Protein AF-0000000066221702 (afdb_homodimer)

InterPro domains:
  IPR002828 Survival protein SurE-like phosphatase/nucleotidase [PF01975] (3-184)
  IPR002828 Survival protein SurE-like phosphatase/nucleotidase [TIGR00087] (1-230)
  IPR030048 Survival protein SurE [MF_00060] (1-246)
  IPR030048 Survival protein SurE [PTHR30457] (2-236)
  IPR036523 SurE-like phosphatase/nucleotidase superfamily [G3DSA:3.40.1210.10] (1-247)
  IPR036523 SurE-like phosphatase/nucleotidase superfamily [SSF64167] (1-245)

pLDDT: mean 97.55, std 1.73, range [87.19, 99.0]

Radius of gyration: 21.98 Å; Cα contacts (8 Å, |Δi|>4): 1325; chains: 2; bounding box: 57×60×49 Å

Solvent-accessible surface area (backbone atoms only — not comparable to full-atom values): 24153 Å² total; per-residue (Å²): 91,39,32,40,35,27,23,20,65,15,57,82,30,68,25,38,46,53,33,50,53,62,49,31,74,77,30,52,36,37,35,32,12,10,68,48,67,39,69,36,33,8,34,19,48,66,73,89,56,69,36,41,58,43,80,49,88,78,51,95,75,45,52,32,33,32,22,76,40,38,21,33,33,24,47,55,45,35,36,65,69,72,45,70,68,60,63,60,33,32,37,8,23,38,33,82,16,62,70,49,26,50,42,42,56,23,24,10,29,44,23,21,10,45,51,33,3,72,69,61,28,52,16,29,17,36,15,12,43,24,63,90,68,50,45,44,63,61,39,37,53,48,49,59,55,46,62,76,69,58,66,74,86,69,53,49,89,34,34,24,37,42,34,30,26,39,63,76,73,71,76,47,74,41,79,28,36,67,34,67,29,38,71,52,69,44,71,50,80,47,67,45,98,85,66,49,50,32,31,40,66,46,69,45,82,41,79,78,56,87,65,78,57,22,26,65,57,34,26,73,72,23,19,25,17,37,25,41,30,35,84,67,34,51,33,63,69,44,45,54,54,51,41,69,73,74,98,90,40,31,38,34,27,22,19,63,15,57,81,29,67,26,39,45,53,33,49,53,62,49,31,75,78,28,51,36,38,36,30,15,11,69,47,65,40,70,35,33,8,34,19,50,65,72,87,56,69,36,40,58,43,81,48,89,78,52,94,73,46,52,33,33,31,23,75,41,38,21,33,34,23,48,53,46,36,37,64,70,72,45,72,68,60,63,60,33,33,37,7,21,38,34,82,16,60,69,49,26,50,42,42,56,24,24,10,28,44,23,21,10,46,50,35,3,72,70,62,28,51,17,29,17,36,16,12,44,25,62,91,67,50,44,46,65,62,39,39,51,49,48,59,54,46,62,75,69,58,66,74,85,69,53,48,88,34,34,23,38,43,33,31,27,38,64,78,73,72,78,47,72,42,80,27,36,67,33,69,28,39,70,52,70,44,71,49,80,47,67,45,98,85,68,48,49,33,31,40,64,45,67,44,83,41,81,79,56,88,65,79,58,22,28,64,56,34,25,73,73,22,19,25,17,36,25,40,29,34,84,67,34,49,33,63,69,44,44,54,54,51,42,68,72,74,98

Structure (mmCIF, N/CA/C/O backbone):
data_AF-0000000066221702-model_v1
#
loop_
_entity.id
_entity.type
_entity.pdbx_description
1 polymer "5'-nucleotidase SurE"
#
loop_
_atom_site.group_PDB
_atom_site.id
_atom_site.type_symbol
_atom_site.label_atom_id
_atom_site.label_alt_id
_atom_site.label_comp_id
_atom_site.label_asym_id
_atom_site.label_entity_id
_atom_site.label_seq_id
_atom_site.pdbx_PDB_ins_code
_atom_site.Cartn_x
_atom_site.Cartn_y
_atom_site.Cartn_z
_atom_site.occupancy
_atom_site.B_iso_or_equiv
_atom_site.auth_seq_id
_atom_site.auth_comp_id
_atom_site.auth_asym_id
_atom_site.auth_atom_id
_atom_site.pdbx_PDB_model_num
ATOM 1 N N . MET A 1 1 ? 0.135 -22.516 -19.344 1 97.44 1 MET A N 1
ATOM 2 C CA . MET A 1 1 ? 0.188 -21.062 -19.156 1 97.44 1 MET A CA 1
ATOM 3 C C . MET A 1 1 ? 1.616 -20.609 -18.891 1 97.44 1 MET A C 1
ATOM 5 O O . MET A 1 1 ? 2.447 -21.391 -18.422 1 97.44 1 MET A O 1
ATOM 9 N N . ARG A 1 2 ? 1.906 -19.375 -19.297 1 98.38 2 ARG A N 1
ATOM 10 C CA . ARG A 1 2 ? 3.113 -18.703 -18.828 1 98.38 2 ARG A CA 1
ATOM 11 C C . ARG A 1 2 ? 2.861 -17.984 -17.516 1 98.38 2 ARG A C 1
ATOM 13 O O . ARG A 1 2 ? 2.146 -16.969 -17.484 1 98.38 2 ARG A O 1
ATOM 20 N N . ILE A 1 3 ? 3.477 -18.5 -16.469 1 98.88 3 ILE A N 1
ATOM 21 C CA . ILE A 1 3 ? 3.15 -18.031 -15.125 1 98.88 3 ILE A CA 1
ATOM 22 C C . ILE A 1 3 ? 4.371 -17.359 -14.508 1 98.88 3 ILE A C 1
ATOM 24 O O . ILE A 1 3 ? 5.48 -17.891 -14.57 1 98.88 3 ILE A O 1
ATOM 28 N N . LEU A 1 4 ? 4.195 -16.188 -14.023 1 98.94 4 LEU A N 1
ATOM 29 C CA . LEU A 1 4 ? 5.195 -15.516 -13.195 1 98.94 4 LEU A CA 1
ATOM 30 C C . LEU A 1 4 ? 4.922 -15.758 -11.719 1 98.94 4 LEU A C 1
ATOM 32 O O . LEU A 1 4 ? 3.811 -15.523 -11.234 1 98.94 4 LEU A O 1
ATOM 36 N N . VAL A 1 5 ? 5.926 -16.234 -11.008 1 98.94 5 VAL A N 1
ATOM 37 C CA . VAL A 1 5 ? 5.852 -16.406 -9.562 1 98.94 5 VAL A CA 1
ATOM 38 C C . VAL A 1 5 ? 6.773 -15.406 -8.867 1 98.94 5 VAL A C 1
ATOM 40 O O . VAL A 1 5 ? 7.906 -15.195 -9.305 1 98.94 5 VAL A O 1
ATOM 43 N N . THR A 1 6 ? 6.297 -14.727 -7.883 1 98.75 6 THR A N 1
ATOM 44 C CA . THR A 1 6 ? 7.074 -13.844 -7.016 1 98.75 6 THR A CA 1
ATOM 45 C C . THR A 1 6 ? 6.66 -14.023 -5.555 1 98.75 6 THR A C 1
ATOM 47 O O . THR A 1 6 ? 5.938 -14.961 -5.219 1 98.75 6 THR A O 1
ATOM 50 N N . ASN A 1 7 ? 7.258 -13.305 -4.625 1 96.56 7 ASN A N 1
ATOM 51 C CA . ASN A 1 7 ? 6.926 -13.258 -3.207 1 96.56 7 ASN A CA 1
ATOM 52 C C . ASN A 1 7 ? 7.785 -12.242 -2.459 1 96.56 7 ASN A C 1
ATOM 54 O O . ASN A 1 7 ? 8.672 -11.617 -3.047 1 96.56 7 ASN A O 1
ATOM 58 N N . ASP A 1 8 ? 7.414 -12.062 -1.169 1 97 8 ASP A N 1
ATOM 59 C CA . ASP A 1 8 ? 8.227 -11.117 -0.409 1 97 8 ASP A CA 1
ATOM 60 C C . ASP A 1 8 ? 9.156 -11.852 0.559 1 97 8 ASP A C 1
ATOM 62 O O . ASP A 1 8 ? 10 -11.234 1.21 1 97 8 ASP A O 1
ATOM 66 N N . ASP A 1 9 ? 9.141 -13.203 0.573 1 96.5 9 ASP A N 1
ATOM 67 C CA . ASP A 1 9 ? 9.961 -13.961 1.514 1 96.5 9 ASP A CA 1
ATOM 68 C C . ASP A 1 9 ? 11.383 -14.141 0.983 1 96.5 9 ASP A C 1
ATOM 70 O O . ASP A 1 9 ? 12.273 -14.562 1.72 1 96.5 9 ASP A O 1
ATOM 74 N N . GLY A 1 10 ? 11.508 -13.859 -0.268 1 97.56 10 GLY A N 1
ATOM 75 C CA . GLY A 1 10 ? 12.828 -13.984 -0.874 1 97.56 10 GLY A CA 1
ATOM 76 C C . GLY A 1 10 ? 12.93 -15.156 -1.834 1 97.56 10 GLY A C 1
ATOM 77 O O . GLY A 1 10 ? 12.164 -16.125 -1.728 1 97.56 10 GLY A O 1
ATOM 78 N N . ILE A 1 11 ? 13.898 -15.156 -2.697 1 98.19 11 ILE A N 1
ATOM 79 C CA . ILE A 1 11 ? 14.047 -16.062 -3.828 1 98.19 11 ILE A CA 1
ATOM 80 C C . ILE A 1 11 ? 14.367 -17.469 -3.322 1 98.19 11 ILE A C 1
ATOM 82 O O . ILE A 1 11 ? 14.086 -18.469 -4.004 1 98.19 11 ILE A O 1
ATOM 86 N N . GLN A 1 12 ? 14.875 -17.578 -2.096 1 96.94 12 GLN A N 1
ATOM 87 C CA . GLN A 1 12 ? 15.289 -18.891 -1.588 1 96.94 12 GLN A CA 1
ATOM 88 C C . GLN A 1 12 ? 14.281 -19.438 -0.58 1 96.94 12 GLN A C 1
ATOM 90 O O . GLN A 1 12 ? 14.539 -20.438 0.085 1 96.94 12 GLN A O 1
ATOM 95 N N . SER A 1 13 ? 13.211 -18.781 -0.461 1 97.5 13 SER A N 1
ATOM 96 C CA . SER A 1 13 ? 12.242 -19.203 0.539 1 97.5 13 SER A CA 1
ATOM 97 C C . SER A 1 13 ? 11.562 -20.5 0.122 1 97.5 13 SER A C 1
ATOM 99 O O . SER A 1 13 ? 11.359 -20.75 -1.068 1 97.5 13 SER A O 1
ATOM 101 N N . LYS A 1 14 ? 11.156 -21.344 1.092 1 97.56 14 LYS A N 1
ATOM 102 C CA . LYS A 1 14 ? 10.539 -22.641 0.846 1 97.56 14 LYS A CA 1
ATOM 103 C C . LYS A 1 14 ? 9.211 -22.484 0.102 1 97.56 14 LYS A C 1
ATOM 105 O O . LYS A 1 14 ? 8.914 -23.25 -0.817 1 97.56 14 LYS A O 1
ATOM 110 N N . GLY A 1 15 ? 8.406 -21.531 0.463 1 97.94 15 GLY A N 1
ATOM 111 C CA . GLY A 1 15 ? 7.098 -21.328 -0.128 1 97.94 15 GLY A CA 1
ATOM 112 C C . GLY A 1 15 ? 7.145 -21.078 -1.625 1 97.94 15 GLY A C 1
ATOM 113 O O . GLY A 1 15 ? 6.375 -21.672 -2.381 1 97.94 15 GLY A O 1
ATOM 114 N N . ILE A 1 16 ? 8.078 -20.219 -2.062 1 98.31 16 ILE A N 1
ATOM 115 C CA . ILE A 1 16 ? 8.156 -19.859 -3.477 1 98.31 16 ILE A CA 1
ATOM 116 C C . ILE A 1 16 ? 8.688 -21.062 -4.27 1 98.31 16 ILE A C 1
ATOM 118 O O . ILE A 1 16 ? 8.25 -21.312 -5.395 1 98.31 16 ILE A O 1
ATOM 122 N N . ILE A 1 17 ? 9.617 -21.828 -3.719 1 98.19 17 ILE A N 1
ATOM 123 C CA . ILE A 1 17 ? 10.234 -22.953 -4.402 1 98.19 17 ILE A CA 1
ATOM 124 C C . ILE A 1 17 ? 9.211 -24.062 -4.598 1 98.19 17 ILE A C 1
ATOM 126 O O . ILE A 1 17 ? 9.039 -24.578 -5.711 1 98.19 17 ILE A O 1
ATOM 130 N N . VAL A 1 18 ? 8.5 -24.406 -3.543 1 98.12 18 VAL A N 1
ATOM 131 C CA . VAL A 1 18 ? 7.496 -25.469 -3.617 1 98.12 18 VAL A CA 1
ATOM 132 C C . VAL A 1 18 ? 6.418 -25.094 -4.629 1 98.12 18 VAL A C 1
ATOM 134 O O . VAL A 1 18 ? 6.004 -25.922 -5.445 1 98.12 18 VAL A O 1
ATOM 137 N N . LEU A 1 19 ? 5.965 -23.859 -4.582 1 98.69 19 LEU A N 1
ATOM 138 C CA . LEU A 1 19 ? 4.938 -23.375 -5.5 1 98.69 19 LEU A CA 1
ATOM 139 C C . LEU A 1 19 ? 5.414 -23.469 -6.945 1 98.69 19 LEU A C 1
ATOM 141 O O . LEU A 1 19 ? 4.699 -23.984 -7.809 1 98.69 19 LEU A O 1
ATOM 145 N N . ALA A 1 20 ? 6.602 -22.922 -7.215 1 98.69 20 ALA A N 1
ATOM 146 C CA . ALA A 1 20 ? 7.16 -22.922 -8.562 1 98.69 20 ALA A CA 1
ATOM 147 C C . ALA A 1 20 ? 7.312 -24.344 -9.102 1 98.69 20 ALA A C 1
ATOM 149 O O . ALA A 1 20 ? 6.992 -24.609 -10.258 1 98.69 20 ALA A O 1
ATOM 150 N N . GLU A 1 21 ? 7.766 -25.219 -8.297 1 98.38 21 GLU A N 1
ATOM 151 C CA . GLU A 1 21 ? 7.973 -26.609 -8.695 1 98.38 21 GLU A CA 1
ATOM 152 C C . GLU A 1 21 ? 6.652 -27.281 -9.07 1 98.38 21 GLU A C 1
ATOM 154 O O . GLU A 1 21 ? 6.551 -27.906 -10.117 1 98.38 21 GLU A O 1
ATOM 159 N N . LEU A 1 22 ? 5.738 -27.156 -8.242 1 98.31 22 LEU A N 1
ATOM 160 C CA . LEU A 1 22 ? 4.457 -27.797 -8.492 1 98.31 22 LEU A CA 1
ATOM 161 C C . LEU A 1 22 ? 3.771 -27.203 -9.711 1 98.31 22 LEU A C 1
ATOM 163 O O . LEU A 1 22 ? 3.213 -27.938 -10.531 1 98.31 22 LEU A O 1
ATOM 167 N N . LEU A 1 23 ? 3.812 -25.875 -9.867 1 98.56 23 LEU A N 1
ATOM 168 C CA . LEU A 1 23 ? 3.236 -25.219 -11.039 1 98.56 23 LEU A CA 1
ATOM 169 C C . LEU A 1 23 ? 3.941 -25.672 -12.312 1 98.56 23 LEU A C 1
ATOM 171 O O . LEU A 1 23 ? 3.311 -25.797 -13.359 1 98.56 23 LEU A O 1
ATOM 175 N N . SER A 1 24 ? 5.223 -25.906 -12.25 1 98.38 24 SER A N 1
ATOM 176 C CA . SER A 1 24 ? 6.047 -26.188 -13.414 1 98.38 24 SER A CA 1
ATOM 177 C C . SER A 1 24 ? 5.723 -27.562 -14 1 98.38 24 SER A C 1
ATOM 179 O O . SER A 1 24 ? 6.133 -27.875 -15.117 1 98.38 24 SER A O 1
ATOM 181 N N . GLU A 1 25 ? 5.012 -28.328 -13.25 1 97.5 25 GLU A N 1
ATOM 182 C CA . GLU A 1 25 ? 4.605 -29.641 -13.75 1 97.5 25 GLU A CA 1
ATOM 183 C C . GLU A 1 25 ? 3.658 -29.5 -14.938 1 97.5 25 GLU A C 1
ATOM 185 O O . GLU A 1 25 ? 3.619 -30.375 -15.812 1 97.5 25 GLU A O 1
ATOM 190 N N . GLU A 1 26 ? 2.955 -28.406 -14.969 1 97.25 26 GLU A N 1
ATOM 191 C CA . GLU A 1 26 ? 1.936 -28.297 -16 1 97.25 26 GLU A CA 1
ATOM 192 C C . GLU A 1 26 ? 2.059 -26.984 -16.766 1 97.25 26 GLU A C 1
ATOM 194 O O . GLU A 1 26 ? 1.388 -26.781 -17.781 1 97.25 26 GLU A O 1
ATOM 199 N N . HIS A 1 27 ? 2.877 -26.047 -16.297 1 98.12 27 HIS A N 1
ATOM 200 C CA . HIS A 1 27 ? 2.947 -24.703 -16.859 1 98.12 27 HIS A CA 1
ATOM 201 C C . HIS A 1 27 ? 4.391 -24.281 -17.094 1 98.12 27 HIS A C 1
ATOM 203 O O . HIS A 1 27 ? 5.32 -24.922 -16.594 1 98.12 27 HIS A O 1
ATOM 209 N N . GLU A 1 28 ? 4.598 -23.297 -17.984 1 98.25 28 GLU A N 1
ATOM 210 C CA . GLU A 1 28 ? 5.879 -22.594 -18.094 1 98.25 28 GLU A CA 1
ATOM 211 C C . GLU A 1 28 ? 6.039 -21.562 -16.984 1 98.25 28 GLU A C 1
ATOM 213 O O . GLU A 1 28 ? 5.332 -20.547 -16.969 1 98.25 28 GLU A O 1
ATOM 218 N N . VAL A 1 29 ? 7.008 -21.781 -16.109 1 98.69 29 VAL A N 1
ATOM 219 C CA . VAL A 1 29 ? 7.051 -20.984 -14.891 1 98.69 29 VAL A CA 1
ATOM 220 C C . VAL A 1 29 ? 8.328 -20.141 -14.875 1 98.69 29 VAL A C 1
ATOM 222 O O . VAL A 1 29 ? 9.422 -20.656 -15.125 1 98.69 29 VAL A O 1
ATOM 225 N N . PHE A 1 30 ? 8.195 -18.875 -14.672 1 98.81 30 PHE A N 1
ATOM 226 C CA . PHE A 1 30 ? 9.258 -17.922 -14.367 1 98.81 30 PHE A CA 1
ATOM 227 C C . PHE A 1 30 ? 9.148 -17.438 -12.93 1 98.81 30 PHE A C 1
ATOM 229 O O . PHE A 1 30 ? 8.047 -17.188 -12.438 1 98.81 30 PHE A O 1
ATOM 236 N N . VAL A 1 31 ? 10.336 -17.375 -12.266 1 98.88 31 VAL A N 1
ATOM 237 C CA . VAL A 1 31 ? 10.367 -16.828 -10.906 1 98.88 31 VAL A CA 1
ATOM 238 C C . VAL A 1 31 ? 11.25 -15.586 -10.867 1 98.88 31 VAL A C 1
ATOM 240 O O . VAL A 1 31 ? 12.391 -15.609 -11.32 1 98.88 31 VAL A O 1
ATOM 243 N N . VAL A 1 32 ? 10.734 -14.477 -10.492 1 98.88 32 VAL A N 1
ATOM 244 C CA . VAL A 1 32 ? 11.492 -13.273 -10.156 1 98.88 32 VAL A CA 1
ATOM 245 C C . VAL A 1 32 ? 11.133 -12.812 -8.75 1 98.88 32 VAL A C 1
ATOM 247 O O . VAL A 1 32 ? 9.969 -12.5 -8.469 1 98.88 32 VAL A O 1
ATOM 250 N N . ALA A 1 33 ? 12.047 -12.781 -7.828 1 98.81 33 ALA A N 1
ATOM 251 C CA . ALA A 1 33 ? 11.781 -12.461 -6.43 1 98.81 33 ALA A CA 1
ATOM 252 C C . ALA A 1 33 ? 12.953 -11.711 -5.805 1 98.81 33 ALA A C 1
ATOM 254 O O . ALA A 1 33 ? 14.062 -11.727 -6.344 1 98.81 33 ALA A O 1
ATOM 255 N N . PRO A 1 34 ? 12.695 -11.031 -4.719 1 98.62 34 PRO A N 1
ATOM 256 C CA . PRO A 1 34 ? 13.773 -10.32 -4.027 1 98.62 34 PRO A CA 1
ATOM 257 C C . PRO A 1 34 ? 14.898 -11.25 -3.58 1 98.62 34 PRO A C 1
ATOM 259 O O . PRO A 1 34 ? 14.656 -12.43 -3.299 1 98.62 34 PRO A O 1
ATOM 262 N N . ASP A 1 35 ? 16.062 -10.672 -3.416 1 97.94 35 ASP A N 1
ATOM 263 C CA . ASP A 1 35 ? 17.234 -11.43 -3.021 1 97.94 35 ASP A CA 1
ATOM 264 C C . ASP A 1 35 ? 17.203 -11.766 -1.531 1 97.94 35 ASP A C 1
ATOM 266 O O . ASP A 1 35 ? 17.922 -12.656 -1.072 1 97.94 35 ASP A O 1
ATOM 270 N N . LYS A 1 36 ? 16.391 -11.047 -0.815 1 95.69 36 LYS A N 1
ATOM 271 C CA . LYS A 1 36 ? 16.203 -11.281 0.614 1 95.69 36 LYS A CA 1
ATOM 272 C C . LYS A 1 36 ? 14.75 -11.039 1.03 1 95.69 36 LYS A C 1
ATOM 274 O O . LYS A 1 36 ? 13.945 -10.555 0.238 1 95.69 36 LYS A O 1
ATOM 279 N N . GLU A 1 37 ? 14.477 -11.453 2.232 1 93.44 37 GLU A N 1
ATOM 280 C CA . GLU A 1 37 ? 13.133 -11.227 2.758 1 93.44 37 GLU A CA 1
ATOM 281 C C . GLU A 1 37 ? 12.789 -9.742 2.768 1 93.44 37 GLU A C 1
ATOM 283 O O . GLU A 1 37 ? 13.617 -8.914 3.162 1 93.44 37 GLU A O 1
ATOM 288 N N . ARG A 1 38 ? 11.609 -9.398 2.26 1 91.62 38 ARG A N 1
ATOM 289 C CA . ARG A 1 38 ? 11.07 -8.047 2.213 1 91.62 38 ARG A CA 1
ATOM 290 C C . ARG A 1 38 ? 9.672 -7.992 2.83 1 91.62 38 ARG A C 1
ATOM 292 O O . ARG A 1 38 ? 8.742 -7.441 2.236 1 91.62 38 ARG A O 1
ATOM 299 N N . SER A 1 39 ? 9.562 -8.578 3.99 1 90.88 39 SER A N 1
ATOM 300 C CA . SER A 1 39 ? 8.25 -8.602 4.633 1 90.88 39 SER A CA 1
ATOM 301 C C . SER A 1 39 ? 7.805 -7.191 5.016 1 90.88 39 SER A C 1
ATOM 303 O O . SER A 1 39 ? 8.633 -6.324 5.297 1 90.88 39 SER A O 1
ATOM 305 N N . ALA A 1 40 ? 6.484 -6.922 4.977 1 93.62 40 ALA A N 1
ATOM 306 C CA . ALA A 1 40 ? 5.855 -5.684 5.434 1 93.62 40 ALA A CA 1
ATOM 307 C C . ALA A 1 40 ? 6.34 -4.488 4.613 1 93.62 40 ALA A C 1
ATOM 309 O O . ALA A 1 40 ? 6.457 -3.379 5.137 1 93.62 40 ALA A O 1
ATOM 310 N N . THR A 1 41 ? 6.66 -4.73 3.277 1 94.81 41 THR A N 1
ATOM 311 C CA . THR A 1 41 ? 7.176 -3.662 2.428 1 94.81 41 THR A CA 1
ATOM 312 C C . THR A 1 41 ? 6.035 -2.918 1.739 1 94.81 41 THR A C 1
ATOM 314 O O . THR A 1 41 ? 6.254 -1.873 1.121 1 94.81 41 THR A O 1
ATOM 317 N N . GLY A 1 42 ? 4.844 -3.42 1.908 1 96.38 42 GLY A N 1
ATOM 318 C CA . GLY A 1 42 ? 3.732 -2.795 1.209 1 96.38 42 GLY A CA 1
ATOM 319 C C . GLY A 1 42 ? 3.939 -2.721 -0.292 1 96.38 42 GLY A C 1
ATOM 320 O O . GLY A 1 42 ? 4.605 -3.576 -0.876 1 96.38 42 GLY A O 1
ATOM 321 N N . HIS A 1 43 ? 3.275 -1.778 -0.917 1 97.69 43 HIS A N 1
ATOM 322 C CA . HIS A 1 43 ? 3.355 -1.61 -2.363 1 97.69 43 HIS A CA 1
ATOM 323 C C . HIS A 1 43 ? 4.48 -0.653 -2.746 1 97.69 43 HIS A C 1
ATOM 325 O O . HIS A 1 43 ? 4.277 0.261 -3.549 1 97.69 43 HIS A O 1
ATOM 331 N N . SER A 1 44 ? 5.656 -0.876 -2.238 1 97.31 44 SER A N 1
ATOM 332 C CA . SER A 1 44 ? 6.828 -0.047 -2.5 1 97.31 44 SER A CA 1
ATOM 333 C C . SER A 1 44 ? 7.465 -0.394 -3.842 1 97.31 44 SER A C 1
ATOM 335 O O . SER A 1 44 ? 7.43 -1.549 -4.27 1 97.31 44 SER A O 1
ATOM 337 N N . ILE A 1 45 ? 8.008 0.606 -4.531 1 97.06 45 ILE A N 1
ATOM 338 C CA . ILE A 1 45 ? 8.773 0.422 -5.762 1 97.06 45 ILE A CA 1
ATOM 339 C C . ILE A 1 45 ? 10.086 1.192 -5.676 1 97.06 45 ILE A C 1
ATOM 341 O O . ILE A 1 45 ? 10.227 2.111 -4.863 1 97.06 45 ILE A O 1
ATOM 345 N N . THR A 1 46 ? 11.023 0.799 -6.508 1 95.31 46 THR A N 1
ATOM 346 C CA . THR A 1 46 ? 12.359 1.372 -6.5 1 95.31 46 THR A CA 1
ATOM 347 C C . THR A 1 46 ? 12.562 2.289 -7.707 1 95.31 46 THR A C 1
ATOM 349 O O . THR A 1 46 ? 12.609 1.823 -8.844 1 95.31 46 THR A O 1
ATOM 352 N N . ILE A 1 47 ? 12.75 3.545 -7.418 1 92.12 47 ILE A N 1
ATOM 353 C CA . ILE A 1 47 ? 12.844 4.449 -8.562 1 92.12 47 ILE A CA 1
ATOM 354 C C . ILE A 1 47 ? 14.102 5.309 -8.43 1 92.12 47 ILE A C 1
ATOM 356 O O . ILE A 1 47 ? 14.516 5.961 -9.391 1 92.12 47 ILE A O 1
ATOM 360 N N . HIS A 1 48 ? 14.812 5.324 -7.266 1 92.5 48 HIS A N 1
ATOM 361 C CA . HIS A 1 48 ? 15.922 6.254 -7.062 1 92.5 48 HIS A CA 1
ATOM 362 C C . HIS A 1 48 ? 17.266 5.543 -7.176 1 92.5 48 HIS A C 1
ATOM 364 O O . HIS A 1 48 ? 18.312 6.191 -7.184 1 92.5 48 HIS A O 1
ATOM 370 N N . VAL A 1 49 ? 17.25 4.316 -7.172 1 95.19 49 VAL A N 1
ATOM 371 C CA . VAL A 1 49 ? 18.453 3.518 -7.383 1 95.19 49 VAL A CA 1
ATOM 372 C C . VAL A 1 49 ? 18.188 2.441 -8.43 1 95.19 49 VAL A C 1
ATOM 374 O O . VAL A 1 49 ? 17.031 2.061 -8.656 1 95.19 49 VAL A O 1
ATOM 377 N N . PRO A 1 50 ? 19.188 1.999 -9.102 1 97.19 50 PRO A N 1
ATOM 378 C CA . PRO A 1 50 ? 18.938 0.948 -10.086 1 97.19 50 PRO A CA 1
ATOM 379 C C . PRO A 1 50 ? 18.562 -0.386 -9.453 1 97.19 50 PRO A C 1
ATOM 381 O O . PRO A 1 50 ? 18.812 -0.605 -8.266 1 97.19 50 PRO A O 1
ATOM 384 N N . LEU A 1 51 ? 17.922 -1.203 -10.203 1 98.25 51 LEU A N 1
ATOM 385 C CA . LEU A 1 51 ? 17.594 -2.566 -9.812 1 98.25 51 LEU A CA 1
ATOM 386 C C . LEU A 1 51 ? 18.562 -3.564 -10.422 1 98.25 51 LEU A C 1
ATOM 388 O O . LEU A 1 51 ? 18.781 -3.566 -11.633 1 98.25 51 LEU A O 1
ATOM 392 N N . TRP A 1 52 ? 19.109 -4.34 -9.562 1 98.06 52 TRP A N 1
ATOM 393 C CA . TRP A 1 52 ? 19.984 -5.402 -10.039 1 98.06 52 TRP A CA 1
ATOM 394 C C . TRP A 1 52 ? 19.234 -6.723 -10.148 1 98.06 52 TRP A C 1
ATOM 396 O O . TRP A 1 52 ? 18.391 -7.035 -9.312 1 98.06 52 TRP A O 1
ATOM 406 N N . MET A 1 53 ? 19.484 -7.457 -11.148 1 97 53 MET A N 1
ATOM 407 C CA . MET A 1 53 ? 18.844 -8.75 -11.383 1 97 53 MET A CA 1
ATOM 408 C C . MET A 1 53 ? 19.875 -9.789 -11.836 1 97 53 MET A C 1
ATOM 410 O O . MET A 1 53 ? 20.719 -9.508 -12.68 1 97 53 MET A O 1
ATOM 414 N N . LYS A 1 54 ? 19.797 -10.945 -11.281 1 96.56 54 LYS A N 1
ATOM 415 C CA . LYS A 1 54 ? 20.703 -12.031 -11.664 1 96.56 54 LYS A CA 1
ATOM 416 C C . LYS A 1 54 ? 19.969 -13.359 -11.742 1 96.56 54 LYS A C 1
ATOM 418 O O . LYS A 1 54 ? 19.062 -13.625 -10.938 1 96.56 54 LYS A O 1
ATOM 423 N N . LYS A 1 55 ? 20.359 -14.141 -12.719 1 97.12 55 LYS A N 1
ATOM 424 C CA . LYS A 1 55 ? 19.812 -15.492 -12.828 1 97.12 55 LYS A CA 1
ATOM 425 C C . LYS A 1 55 ? 20.312 -16.375 -11.695 1 97.12 55 LYS A C 1
ATOM 427 O O . LYS A 1 55 ? 21.484 -16.328 -11.328 1 97.12 55 LYS A O 1
ATOM 432 N N . VAL A 1 56 ? 19.359 -17.172 -11.125 1 97.81 56 VAL A N 1
ATOM 433 C CA . VAL A 1 56 ? 19.719 -18.078 -10.031 1 97.81 56 VAL A CA 1
ATOM 434 C C . VAL A 1 56 ? 19.062 -19.438 -10.242 1 97.81 56 VAL A C 1
ATOM 436 O O . VAL A 1 56 ? 18.125 -19.562 -11.039 1 97.81 56 VAL A O 1
ATOM 439 N N . PHE A 1 57 ? 19.625 -20.469 -9.57 1 97.56 57 PHE A N 1
ATOM 440 C CA . PHE A 1 57 ? 19.047 -21.797 -9.602 1 97.56 57 PHE A CA 1
ATOM 441 C C . PHE A 1 57 ? 18.188 -22.047 -8.367 1 97.56 57 PHE A C 1
ATOM 443 O O . PHE A 1 57 ? 18.672 -21.938 -7.238 1 97.56 57 PHE A O 1
ATOM 450 N N . ILE A 1 58 ? 16.906 -22.359 -8.664 1 95.62 58 ILE A N 1
ATOM 451 C CA . ILE A 1 58 ? 16.109 -22.734 -7.508 1 95.62 58 ILE A CA 1
ATOM 452 C C . ILE A 1 58 ? 15.453 -24.109 -7.75 1 95.62 58 ILE A C 1
ATOM 454 O O . ILE A 1 58 ? 15.07 -24.797 -6.801 1 95.62 58 ILE A O 1
ATOM 458 N N . SER A 1 59 ? 15.289 -24.469 -8.961 1 94 59 SER A N 1
ATOM 459 C CA . SER A 1 59 ? 14.734 -25.75 -9.359 1 94 59 SER A CA 1
ATOM 460 C C . SER A 1 59 ? 15.023 -26.047 -10.828 1 94 59 SER A C 1
ATOM 462 O O . SER A 1 59 ? 15.211 -25.125 -11.633 1 94 59 SER A O 1
ATOM 464 N N . GLU A 1 60 ? 15.047 -27.312 -11.281 1 92.75 60 GLU A N 1
ATOM 465 C CA . GLU A 1 60 ? 15.438 -27.734 -12.617 1 92.75 60 GLU A CA 1
ATOM 466 C C . GLU A 1 60 ? 14.438 -27.25 -13.664 1 92.75 60 GLU A C 1
ATOM 468 O O . GLU A 1 60 ? 14.82 -26.938 -14.797 1 92.75 60 GLU A O 1
ATOM 473 N N . ARG A 1 61 ? 13.219 -27.062 -13.398 1 94.06 61 ARG A N 1
ATOM 474 C CA . ARG A 1 61 ? 12.188 -26.812 -14.406 1 94.06 61 ARG A CA 1
ATOM 475 C C . ARG A 1 61 ? 11.727 -25.359 -14.375 1 94.06 61 AR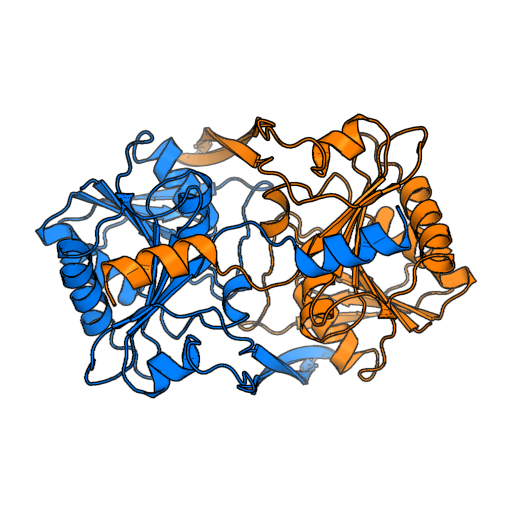G A C 1
ATOM 477 O O . ARG A 1 61 ? 10.703 -25.016 -14.961 1 94.06 61 ARG A O 1
ATOM 484 N N . VAL A 1 62 ? 12.523 -24.516 -13.688 1 96.56 62 VAL A N 1
ATOM 485 C CA . VAL A 1 62 ? 12.055 -23.141 -13.531 1 96.56 62 VAL A CA 1
ATOM 486 C C . VAL A 1 62 ? 13.172 -22.172 -13.914 1 96.56 62 VAL A C 1
ATOM 488 O O . VAL A 1 62 ? 14.352 -22.438 -13.672 1 96.56 62 VAL A O 1
ATOM 491 N N . VAL A 1 63 ? 12.812 -21.141 -14.656 1 97.69 63 VAL A N 1
ATOM 492 C CA . VAL A 1 63 ? 13.719 -20.016 -14.867 1 97.69 63 VAL A CA 1
ATOM 493 C C . VAL A 1 63 ? 13.555 -19 -13.734 1 97.69 63 VAL A C 1
ATOM 495 O O . VAL A 1 63 ? 12.461 -18.469 -13.516 1 97.69 63 VAL A O 1
ATOM 498 N N . ALA A 1 64 ? 14.672 -18.734 -13.031 1 98.56 64 ALA A N 1
ATOM 499 C CA . ALA A 1 64 ? 14.539 -17.938 -11.82 1 98.56 64 ALA A CA 1
ATOM 500 C C . ALA A 1 64 ? 15.562 -16.797 -11.805 1 98.56 64 ALA A C 1
ATOM 502 O O . ALA A 1 64 ? 16.703 -16.984 -12.219 1 98.56 64 ALA A O 1
ATOM 503 N N . TYR A 1 65 ? 15.125 -15.648 -11.375 1 98.56 65 TYR A N 1
ATOM 504 C CA . TYR A 1 65 ? 15.969 -14.477 -11.188 1 98.56 65 TYR A CA 1
ATOM 505 C C . TYR A 1 65 ? 15.805 -13.891 -9.789 1 98.56 65 TYR A C 1
ATOM 507 O O . TYR A 1 65 ? 14.688 -13.852 -9.258 1 98.56 65 TYR A O 1
ATOM 515 N N . SER A 1 66 ? 16.875 -13.43 -9.203 1 98.31 66 SER A N 1
ATOM 516 C CA . SER A 1 66 ? 16.906 -12.672 -7.957 1 98.31 66 SER A CA 1
ATOM 517 C C . SER A 1 66 ? 17.141 -11.188 -8.219 1 98.31 66 SER A C 1
ATOM 519 O O . SER A 1 66 ? 17.938 -10.82 -9.086 1 98.31 66 SER A O 1
ATOM 521 N N . THR A 1 67 ? 16.438 -10.383 -7.512 1 98.06 67 THR A N 1
ATOM 522 C CA . THR A 1 67 ? 16.531 -8.938 -7.707 1 98.06 67 THR A CA 1
ATOM 523 C C . THR A 1 67 ? 16.719 -8.219 -6.375 1 98.06 67 THR A C 1
ATOM 525 O O . THR A 1 67 ? 16.328 -8.742 -5.324 1 98.06 67 THR A O 1
ATOM 528 N N . THR A 1 68 ? 17.281 -7 -6.406 1 97.81 68 THR A N 1
ATOM 529 C CA . THR A 1 68 ? 17.406 -6.145 -5.234 1 97.81 68 THR A CA 1
ATOM 530 C C . THR A 1 68 ? 16.109 -5.379 -4.973 1 97.81 68 THR A C 1
ATOM 532 O O . THR A 1 68 ? 16.031 -4.605 -4.02 1 97.81 68 THR A O 1
ATOM 535 N N . GLY A 1 69 ? 15.141 -5.574 -5.805 1 97.75 69 GLY A N 1
ATOM 536 C CA . GLY A 1 69 ? 13.906 -4.809 -5.715 1 97.75 69 GLY A CA 1
ATOM 537 C C . GLY A 1 69 ? 12.883 -5.43 -4.785 1 97.75 69 GLY A C 1
ATOM 538 O O . GLY A 1 69 ? 13.18 -6.398 -4.082 1 97.75 69 GLY A O 1
ATOM 539 N N . THR A 1 70 ? 11.711 -4.797 -4.684 1 97.94 70 THR A N 1
ATOM 540 C CA . THR A 1 70 ? 10.539 -5.258 -3.951 1 97.94 70 THR A CA 1
ATOM 541 C C . THR A 1 70 ? 9.703 -6.207 -4.805 1 97.94 70 THR A C 1
ATOM 543 O O . THR A 1 70 ? 9.969 -6.375 -5.996 1 97.94 70 THR A O 1
ATOM 546 N N . PRO A 1 71 ? 8.695 -6.867 -4.18 1 98.56 71 PRO A N 1
ATOM 547 C CA . PRO A 1 71 ? 7.84 -7.734 -4.992 1 98.56 71 PRO A CA 1
ATOM 548 C C . PRO A 1 71 ? 7.188 -6.992 -6.156 1 98.56 71 PRO A C 1
ATOM 550 O O . PRO A 1 71 ? 7.074 -7.539 -7.258 1 98.56 71 PRO A O 1
ATOM 553 N N . ALA A 1 72 ? 6.781 -5.75 -5.93 1 98.31 72 ALA A N 1
ATOM 554 C CA . ALA A 1 72 ? 6.234 -4.949 -7.023 1 98.31 72 ALA A CA 1
ATOM 555 C C . ALA A 1 72 ? 7.27 -4.742 -8.125 1 98.31 72 ALA A C 1
ATOM 557 O O . ALA A 1 72 ? 6.965 -4.891 -9.312 1 98.31 72 ALA A O 1
ATOM 558 N N . ASP A 1 73 ? 8.516 -4.445 -7.762 1 98.38 73 ASP A N 1
ATOM 559 C CA . ASP A 1 73 ? 9.609 -4.309 -8.727 1 98.38 73 ASP A CA 1
ATOM 560 C C . ASP A 1 73 ? 9.797 -5.598 -9.523 1 98.38 73 ASP A C 1
ATOM 562 O O . ASP A 1 73 ? 10.031 -5.551 -10.734 1 98.38 73 ASP A O 1
ATOM 566 N N . CYS A 1 74 ? 9.734 -6.68 -8.797 1 98.75 74 CYS A N 1
ATOM 567 C CA . CYS A 1 74 ? 9.953 -7.977 -9.422 1 98.75 74 CYS A CA 1
ATOM 568 C C . CYS A 1 74 ? 8.953 -8.219 -10.547 1 98.75 74 CYS A C 1
ATOM 570 O O . CYS A 1 74 ? 9.32 -8.688 -11.625 1 98.75 74 CYS A O 1
ATOM 572 N N . VAL A 1 75 ? 7.715 -7.91 -10.297 1 98.81 75 VAL A N 1
ATOM 573 C CA . VAL A 1 75 ? 6.664 -8.117 -11.281 1 98.81 75 VAL A CA 1
ATOM 574 C C . VAL A 1 75 ? 6.918 -7.223 -12.5 1 98.81 75 VAL A C 1
ATOM 576 O O . VAL A 1 75 ? 6.859 -7.688 -13.641 1 98.81 75 VAL A O 1
ATOM 579 N N . LYS A 1 76 ? 7.266 -5.969 -12.25 1 98.19 76 LYS A N 1
ATOM 580 C CA . LYS A 1 76 ? 7.52 -5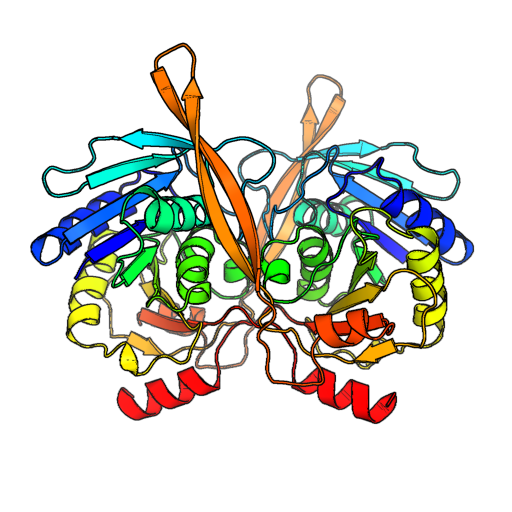.035 -13.344 1 98.19 76 LYS A CA 1
ATOM 581 C C . LYS A 1 76 ? 8.719 -5.473 -14.172 1 98.19 76 LYS A C 1
ATOM 583 O O . LYS A 1 76 ? 8.68 -5.434 -15.406 1 98.19 76 LYS A O 1
ATOM 588 N N . LEU A 1 77 ? 9.75 -5.871 -13.508 1 98.19 77 LEU A N 1
ATOM 589 C CA . LEU A 1 77 ? 10.961 -6.324 -14.18 1 98.19 77 LEU A CA 1
ATOM 590 C C . LEU A 1 77 ? 10.688 -7.582 -15 1 98.19 77 LEU A C 1
ATOM 592 O O . LEU A 1 77 ? 11.117 -7.684 -16.156 1 98.19 77 LEU A O 1
ATOM 596 N N . ALA A 1 78 ? 10.016 -8.555 -14.367 1 98.69 78 ALA A N 1
ATOM 597 C CA . ALA A 1 78 ? 9.711 -9.805 -15.055 1 98.69 78 ALA A CA 1
ATOM 598 C C . ALA A 1 78 ? 8.906 -9.562 -16.328 1 98.69 78 ALA A C 1
ATOM 600 O O . ALA A 1 78 ? 9.242 -10.078 -17.391 1 98.69 78 ALA A O 1
ATOM 601 N N . TYR A 1 79 ? 7.895 -8.789 -16.219 1 98.44 79 TYR A N 1
ATOM 602 C CA . TYR A 1 79 ? 6.988 -8.508 -17.328 1 98.44 79 TYR A CA 1
ATOM 603 C C . TYR A 1 79 ? 7.719 -7.82 -18.469 1 98.44 79 TYR A C 1
ATOM 605 O O . TYR A 1 79 ? 7.547 -8.188 -19.625 1 98.44 79 TYR A O 1
ATOM 613 N N . ASN A 1 80 ? 8.562 -6.84 -18.141 1 97.56 80 ASN A N 1
ATOM 614 C CA . ASN A 1 80 ? 9.148 -5.969 -19.156 1 97.56 80 ASN A CA 1
ATOM 615 C C . ASN A 1 80 ? 10.453 -6.539 -19.719 1 97.56 80 ASN A C 1
ATOM 617 O O . ASN A 1 80 ? 10.789 -6.312 -20.875 1 97.56 80 ASN A O 1
ATOM 621 N N . VAL A 1 81 ? 11.164 -7.203 -18.891 1 97.19 81 VAL A N 1
ATOM 622 C CA . VAL A 1 81 ? 12.547 -7.52 -19.234 1 97.19 81 VAL A CA 1
ATOM 623 C C . VAL A 1 81 ? 12.695 -9.023 -19.453 1 97.19 81 VAL A C 1
ATOM 625 O O . VAL A 1 81 ? 13.383 -9.461 -20.391 1 97.19 81 VAL A O 1
ATOM 628 N N . VAL A 1 82 ? 12.039 -9.828 -18.656 1 97.62 82 VAL A N 1
ATOM 629 C CA . VAL A 1 82 ? 12.312 -11.266 -18.641 1 97.62 82 VAL A CA 1
ATOM 630 C C . VAL A 1 82 ? 11.336 -11.984 -19.562 1 97.62 82 VAL A C 1
ATOM 632 O O . VAL A 1 82 ? 11.742 -12.852 -20.344 1 97.62 82 VAL A O 1
ATOM 635 N N . MET A 1 83 ? 10.078 -11.562 -19.547 1 97.88 83 MET A N 1
ATOM 636 C CA . MET A 1 83 ? 9.047 -12.406 -20.156 1 97.88 83 MET A CA 1
ATOM 637 C C . MET A 1 83 ? 8.477 -11.742 -21.406 1 97.88 83 MET A C 1
ATOM 639 O O . MET A 1 83 ? 7.48 -12.211 -21.969 1 97.88 83 MET A O 1
ATOM 643 N N . ASP A 1 84 ? 9.016 -10.633 -21.875 1 94.94 84 ASP A N 1
ATOM 644 C CA . ASP A 1 84 ? 8.648 -9.938 -23.094 1 94.94 84 ASP A CA 1
ATOM 645 C C . ASP A 1 84 ? 7.16 -9.617 -23.125 1 94.94 84 ASP A C 1
ATOM 647 O O . ASP A 1 84 ? 6.484 -9.852 -24.125 1 94.94 84 ASP A O 1
ATOM 651 N N . LYS A 1 85 ? 6.59 -9.344 -22.016 1 95.06 85 LYS A N 1
ATOM 652 C CA . LYS A 1 85 ? 5.227 -8.844 -21.828 1 95.06 85 LYS A CA 1
ATOM 653 C C . LYS A 1 85 ? 4.203 -9.93 -22.156 1 95.06 85 LYS A C 1
ATOM 655 O O . LYS A 1 85 ? 3.08 -9.625 -22.562 1 95.06 85 LYS A O 1
ATOM 660 N N . ARG A 1 86 ? 4.633 -11.188 -22.078 1 97.5 86 ARG A N 1
ATOM 661 C CA . ARG A 1 86 ? 3.734 -12.32 -22.266 1 97.5 86 ARG A CA 1
ATOM 662 C C . ARG A 1 86 ? 3.578 -13.109 -20.969 1 97.5 86 ARG A C 1
ATOM 664 O O . ARG A 1 86 ? 4.336 -14.047 -20.703 1 97.5 86 ARG A O 1
ATOM 671 N N . VAL A 1 87 ? 2.604 -12.789 -20.219 1 98.62 87 VAL A N 1
ATOM 672 C CA . VAL A 1 87 ? 2.301 -13.422 -18.938 1 98.62 87 VAL A CA 1
ATOM 673 C C . VAL A 1 87 ? 0.814 -13.766 -18.859 1 98.62 87 VAL A C 1
ATOM 675 O O . VAL A 1 87 ? -0.039 -12.898 -19.078 1 98.62 87 VAL A O 1
ATOM 678 N N . ASP A 1 88 ? 0.495 -15 -18.562 1 98.69 88 ASP A N 1
ATOM 679 C CA . ASP A 1 88 ? -0.897 -15.438 -18.484 1 98.69 88 ASP A CA 1
ATOM 680 C C . ASP A 1 88 ? -1.439 -15.289 -17.062 1 98.69 88 ASP A C 1
ATOM 682 O O . ASP A 1 88 ? -2.637 -15.07 -16.875 1 98.69 88 ASP A O 1
ATOM 686 N N . LEU A 1 89 ? -0.545 -15.461 -16.109 1 98.88 89 LEU A N 1
ATOM 687 C CA . LEU A 1 89 ? -0.93 -15.461 -14.703 1 98.88 89 LEU A CA 1
ATOM 688 C C . LEU A 1 89 ? 0.244 -15.055 -13.82 1 98.88 89 LEU A C 1
ATOM 690 O O . LEU A 1 89 ? 1.379 -15.477 -14.055 1 98.88 89 LEU A O 1
ATOM 694 N N . ILE A 1 90 ? 0.008 -14.219 -12.922 1 98.94 90 ILE A N 1
ATOM 695 C CA . ILE A 1 90 ? 0.98 -13.883 -11.883 1 98.94 90 ILE A CA 1
ATOM 696 C C . ILE A 1 90 ? 0.53 -14.453 -10.547 1 98.94 90 ILE A C 1
ATOM 698 O O . ILE A 1 90 ? -0.623 -14.281 -10.141 1 98.94 90 ILE A O 1
ATOM 702 N N . VAL A 1 91 ? 1.403 -15.195 -9.891 1 98.94 91 VAL A N 1
ATOM 703 C CA . VAL A 1 91 ? 1.144 -15.727 -8.555 1 98.94 91 VAL A CA 1
ATOM 704 C C . VAL A 1 91 ? 2.211 -15.234 -7.586 1 98.94 91 VAL A C 1
ATOM 706 O O . VAL A 1 91 ? 3.402 -15.492 -7.777 1 98.94 91 VAL A O 1
ATOM 709 N N . SER A 1 92 ? 1.808 -14.523 -6.582 1 98.94 92 SER A N 1
ATOM 710 C CA . SER A 1 92 ? 2.684 -14.094 -5.5 1 98.94 92 SER A CA 1
ATOM 711 C C . SER A 1 92 ? 2.49 -14.953 -4.258 1 98.94 92 SER A C 1
ATOM 713 O O . SER A 1 92 ? 1.424 -14.93 -3.637 1 98.94 92 SER A O 1
ATOM 715 N N . GLY A 1 93 ? 3.4 -15.734 -3.848 1 98.44 93 GLY A N 1
ATOM 716 C CA . GLY A 1 93 ? 3.312 -16.672 -2.732 1 98.44 93 GLY A CA 1
ATOM 717 C C . GLY A 1 93 ? 4.117 -17.938 -2.947 1 98.44 93 GLY A C 1
ATOM 718 O O . GLY A 1 93 ? 4.973 -17.984 -3.834 1 98.44 93 GLY A O 1
ATOM 719 N N . VAL A 1 94 ? 4.004 -18.984 -2.129 1 98.69 94 VAL A N 1
ATOM 720 C CA . VAL A 1 94 ? 3.15 -19.047 -0.946 1 98.69 94 VAL A CA 1
ATOM 721 C C . VAL A 1 94 ? 3.803 -18.281 0.203 1 98.69 94 VAL A C 1
ATOM 723 O O . VAL A 1 94 ? 4.938 -18.562 0.587 1 98.69 94 VAL A O 1
ATOM 726 N N . ASN A 1 95 ? 3.094 -17.359 0.713 1 98.56 95 ASN A N 1
ATOM 727 C CA . ASN A 1 95 ? 3.588 -16.516 1.806 1 98.56 95 ASN A CA 1
ATOM 728 C C . ASN A 1 95 ? 3.543 -17.266 3.139 1 98.56 95 ASN A C 1
ATOM 730 O O . ASN A 1 95 ? 2.592 -18 3.414 1 98.56 95 ASN A O 1
ATOM 734 N N . ARG A 1 96 ? 4.594 -17.016 3.961 1 97.69 96 ARG A N 1
ATOM 735 C CA . ARG A 1 96 ? 4.586 -17.469 5.344 1 97.69 96 ARG A CA 1
ATOM 736 C C . ARG A 1 96 ? 3.68 -16.594 6.207 1 97.69 96 ARG A C 1
ATOM 738 O O . ARG A 1 96 ? 4.027 -15.461 6.52 1 97.69 96 ARG A O 1
ATOM 745 N N . GLY A 1 97 ? 2.506 -17.172 6.633 1 97.06 97 GLY A N 1
ATOM 746 C CA . GLY A 1 97 ? 1.564 -16.406 7.445 1 97.06 97 GLY A CA 1
ATOM 747 C C . GLY A 1 97 ? 0.457 -15.773 6.629 1 97.06 97 GLY A C 1
ATOM 748 O O . GLY A 1 97 ? 0.553 -15.68 5.406 1 97.06 97 GLY A O 1
ATOM 749 N N . PRO A 1 98 ? -0.563 -15.312 7.301 1 97.88 98 PRO A N 1
ATOM 750 C CA . PRO A 1 98 ? -1.749 -14.789 6.617 1 97.88 98 PRO A CA 1
ATOM 751 C C . PRO A 1 98 ? -1.561 -13.359 6.117 1 97.88 98 PRO A C 1
ATOM 753 O O . PRO A 1 98 ? -0.711 -12.625 6.633 1 97.88 98 PRO A O 1
ATOM 756 N N . ASN A 1 99 ? -2.229 -12.961 5.09 1 98.12 99 ASN A N 1
ATOM 757 C CA . ASN A 1 99 ? -2.477 -11.602 4.641 1 98.12 99 ASN A CA 1
ATOM 758 C C . ASN A 1 99 ? -3.969 -11.289 4.59 1 98.12 99 ASN A C 1
ATOM 760 O O . ASN A 1 99 ? -4.59 -11.367 3.527 1 98.12 99 ASN A O 1
ATOM 764 N N . MET A 1 100 ? -4.48 -10.93 5.742 1 98.56 100 MET A N 1
ATOM 765 C CA . MET A 1 100 ? -5.918 -10.727 5.895 1 98.56 100 MET A CA 1
ATOM 766 C C . MET A 1 100 ? -6.215 -9.367 6.508 1 98.56 100 MET A C 1
ATOM 768 O O . MET A 1 100 ? -5.34 -8.75 7.121 1 98.56 100 MET A O 1
ATOM 772 N N . GLY A 1 101 ? -7.441 -8.914 6.316 1 98.56 101 GLY A N 1
ATOM 773 C CA . GLY A 1 101 ? -7.844 -7.633 6.867 1 98.56 101 GLY A CA 1
ATOM 774 C C . GLY A 1 101 ? -6.984 -6.48 6.383 1 98.56 101 GLY A C 1
ATOM 775 O O . GLY A 1 101 ? -6.715 -6.363 5.184 1 98.56 101 GLY A O 1
ATOM 776 N N . MET A 1 102 ? -6.609 -5.641 7.273 1 98.12 102 MET A N 1
ATOM 777 C CA . MET A 1 102 ? -5.887 -4.434 6.887 1 98.12 102 MET A CA 1
ATOM 778 C C . MET A 1 102 ? -4.41 -4.73 6.672 1 98.12 102 MET A C 1
ATOM 780 O O . MET A 1 102 ? -3.68 -3.904 6.117 1 98.12 102 MET A O 1
ATOM 784 N N . ASP A 1 103 ? -3.988 -5.984 6.977 1 97 103 ASP A N 1
ATOM 785 C CA . ASP A 1 103 ? -2.621 -6.398 6.68 1 97 103 ASP A CA 1
ATOM 786 C C . ASP A 1 103 ? -2.342 -6.336 5.18 1 97 103 ASP A C 1
ATOM 788 O O . ASP A 1 103 ? -1.187 -6.23 4.762 1 97 103 ASP A O 1
ATOM 792 N N . ILE A 1 104 ? -3.352 -6.406 4.422 1 98.44 104 ILE A N 1
ATOM 793 C CA . ILE A 1 104 ? -3.26 -6.441 2.967 1 98.44 104 ILE A CA 1
ATOM 794 C C . ILE A 1 104 ? -2.486 -5.223 2.471 1 98.44 104 ILE A C 1
ATOM 796 O O . ILE A 1 104 ? -1.688 -5.324 1.535 1 98.44 104 ILE A O 1
ATOM 800 N N . LEU A 1 105 ? -2.605 -4.078 3.115 1 98.19 105 LEU A N 1
ATOM 801 C CA . LEU A 1 105 ? -1.982 -2.84 2.664 1 98.19 105 LEU A CA 1
ATOM 802 C C . LEU A 1 105 ? -0.48 -2.859 2.924 1 98.19 105 LEU A C 1
ATOM 804 O O . LEU A 1 105 ? 0.286 -2.201 2.217 1 98.19 105 LEU A O 1
ATOM 808 N N . HIS A 1 106 ? -0.054 -3.68 3.9 1 97.75 106 HIS A N 1
ATOM 809 C CA . HIS A 1 106 ? 1.351 -3.748 4.289 1 97.75 106 HIS A CA 1
ATOM 810 C C . HIS A 1 106 ? 2.059 -4.902 3.584 1 97.75 106 HIS A C 1
ATOM 812 O O . HIS A 1 106 ? 3.283 -5.027 3.668 1 97.75 106 HIS A O 1
ATOM 818 N N . SER A 1 107 ? 1.374 -5.727 2.922 1 98.19 107 SER A N 1
ATOM 819 C CA . SER A 1 107 ? 1.867 -7.023 2.475 1 98.19 107 SER A CA 1
ATOM 820 C C . SER A 1 107 ? 2.617 -6.902 1.152 1 98.19 107 SER A C 1
ATOM 822 O O . SER A 1 107 ? 2.027 -6.555 0.128 1 98.19 107 SER A O 1
ATOM 824 N N . GLY A 1 108 ? 3.863 -7.293 1.192 1 98.31 108 GLY A N 1
ATOM 825 C CA . GLY A 1 108 ? 4.609 -7.402 -0.051 1 98.31 108 GLY A CA 1
ATOM 826 C C . GLY A 1 108 ? 4.055 -8.469 -0.984 1 98.31 108 GLY A C 1
ATOM 827 O O . GLY A 1 108 ? 4.059 -8.289 -2.203 1 98.31 108 GLY A O 1
ATOM 828 N N . THR A 1 109 ? 3.562 -9.617 -0.435 1 98.69 109 THR A N 1
ATOM 829 C CA . THR A 1 109 ? 2.943 -10.688 -1.203 1 98.69 109 THR A CA 1
ATOM 830 C C . THR A 1 109 ? 1.739 -10.172 -1.985 1 98.69 109 THR A C 1
ATOM 832 O O . THR A 1 109 ? 1.644 -10.375 -3.197 1 98.69 109 THR A O 1
ATOM 835 N N . VAL A 1 110 ? 0.88 -9.461 -1.315 1 98.88 110 VAL A N 1
ATOM 836 C CA . VAL A 1 110 ? -0.313 -8.922 -1.958 1 98.88 110 VAL A CA 1
ATOM 837 C C . VAL A 1 110 ? 0.087 -7.871 -2.992 1 98.88 110 VAL A C 1
ATOM 839 O O . VAL A 1 110 ? -0.491 -7.809 -4.082 1 98.88 110 VAL A O 1
ATOM 842 N N . SER A 1 111 ? 1.074 -7.102 -2.686 1 98.69 111 SER A N 1
ATOM 843 C CA . SER A 1 111 ? 1.512 -6.039 -3.582 1 98.69 111 SER A CA 1
ATOM 844 C C . SER A 1 111 ? 2.064 -6.605 -4.887 1 98.69 111 SER A C 1
ATOM 846 O O . SER A 1 111 ? 1.898 -6.004 -5.949 1 98.69 111 SER A O 1
ATOM 848 N N . GLY A 1 112 ? 2.803 -7.707 -4.77 1 98.69 112 GLY A N 1
ATOM 849 C CA . GLY A 1 112 ? 3.262 -8.359 -5.988 1 98.69 112 GLY A CA 1
ATOM 850 C C . GLY A 1 112 ? 2.133 -8.711 -6.938 1 98.69 112 GLY A C 1
ATOM 851 O O . GLY A 1 112 ? 2.168 -8.344 -8.109 1 98.69 112 GLY A O 1
ATOM 852 N N . ALA A 1 113 ? 1.105 -9.359 -6.422 1 98.94 113 ALA A N 1
ATOM 853 C CA . ALA A 1 113 ? -0.053 -9.734 -7.23 1 98.94 113 ALA A CA 1
ATOM 854 C C . ALA A 1 113 ? -0.821 -8.492 -7.688 1 98.94 113 ALA A C 1
ATOM 856 O O . ALA A 1 113 ? -1.314 -8.445 -8.82 1 98.94 113 ALA A O 1
ATOM 857 N N . MET A 1 114 ? -0.89 -7.508 -6.836 1 98.88 114 MET A N 1
ATOM 858 C CA . MET A 1 114 ? -1.615 -6.281 -7.156 1 98.88 114 MET A CA 1
ATOM 859 C C . MET A 1 114 ? -0.976 -5.566 -8.344 1 98.88 114 MET A C 1
ATOM 861 O O . MET A 1 114 ? -1.676 -4.988 -9.18 1 98.88 114 MET A O 1
ATOM 865 N N . GLU A 1 115 ? 0.302 -5.598 -8.414 1 98.38 115 GLU A N 1
ATOM 866 C CA . GLU A 1 115 ? 0.979 -4.984 -9.555 1 98.38 115 GLU A CA 1
ATOM 867 C C . GLU A 1 115 ? 0.542 -5.621 -10.867 1 98.38 115 GLU A C 1
ATOM 869 O O . GLU A 1 115 ? 0.366 -4.93 -11.875 1 98.38 115 GLU A O 1
ATOM 874 N N . GLY A 1 116 ? 0.393 -6.922 -10.875 1 98.44 116 GLY A N 1
ATOM 875 C CA . GLY A 1 116 ? -0.133 -7.613 -12.039 1 98.44 116 GLY A CA 1
ATOM 876 C C . GLY A 1 116 ? -1.554 -7.207 -12.383 1 98.44 116 GLY A C 1
ATOM 877 O O . GLY A 1 116 ? -1.873 -6.965 -13.547 1 98.44 116 GLY A O 1
ATOM 878 N N . ALA A 1 117 ? -2.361 -7.121 -11.336 1 98.56 117 ALA A N 1
ATOM 879 C CA . ALA A 1 117 ? -3.75 -6.719 -11.539 1 98.56 117 ALA A CA 1
ATOM 880 C C . ALA A 1 117 ? -3.834 -5.324 -12.148 1 98.56 117 ALA A C 1
ATOM 882 O O . ALA A 1 117 ? -4.672 -5.066 -13.016 1 98.56 117 ALA A O 1
ATOM 883 N N . MET A 1 118 ? -2.957 -4.457 -11.703 1 97.94 118 MET A N 1
ATOM 884 C CA . MET A 1 118 ? -2.934 -3.084 -12.203 1 97.94 118 MET A CA 1
ATOM 885 C C . MET A 1 118 ? -2.607 -3.047 -13.688 1 97.94 118 MET A C 1
ATOM 887 O O . MET A 1 118 ? -2.871 -2.049 -14.359 1 97.94 118 MET A O 1
ATOM 891 N N . MET A 1 119 ? -2.029 -4.09 -14.211 1 96.69 119 MET A N 1
ATOM 892 C CA . MET A 1 119 ? -1.74 -4.223 -15.633 1 96.69 119 MET A CA 1
ATOM 893 C C . MET A 1 119 ? -2.795 -5.082 -16.328 1 96.69 119 MET A C 1
ATOM 895 O O . MET A 1 119 ? -2.619 -5.477 -17.484 1 96.69 119 MET A O 1
ATOM 899 N N . ASN A 1 120 ? -3.838 -5.457 -15.57 1 96.88 120 ASN A N 1
ATOM 900 C CA . ASN A 1 120 ? -4.957 -6.27 -16.031 1 96.88 120 ASN A CA 1
ATOM 901 C C . ASN A 1 120 ? -4.512 -7.684 -16.391 1 96.88 120 ASN A C 1
ATOM 903 O O . ASN A 1 120 ? -5.027 -8.281 -17.344 1 96.88 120 ASN A O 1
ATOM 907 N N . ILE A 1 121 ? -3.494 -8.125 -15.742 1 98.38 121 ILE A N 1
ATOM 908 C CA . ILE A 1 121 ? -3.082 -9.523 -15.828 1 98.38 121 ILE A CA 1
ATOM 909 C C . ILE A 1 121 ? -3.723 -10.32 -14.695 1 98.38 121 ILE A C 1
ATOM 911 O O . ILE A 1 121 ? -3.723 -9.883 -13.547 1 98.38 121 ILE A O 1
ATOM 915 N N . PRO A 1 122 ? -4.363 -11.5 -15.062 1 98.75 122 PRO A N 1
ATOM 916 C CA . PRO A 1 122 ? -4.832 -12.344 -13.961 1 98.75 122 PRO A CA 1
ATOM 917 C C . PRO A 1 122 ? -3.771 -12.555 -12.891 1 98.75 122 PRO A C 1
ATOM 919 O O . PRO A 1 122 ? -2.635 -12.922 -13.203 1 98.75 122 PRO A O 1
ATOM 922 N N . SER A 1 123 ? -4.086 -12.266 -11.602 1 98.94 123 SER A N 1
ATOM 923 C CA . SER A 1 123 ? -3.098 -12.289 -10.531 1 98.94 123 SER A CA 1
ATOM 924 C C . SER A 1 123 ? -3.684 -12.875 -9.25 1 98.94 123 SER A C 1
ATOM 926 O O . SER A 1 123 ? -4.855 -12.656 -8.938 1 98.94 123 SER A O 1
ATOM 928 N N . ILE A 1 124 ? -2.865 -13.633 -8.516 1 98.94 124 ILE A N 1
ATOM 929 C CA . ILE A 1 124 ? -3.246 -14.266 -7.258 1 98.94 124 ILE A CA 1
ATOM 930 C C . ILE A 1 124 ? -2.158 -14.023 -6.215 1 98.94 124 ILE A C 1
ATOM 932 O O . ILE A 1 124 ? -0.971 -14.203 -6.492 1 98.94 124 ILE A O 1
ATOM 936 N N . ALA A 1 125 ? -2.512 -13.547 -5.066 1 98.94 125 ALA A N 1
ATOM 937 C CA . ALA A 1 125 ? -1.684 -13.672 -3.871 1 98.94 125 ALA A CA 1
ATOM 938 C C . ALA A 1 125 ? -2.129 -14.852 -3.018 1 98.94 125 ALA A C 1
ATOM 940 O O . ALA A 1 125 ? -3.318 -15 -2.725 1 98.94 125 ALA A O 1
ATOM 941 N N . ILE A 1 126 ? -1.227 -15.719 -2.613 1 98.94 126 ILE A N 1
ATOM 942 C CA . ILE A 1 126 ? -1.609 -16.875 -1.826 1 98.94 126 ILE A CA 1
ATOM 943 C C . ILE A 1 126 ? -0.719 -16.984 -0.59 1 98.94 126 ILE A C 1
ATOM 945 O O . ILE A 1 126 ? 0.502 -16.844 -0.683 1 98.94 126 ILE A O 1
ATOM 949 N N . SER A 1 127 ? -1.319 -17.281 0.542 1 98.88 127 SER A N 1
ATOM 950 C CA . SER A 1 127 ? -0.644 -17.359 1.833 1 98.88 127 SER A CA 1
ATOM 951 C C . SER A 1 127 ? -1.024 -18.625 2.578 1 98.88 127 SER A C 1
ATOM 953 O O . SER A 1 127 ? -2.18 -19.062 2.539 1 98.88 127 SER A O 1
ATOM 955 N N . SER A 1 128 ? -0.01 -19.266 3.164 1 98.69 128 SER A N 1
ATOM 956 C CA . SER A 1 128 ? -0.287 -20.25 4.215 1 98.69 128 SER A CA 1
ATOM 957 C C . SER A 1 128 ? -0.591 -19.547 5.539 1 98.69 128 SER A C 1
ATOM 959 O O . SER A 1 128 ? 0.295 -18.953 6.152 1 98.69 128 SER A O 1
ATOM 961 N N . ALA A 1 129 ? -1.8 -19.688 6.039 1 97.94 129 ALA A N 1
ATOM 962 C CA . ALA A 1 129 ? -2.309 -18.797 7.078 1 97.94 129 ALA A CA 1
ATOM 963 C C . ALA A 1 129 ? -1.822 -19.219 8.461 1 97.94 129 ALA A C 1
ATOM 965 O O . ALA A 1 129 ? -2.449 -18.906 9.469 1 97.94 129 ALA A O 1
ATOM 966 N N . ASN A 1 130 ? -0.801 -19.984 8.594 1 96.44 130 ASN A N 1
ATOM 967 C CA . ASN A 1 130 ? -0.127 -20.328 9.836 1 96.44 130 ASN A CA 1
ATOM 968 C C . ASN A 1 130 ? 1.339 -19.906 9.82 1 96.44 130 ASN A C 1
ATOM 970 O O . ASN A 1 130 ? 2.158 -20.516 9.133 1 96.44 130 ASN A O 1
ATOM 974 N N . TYR A 1 131 ? 1.628 -18.953 10.617 1 94.69 131 TYR A N 1
ATOM 975 C CA . TYR A 1 131 ? 2.975 -18.391 10.594 1 94.69 131 TYR A CA 1
ATOM 976 C C . TYR A 1 131 ? 3.975 -19.359 11.227 1 94.69 131 TYR A C 1
ATOM 978 O O . TYR A 1 131 ? 5.094 -19.516 10.734 1 94.69 131 TYR A O 1
ATOM 986 N N . GLU A 1 132 ? 3.605 -19.984 12.289 1 95.19 132 GLU A N 1
ATOM 987 C CA . GLU A 1 132 ? 4.508 -20.828 13.062 1 95.19 132 GLU A CA 1
ATOM 988 C C . GLU A 1 132 ? 4.805 -22.141 12.336 1 95.19 132 GLU A C 1
ATOM 990 O O . GLU A 1 132 ? 5.938 -22.625 12.352 1 95.19 132 GLU A O 1
ATOM 995 N N . SER A 1 133 ? 3.762 -22.688 11.789 1 95.88 133 SER A N 1
ATOM 996 C CA . SER A 1 133 ? 3.885 -23.953 11.07 1 95.88 133 SER A CA 1
ATOM 997 C C . SER A 1 133 ? 3.195 -23.875 9.711 1 95.88 133 SER A C 1
ATOM 999 O O . SER A 1 133 ? 2.166 -24.531 9.5 1 95.88 133 SER A O 1
ATOM 1001 N N . PRO A 1 134 ? 3.834 -23.156 8.828 1 97.12 134 PRO A N 1
ATOM 1002 C CA . PRO A 1 134 ? 3.195 -23 7.52 1 97.12 134 PRO A CA 1
ATOM 1003 C C . PRO A 1 134 ? 3.16 -24.312 6.723 1 97.12 134 PRO A C 1
ATOM 1005 O O . PRO A 1 134 ? 4.152 -25.047 6.688 1 97.12 134 PRO A O 1
ATOM 1008 N N . ASP A 1 135 ? 2.045 -24.609 6.141 1 97.69 135 ASP A N 1
ATOM 1009 C CA . ASP A 1 135 ? 1.905 -25.734 5.207 1 97.69 135 ASP A CA 1
ATOM 1010 C C . ASP A 1 135 ? 2.008 -25.25 3.76 1 97.69 135 ASP A C 1
ATOM 1012 O O . ASP A 1 135 ? 1.007 -25.203 3.043 1 97.69 135 ASP A O 1
ATOM 1016 N N . PHE A 1 136 ? 3.234 -25.031 3.299 1 98.12 136 PHE A N 1
ATOM 1017 C CA . PHE A 1 136 ? 3.486 -24.5 1.964 1 98.12 136 PHE A CA 1
ATOM 1018 C C . PHE A 1 136 ? 3 -25.469 0.895 1 98.12 136 PHE A C 1
ATOM 1020 O O . PHE A 1 136 ? 2.381 -25.062 -0.089 1 98.12 136 PHE A O 1
ATOM 1027 N N . GLU A 1 137 ? 3.264 -26.703 1.084 1 97.44 137 GLU A N 1
ATOM 1028 C CA . GLU A 1 137 ? 2.863 -27.703 0.104 1 97.44 137 GLU A CA 1
ATOM 1029 C C . GLU A 1 137 ? 1.343 -27.797 -0.009 1 97.44 137 GLU A C 1
ATOM 1031 O O . GLU A 1 137 ? 0.801 -27.875 -1.113 1 97.44 137 GLU A O 1
ATOM 1036 N N . GLY A 1 138 ? 0.699 -27.812 1.196 1 97.69 138 GLY A N 1
ATOM 1037 C CA . GLY A 1 138 ? -0.755 -27.844 1.188 1 97.69 138 GLY A CA 1
ATOM 1038 C C . GLY A 1 138 ? -1.364 -26.656 0.463 1 97.69 138 GLY A C 1
ATOM 1039 O O . GLY A 1 138 ? -2.299 -26.812 -0.323 1 97.69 138 GLY A O 1
ATOM 1040 N N . ALA A 1 139 ? -0.849 -25.5 0.708 1 98.62 139 ALA A N 1
ATOM 1041 C CA . ALA A 1 139 ? -1.345 -24.297 0.052 1 98.62 139 ALA A CA 1
ATOM 1042 C C . ALA A 1 139 ? -1.096 -24.344 -1.453 1 98.62 139 ALA A C 1
ATOM 1044 O O . ALA A 1 139 ? -1.973 -24 -2.246 1 98.62 139 ALA A O 1
ATOM 1045 N N . ALA A 1 140 ? 0.082 -24.781 -1.884 1 98.5 140 ALA A N 1
ATOM 1046 C CA . ALA A 1 140 ? 0.423 -24.875 -3.301 1 98.5 140 ALA A CA 1
ATOM 1047 C C . ALA A 1 140 ? -0.482 -25.875 -4.012 1 98.5 140 ALA A C 1
ATOM 1049 O O . ALA A 1 140 ? -0.957 -25.625 -5.121 1 98.5 140 ALA A O 1
ATOM 1050 N N . ARG A 1 141 ? -0.71 -26.984 -3.418 1 97.88 141 ARG A N 1
ATOM 1051 C CA . ARG A 1 141 ? -1.566 -28.016 -4.016 1 97.88 141 ARG A CA 1
ATOM 1052 C C . ARG A 1 141 ? -3.002 -27.516 -4.148 1 97.88 141 ARG A C 1
ATOM 1054 O O . ARG A 1 141 ? -3.67 -27.781 -5.145 1 97.88 141 ARG A O 1
ATOM 1061 N N . PHE A 1 142 ? -3.459 -26.844 -3.152 1 98.56 142 PHE A N 1
ATOM 1062 C CA . PHE A 1 142 ? -4.77 -26.219 -3.277 1 98.56 142 PHE A CA 1
ATOM 1063 C C . PHE A 1 142 ? -4.836 -25.344 -4.52 1 98.56 142 PHE A C 1
ATOM 1065 O O . PHE A 1 142 ? -5.801 -25.406 -5.285 1 98.56 142 PHE A O 1
ATOM 1072 N N . LEU A 1 143 ? -3.809 -24.484 -4.672 1 98.81 143 LEU A N 1
ATOM 1073 C CA . LEU A 1 143 ? -3.801 -23.547 -5.793 1 98.81 143 LEU A CA 1
ATOM 1074 C C . LEU A 1 143 ? -3.842 -24.297 -7.121 1 98.81 143 LEU A C 1
ATOM 1076 O O . LEU A 1 143 ? -4.547 -23.891 -8.047 1 98.81 143 LEU A O 1
ATOM 1080 N N . ILE A 1 144 ? -3.07 -25.406 -7.242 1 98.31 144 ILE A N 1
ATOM 1081 C CA . ILE A 1 144 ? -3.035 -26.203 -8.469 1 98.31 144 ILE A CA 1
ATOM 1082 C C . ILE A 1 144 ? -4.441 -26.688 -8.812 1 98.31 144 ILE A C 1
ATOM 1084 O O . ILE A 1 144 ? -4.879 -26.578 -9.961 1 98.31 144 ILE A O 1
ATOM 1088 N N . ASP A 1 145 ? -5.105 -27.156 -7.852 1 97.88 145 ASP A N 1
ATOM 1089 C CA . ASP A 1 145 ? -6.465 -27.641 -8.055 1 97.88 145 ASP A CA 1
ATOM 1090 C C . ASP A 1 145 ? -7.422 -26.484 -8.375 1 97.88 145 ASP A C 1
ATOM 1092 O O . ASP A 1 145 ? -8.289 -26.625 -9.242 1 97.88 145 ASP A O 1
ATOM 1096 N N . PHE A 1 146 ? -7.281 -25.453 -7.633 1 98.5 146 PHE A N 1
ATOM 1097 C CA . PHE A 1 146 ? -8.125 -24.281 -7.824 1 98.5 146 PHE A CA 1
ATOM 1098 C C . PHE A 1 146 ? -8 -23.75 -9.25 1 98.5 146 PHE A C 1
ATOM 1100 O O . PHE A 1 146 ? -9 -23.359 -9.859 1 98.5 146 PHE A O 1
ATOM 1107 N N . LEU A 1 147 ? -6.773 -23.75 -9.828 1 98.44 147 LEU A N 1
ATOM 1108 C CA . LEU A 1 147 ? -6.504 -23.219 -11.156 1 98.44 147 LEU A CA 1
ATOM 1109 C C . LEU A 1 147 ? -7.223 -24.047 -12.227 1 98.44 147 LEU A C 1
ATOM 1111 O O . LEU A 1 147 ? -7.551 -23.531 -13.297 1 98.44 147 LEU A O 1
ATOM 1115 N N . LYS A 1 148 ? -7.492 -25.281 -11.938 1 97.44 148 LYS A N 1
ATOM 1116 C CA . LYS A 1 148 ? -8.188 -26.156 -12.891 1 97.44 148 LYS A CA 1
ATOM 1117 C C . LYS A 1 148 ? -9.672 -25.828 -12.945 1 97.44 148 LYS A C 1
ATOM 1119 O O . LYS A 1 148 ? -10.336 -26.109 -13.945 1 97.44 148 LYS A O 1
ATOM 1124 N N . GLU A 1 149 ? -10.148 -25.25 -11.906 1 96.5 149 GLU A N 1
ATOM 1125 C CA . GLU A 1 149 ? -11.586 -25.078 -11.766 1 96.5 149 GLU A CA 1
ATOM 1126 C C . GLU A 1 149 ? -11.992 -23.609 -11.984 1 96.5 149 GLU A C 1
ATOM 1128 O O . GLU A 1 149 ? -13.094 -23.328 -12.453 1 96.5 149 GLU A O 1
ATOM 1133 N N . PHE A 1 150 ? -11.195 -22.719 -11.656 1 98.06 150 PHE A N 1
ATOM 1134 C CA . PHE A 1 150 ? -11.578 -21.312 -11.617 1 98.06 150 PHE A CA 1
ATOM 1135 C C . PHE A 1 150 ? -11.469 -20.672 -13.008 1 98.06 150 PHE A C 1
ATOM 1137 O O . PHE A 1 150 ? -10.5 -20.922 -13.727 1 98.06 150 PHE A O 1
ATOM 1144 N N . ASP A 1 151 ? -12.414 -19.891 -13.438 1 98.19 151 ASP A N 1
ATOM 1145 C CA . ASP A 1 151 ? -12.438 -19.172 -14.703 1 98.19 151 ASP A CA 1
ATOM 1146 C C . ASP A 1 151 ? -12.047 -17.703 -14.516 1 98.19 151 ASP A C 1
ATOM 1148 O O . ASP A 1 151 ? -12.883 -16.875 -14.133 1 98.19 151 ASP A O 1
ATOM 1152 N N . PHE A 1 152 ? -10.914 -17.312 -14.914 1 98 152 PHE A N 1
ATOM 1153 C CA . PHE A 1 152 ? -10.359 -15.977 -14.695 1 98 152 PHE A CA 1
ATOM 1154 C C . PHE A 1 152 ? -11.094 -14.938 -15.531 1 98 152 PHE A C 1
ATOM 1156 O O . PHE A 1 152 ? -10.969 -13.734 -15.289 1 98 152 PHE A O 1
ATOM 1163 N N . SER A 1 153 ? -11.82 -15.352 -16.547 1 97.62 153 SER A N 1
ATOM 1164 C CA . SER A 1 153 ? -12.57 -14.406 -17.359 1 97.62 153 SER A CA 1
ATOM 1165 C C . SER A 1 153 ? -13.68 -13.734 -16.547 1 97.62 153 SER A C 1
ATOM 1167 O O . SER A 1 153 ? -14.242 -12.727 -16.969 1 97.62 153 SER A O 1
ATOM 1169 N N . LEU A 1 154 ? -13.984 -14.258 -15.367 1 98.25 154 LEU A N 1
ATOM 1170 C CA . LEU A 1 154 ? -15.031 -13.727 -14.508 1 98.25 154 LEU A CA 1
ATOM 1171 C C . LEU A 1 154 ? -14.523 -12.531 -13.711 1 98.25 154 LEU A C 1
ATOM 1173 O O . LEU A 1 154 ? -15.312 -11.789 -13.117 1 98.25 154 LEU A O 1
ATOM 1177 N N . LEU A 1 155 ? -13.219 -12.297 -13.648 1 98.69 155 LEU A N 1
ATOM 1178 C CA . LEU A 1 155 ? -12.672 -11.188 -12.875 1 98.69 155 LEU A CA 1
ATOM 1179 C C . LEU A 1 155 ? -12.906 -9.859 -13.578 1 98.69 155 LEU A C 1
ATOM 1181 O O . LEU A 1 155 ? -12.766 -9.773 -14.805 1 98.69 155 LEU A O 1
ATOM 1185 N N . ASP A 1 156 ? -13.344 -8.906 -12.812 1 98.38 156 ASP A N 1
ATOM 1186 C CA . ASP A 1 156 ? -13.422 -7.543 -13.336 1 98.38 156 ASP A CA 1
ATOM 1187 C C . ASP A 1 156 ? -12.023 -7 -13.648 1 98.38 156 ASP A C 1
ATOM 1189 O O . ASP A 1 156 ? -11.031 -7.504 -13.133 1 98.38 156 ASP A O 1
ATOM 1193 N N . PRO A 1 157 ? -11.969 -5.941 -14.523 1 97.62 157 PRO A N 1
ATOM 1194 C CA . PRO A 1 157 ? -10.68 -5.289 -14.75 1 97.62 157 PRO A CA 1
ATOM 1195 C C . PRO A 1 157 ? -9.992 -4.871 -13.445 1 97.62 157 PRO A C 1
ATOM 1197 O O . PRO A 1 157 ? -10.664 -4.461 -12.5 1 97.62 157 PRO A O 1
ATOM 1200 N N . PHE A 1 158 ? -8.68 -5.074 -13.32 1 98.38 158 PHE A N 1
ATOM 1201 C CA . PHE A 1 158 ? -7.793 -4.629 -12.25 1 98.38 158 PHE A CA 1
ATOM 1202 C C . PHE A 1 158 ? -8 -5.461 -10.992 1 98.38 158 PHE A C 1
ATOM 1204 O O . PHE A 1 158 ? -7.5 -5.117 -9.922 1 98.38 158 PHE A O 1
ATOM 1211 N N . THR A 1 159 ? -8.719 -6.57 -11.109 1 98.81 159 THR A N 1
ATOM 1212 C CA . THR A 1 159 ? -9.055 -7.344 -9.914 1 98.81 159 THR A CA 1
ATOM 1213 C C . THR A 1 159 ? -8.141 -8.555 -9.773 1 98.81 159 THR A C 1
ATOM 1215 O O . THR A 1 159 ? -7.855 -9.242 -10.758 1 98.81 159 THR A O 1
ATOM 1218 N N . MET A 1 160 ? -7.633 -8.805 -8.578 1 98.88 160 MET A N 1
ATOM 1219 C CA . MET A 1 160 ? -6.859 -9.992 -8.227 1 98.88 160 MET A CA 1
ATOM 1220 C C . MET A 1 160 ? -7.559 -10.797 -7.145 1 98.88 160 MET A C 1
ATOM 1222 O O . MET A 1 160 ? -8.523 -10.328 -6.539 1 98.88 160 MET A O 1
ATOM 1226 N N . LEU A 1 161 ? -7.086 -12.016 -6.961 1 99 161 LEU A N 1
ATOM 1227 C CA . LEU A 1 161 ? -7.574 -12.844 -5.859 1 99 161 LEU A CA 1
ATOM 1228 C C . LEU A 1 161 ? -6.539 -12.922 -4.742 1 99 161 LEU A C 1
ATOM 1230 O O . LEU A 1 161 ? -5.375 -13.242 -4.992 1 99 161 LEU A O 1
ATOM 1234 N N . ASN A 1 162 ? -6.945 -12.523 -3.562 1 98.94 162 ASN A N 1
ATOM 1235 C CA . ASN A 1 162 ? -6.172 -12.758 -2.348 1 98.94 162 ASN A CA 1
ATOM 1236 C C . ASN A 1 162 ? -6.625 -14.023 -1.627 1 98.94 162 ASN A C 1
ATOM 1238 O O . ASN A 1 162 ? -7.762 -14.102 -1.151 1 98.94 162 ASN A O 1
ATOM 1242 N N . ILE A 1 163 ? -5.715 -14.984 -1.53 1 99 163 ILE A N 1
ATOM 1243 C CA . ILE A 1 163 ? -6.082 -16.297 -1.041 1 99 163 ILE A CA 1
ATOM 1244 C C . ILE A 1 163 ? -5.312 -16.609 0.242 1 99 163 ILE A C 1
ATOM 1246 O O . ILE A 1 163 ? -4.086 -16.5 0.281 1 99 163 ILE A O 1
ATOM 1250 N N . ASN A 1 164 ? -5.996 -17.016 1.286 1 98.94 164 ASN A N 1
ATOM 1251 C CA . ASN A 1 164 ? -5.418 -17.5 2.537 1 98.94 164 ASN A CA 1
ATOM 1252 C C . ASN A 1 164 ? -5.852 -18.922 2.844 1 98.94 164 ASN A C 1
ATOM 1254 O O . ASN A 1 164 ? -7.047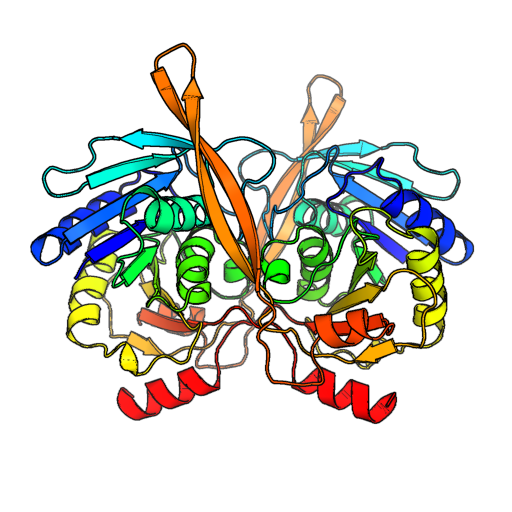 -19.203 2.975 1 98.94 164 ASN A O 1
ATOM 1258 N N . VAL A 1 165 ? -4.906 -19.812 2.969 1 98.94 165 VAL A N 1
ATOM 1259 C CA . VAL A 1 165 ? -5.16 -21.234 3.16 1 98.94 165 VAL A CA 1
ATOM 1260 C C . VAL A 1 165 ? -4.949 -21.609 4.625 1 98.94 165 VAL A C 1
ATOM 1262 O O . VAL A 1 165 ? -3.873 -21.391 5.184 1 98.94 165 VAL A O 1
ATOM 1265 N N . PRO A 1 166 ? -5.973 -22.141 5.266 1 98.25 166 PRO A N 1
ATOM 1266 C CA . PRO A 1 166 ? -5.832 -22.516 6.676 1 98.25 166 PRO A CA 1
ATOM 1267 C C . PRO A 1 166 ? -4.855 -23.672 6.891 1 98.25 166 PRO A C 1
ATOM 1269 O O . PRO A 1 166 ? -4.523 -24.391 5.941 1 98.25 166 PRO A O 1
ATOM 1272 N N . ALA A 1 167 ? -4.414 -23.734 8.156 1 91.19 167 ALA A N 1
ATOM 1273 C CA . ALA A 1 167 ? -3.615 -24.891 8.547 1 91.19 167 ALA A CA 1
ATOM 1274 C C . ALA A 1 167 ? -4.492 -26.125 8.727 1 91.19 167 ALA A C 1
ATOM 1276 O O . ALA A 1 167 ? -5.668 -26.016 9.086 1 91.19 167 ALA A O 1
ATOM 1277 N N . GLY A 1 168 ? -3.973 -27.25 8.453 1 89.88 168 GLY A N 1
ATOM 1278 C CA . GLY A 1 168 ? -4.684 -28.5 8.695 1 89.88 168 GLY A CA 1
ATOM 1279 C C . GLY A 1 168 ? -5.59 -28.891 7.547 1 89.88 168 GLY A C 1
ATOM 1280 O O . GLY A 1 168 ? -5.273 -28.641 6.383 1 89.88 168 GLY A O 1
ATOM 1281 N N . GLU A 1 169 ? -6.656 -29.578 7.891 1 93.19 169 GLU A N 1
ATOM 1282 C CA . GLU A 1 169 ? -7.594 -30.062 6.887 1 93.19 169 GLU A CA 1
ATOM 1283 C C . GLU A 1 169 ? -8.375 -28.922 6.25 1 93.19 169 GLU A C 1
ATOM 1285 O O . GLU A 1 169 ? -8.938 -28.078 6.953 1 93.19 169 GLU A O 1
ATOM 1290 N N . ILE A 1 170 ? -8.383 -28.812 4.969 1 97.06 170 ILE A N 1
ATOM 1291 C CA . ILE A 1 170 ? -9.109 -27.812 4.199 1 97.06 170 ILE A CA 1
ATOM 1292 C C . ILE A 1 170 ? -10.547 -28.281 3.963 1 97.06 170 ILE A C 1
ATOM 1294 O O . ILE A 1 170 ? -10.773 -29.281 3.291 1 97.06 170 ILE A O 1
ATOM 1298 N N . LYS A 1 171 ? -11.5 -27.562 4.434 1 97.88 171 LYS A N 1
ATOM 1299 C CA . LYS A 1 171 ? -12.906 -27.953 4.352 1 97.88 171 LYS A CA 1
ATOM 1300 C C . LYS A 1 171 ? -13.516 -27.531 3.021 1 97.88 171 LYS A C 1
ATOM 1302 O O . LYS A 1 171 ? -14.594 -28 2.646 1 97.88 171 LYS A O 1
ATOM 1307 N N . GLY A 1 172 ? -12.883 -26.703 2.342 1 97.81 172 GLY A N 1
ATOM 1308 C CA . GLY A 1 172 ? -13.344 -26.062 1.115 1 97.81 172 GLY A CA 1
ATOM 1309 C C . GLY A 1 172 ? -12.875 -24.625 0.973 1 97.81 172 GLY A C 1
ATOM 1310 O O . GLY A 1 172 ? -11.93 -24.203 1.638 1 97.81 172 GLY A O 1
ATOM 1311 N N . TRP A 1 173 ? -13.406 -23.922 0.049 1 98.56 173 TRP A N 1
ATOM 1312 C CA . TRP A 1 173 ? -13.062 -22.516 -0.098 1 98.56 173 TRP A CA 1
ATOM 1313 C C . TRP A 1 173 ? -14.32 -21.656 -0.225 1 98.56 173 TRP A C 1
ATOM 1315 O O . TRP A 1 173 ? -15.375 -22.141 -0.631 1 98.56 173 TRP A O 1
ATOM 1325 N N . ARG A 1 174 ? -14.18 -20.469 0.237 1 98.25 174 ARG A N 1
ATOM 1326 C CA . ARG A 1 174 ? -15.25 -19.469 0.217 1 98.25 174 ARG A CA 1
ATOM 1327 C C . ARG A 1 174 ? -14.742 -18.141 -0.315 1 98.25 174 ARG A C 1
ATOM 1329 O O . ARG A 1 174 ? -13.609 -17.734 -0.029 1 98.25 174 ARG A O 1
ATOM 1336 N N . PHE A 1 175 ? -15.68 -17.531 -1.112 1 98.88 175 PHE A N 1
ATOM 1337 C CA . PHE A 1 175 ? -15.414 -16.125 -1.415 1 98.88 175 PHE A CA 1
ATOM 1338 C C . PHE A 1 175 ? -15.734 -15.25 -0.215 1 98.88 175 PHE A C 1
ATOM 1340 O O . PHE A 1 175 ? -16.797 -15.391 0.403 1 98.88 175 PHE A O 1
ATOM 1347 N N . THR A 1 176 ? -14.789 -14.406 0.135 1 98.88 176 THR A N 1
ATOM 1348 C CA . THR A 1 176 ? -14.922 -13.586 1.335 1 98.88 176 THR A CA 1
ATOM 1349 C C . THR A 1 176 ? -14.703 -12.109 1.009 1 98.88 176 THR A C 1
ATOM 1351 O O . THR A 1 176 ? -14.352 -11.766 -0.12 1 98.88 176 THR A O 1
ATOM 1354 N N . ARG A 1 177 ? -15.016 -11.25 2.023 1 98.69 177 ARG A N 1
ATOM 1355 C CA . ARG A 1 177 ? -14.656 -9.836 2.037 1 98.69 177 ARG A CA 1
ATOM 1356 C C . ARG A 1 177 ? -13.422 -9.594 2.904 1 98.69 177 ARG A C 1
ATOM 1358 O O . ARG A 1 177 ? -13.156 -10.352 3.838 1 98.69 177 ARG A O 1
ATOM 1365 N N . GLN A 1 178 ? -12.711 -8.594 2.439 1 98.88 178 GLN A N 1
ATOM 1366 C CA . GLN A 1 178 ? -11.672 -8.109 3.34 1 98.88 178 GLN A CA 1
ATOM 1367 C C . GLN A 1 178 ? -12.258 -7.668 4.676 1 98.88 178 GLN A C 1
ATOM 1369 O O . GLN A 1 178 ? -13.234 -6.914 4.715 1 98.88 178 GLN A O 1
ATOM 1374 N N . SER A 1 179 ? -11.703 -8.133 5.766 1 98.75 179 SER A N 1
ATOM 1375 C CA . SER A 1 179 ? -12.188 -7.805 7.105 1 98.75 179 SER A CA 1
ATOM 1376 C C . SER A 1 179 ? -11.523 -6.535 7.633 1 98.75 179 SER A C 1
ATOM 1378 O O . SER A 1 179 ? -10.641 -5.969 6.98 1 98.75 179 SER A O 1
ATOM 1380 N N . ARG A 1 180 ? -11.984 -6.133 8.859 1 97.69 180 ARG A N 1
ATOM 1381 C CA . ARG A 1 180 ? -11.359 -5.035 9.586 1 97.69 180 ARG A CA 1
ATOM 1382 C C . ARG A 1 180 ? -10.258 -5.543 10.516 1 97.69 180 ARG A C 1
ATOM 1384 O O . ARG A 1 180 ? -9.805 -4.82 11.406 1 97.69 180 ARG A O 1
ATOM 1391 N N . ARG A 1 181 ? -9.922 -6.855 10.352 1 97.94 181 ARG A N 1
ATOM 1392 C CA . ARG A 1 181 ? -8.82 -7.398 11.148 1 97.94 181 ARG A CA 1
ATOM 1393 C C . ARG A 1 181 ? -7.586 -6.512 11.047 1 97.94 181 ARG A C 1
ATOM 1395 O O . ARG A 1 181 ? -7.211 -6.082 9.953 1 97.94 181 ARG A O 1
ATOM 1402 N N . ARG A 1 182 ? -7.062 -6.121 12.18 1 97.06 182 ARG A N 1
ATOM 1403 C CA . ARG A 1 182 ? -5.91 -5.227 12.211 1 97.06 182 ARG A CA 1
ATOM 1404 C C . ARG A 1 182 ? -5.082 -5.441 13.477 1 97.06 182 ARG A C 1
ATOM 1406 O O . ARG A 1 182 ? -5.469 -6.215 14.352 1 97.06 182 ARG A O 1
ATOM 1413 N N . TRP A 1 183 ? -3.951 -4.777 13.508 1 95.19 183 TRP A N 1
ATOM 1414 C CA . TRP A 1 183 ? -3.08 -4.84 14.68 1 95.19 183 TRP A CA 1
ATOM 1415 C C . TRP A 1 183 ? -3.289 -3.623 15.578 1 95.19 183 TRP A C 1
ATOM 1417 O O . TRP A 1 183 ? -3.449 -2.502 15.094 1 95.19 183 TRP A O 1
ATOM 1427 N N . ASN A 1 184 ? -3.404 -3.877 16.844 1 95 184 ASN A N 1
ATOM 1428 C CA . ASN A 1 184 ? -3.199 -2.838 17.844 1 95 184 ASN A CA 1
ATOM 1429 C C . ASN A 1 184 ? -1.739 -2.766 18.281 1 95 184 ASN A C 1
ATOM 1431 O O . ASN A 1 184 ? -1.318 -3.506 19.172 1 95 184 ASN A O 1
ATOM 1435 N N . ASP A 1 185 ? -1.051 -1.755 17.781 1 95.12 185 ASP A N 1
ATOM 1436 C CA . ASP A 1 185 ? 0.399 -1.708 17.938 1 95.12 185 ASP A CA 1
ATOM 1437 C C . ASP A 1 185 ? 0.785 -0.977 19.219 1 95.12 185 ASP A C 1
ATOM 1439 O O . ASP A 1 185 ? 0.064 -0.085 19.672 1 95.12 185 ASP A O 1
ATOM 1443 N N . TYR A 1 186 ? 1.798 -1.426 19.812 1 95.81 186 TYR A N 1
ATOM 1444 C CA . TYR A 1 186 ? 2.488 -0.712 20.875 1 95.81 186 TYR A CA 1
ATOM 1445 C C . TYR A 1 186 ? 4 -0.832 20.719 1 95.81 186 TYR A C 1
ATOM 1447 O O . TYR A 1 186 ? 4.488 -1.566 19.859 1 95.81 186 TYR A O 1
ATOM 1455 N N . PHE A 1 187 ? 4.711 0.001 21.516 1 97.5 187 PHE A N 1
ATOM 1456 C CA . PHE A 1 187 ? 6.156 0.04 21.328 1 97.5 187 PHE A CA 1
ATOM 1457 C C . PHE A 1 187 ? 6.879 -0.232 22.641 1 97.5 187 PHE A C 1
ATOM 1459 O O . PHE A 1 187 ? 6.453 0.237 23.688 1 97.5 187 PHE A O 1
ATOM 1466 N N . GLU A 1 188 ? 7.895 -1.048 22.547 1 97.81 188 GLU A N 1
ATOM 1467 C CA . GLU A 1 188 ? 8.844 -1.21 23.656 1 97.81 188 GLU A CA 1
ATOM 1468 C C . GLU A 1 188 ? 10.062 -0.317 23.469 1 97.81 188 GLU A C 1
ATOM 1470 O O . GLU A 1 188 ? 10.734 -0.386 22.438 1 97.81 188 GLU A O 1
ATOM 1475 N N . GLU A 1 189 ? 10.273 0.492 24.484 1 97.75 189 GLU A N 1
ATOM 1476 C CA . GLU A 1 189 ? 11.43 1.387 24.469 1 97.75 189 GLU A CA 1
ATOM 1477 C C . GLU A 1 189 ? 12.664 0.705 25.047 1 97.75 189 GLU A C 1
ATOM 1479 O O . GLU A 1 189 ? 12.586 0.019 26.062 1 97.75 189 GLU A O 1
ATOM 1484 N N . ARG A 1 190 ? 13.734 0.856 24.328 1 97.69 190 ARG A N 1
ATOM 1485 C CA . ARG A 1 190 ? 15.047 0.414 24.797 1 97.69 190 ARG A CA 1
ATOM 1486 C C . ARG A 1 190 ? 16.078 1.52 24.656 1 97.69 190 ARG A C 1
ATOM 1488 O O . ARG A 1 190 ? 15.828 2.535 24 1 97.69 190 ARG A O 1
ATOM 1495 N N . VAL A 1 191 ? 17.203 1.364 25.359 1 96.94 191 VAL A N 1
ATOM 1496 C CA . VAL A 1 191 ? 18.266 2.361 25.328 1 96.94 191 VAL A CA 1
ATOM 1497 C C . VAL A 1 191 ? 19.594 1.701 24.938 1 96.94 191 VAL A C 1
ATOM 1499 O O . VAL A 1 191 ? 19.953 0.661 25.484 1 96.94 191 VAL A O 1
ATOM 1502 N N . SER A 1 192 ? 20.203 2.299 24.016 1 96.25 192 SER A N 1
ATOM 1503 C CA . SER A 1 192 ? 21.5 1.796 23.594 1 96.25 192 SER A CA 1
ATOM 1504 C C . SER A 1 192 ? 22.578 2.043 24.641 1 96.25 192 SER A C 1
ATOM 1506 O O . SER A 1 192 ? 22.359 2.82 25.578 1 96.25 192 SER A O 1
ATOM 1508 N N . PRO A 1 193 ? 23.734 1.388 24.484 1 96.31 193 PRO A N 1
ATOM 1509 C CA . PRO A 1 193 ? 24.812 1.643 25.422 1 96.31 193 PRO A CA 1
ATOM 1510 C C . PRO A 1 193 ? 25.266 3.104 25.438 1 96.31 193 PRO A C 1
ATOM 1512 O O . PRO A 1 193 ? 25.906 3.551 26.375 1 96.31 193 PRO A O 1
ATOM 1515 N N . PHE A 1 194 ? 25.016 3.781 24.391 1 95.06 194 PHE A N 1
ATOM 1516 C CA . PHE A 1 194 ? 25.453 5.168 24.281 1 95.06 194 PHE A CA 1
ATOM 1517 C C . PHE A 1 194 ? 24.328 6.121 24.656 1 95.06 194 PHE A C 1
ATOM 1519 O O . PHE A 1 194 ? 24.438 7.336 24.469 1 95.06 194 PHE A O 1
ATOM 1526 N N . GLY A 1 195 ? 23.203 5.648 25.094 1 94 195 GLY A N 1
ATOM 1527 C CA . GLY A 1 195 ? 22.141 6.469 25.656 1 94 195 GLY A CA 1
ATOM 1528 C C . GLY A 1 195 ? 21.047 6.801 24.672 1 94 195 GLY A C 1
ATOM 1529 O O . GLY A 1 195 ? 20.062 7.449 25.016 1 94 195 GLY A O 1
ATOM 1530 N N . GLU A 1 196 ? 21.141 6.34 23.469 1 94.06 196 GLU A N 1
ATOM 1531 C CA . GLU A 1 196 ? 20.141 6.633 22.438 1 94.06 196 GLU A CA 1
ATOM 1532 C C . GLU A 1 196 ? 18.938 5.703 22.562 1 94.06 196 GLU A C 1
ATOM 1534 O O . GLU A 1 196 ? 19.094 4.508 22.812 1 94.06 196 GLU A O 1
ATOM 1539 N N . LYS A 1 197 ? 17.812 6.27 22.406 1 95.56 197 LYS A N 1
ATOM 1540 C CA . LYS A 1 197 ? 16.578 5.484 22.516 1 95.56 197 LYS A CA 1
ATOM 1541 C C . LYS A 1 197 ? 16.219 4.832 21.188 1 95.56 197 LYS A C 1
ATOM 1543 O O . LYS A 1 197 ? 16.422 5.43 20.125 1 95.56 197 LYS A O 1
ATOM 1548 N N . TYR A 1 198 ? 15.742 3.646 21.234 1 97.75 198 TYR A N 1
ATOM 1549 C CA . TYR A 1 198 ? 15.18 2.951 20.078 1 97.75 198 TYR A CA 1
ATOM 1550 C C . TYR A 1 198 ? 13.977 2.111 20.484 1 97.75 198 TYR A C 1
ATOM 1552 O O . TYR A 1 198 ? 13.727 1.897 21.672 1 97.75 198 TYR A O 1
ATOM 1560 N N . TYR A 1 199 ? 13.164 1.738 19.469 1 98.44 199 TYR A N 1
ATOM 1561 C CA . TYR A 1 199 ? 11.836 1.193 19.75 1 98.44 199 TYR A CA 1
ATOM 1562 C C . TYR A 1 199 ? 11.578 -0.051 18.906 1 98.44 199 TYR A C 1
ATOM 1564 O O . TYR A 1 199 ? 11.93 -0.096 17.719 1 98.44 199 TYR A O 1
ATOM 1572 N N . TRP A 1 200 ? 11.016 -1.038 19.578 1 98.25 200 TRP A N 1
ATOM 1573 C CA . TRP A 1 200 ? 10.508 -2.217 18.891 1 98.25 200 TRP A CA 1
ATOM 1574 C C . TRP A 1 200 ? 8.984 -2.17 18.781 1 98.25 200 TRP A C 1
ATOM 1576 O O . TRP A 1 200 ? 8.297 -1.979 19.797 1 98.25 200 TRP A O 1
ATOM 1586 N N . MET A 1 201 ? 8.523 -2.297 17.609 1 96.88 201 MET A N 1
ATOM 1587 C CA . MET A 1 201 ? 7.074 -2.344 17.422 1 96.88 201 MET A CA 1
ATOM 1588 C C . MET A 1 201 ? 6.527 -3.725 17.766 1 96.88 201 MET A C 1
ATOM 1590 O O . MET A 1 201 ? 7.023 -4.738 17.266 1 96.88 201 MET A O 1
ATOM 1594 N N . MET A 1 202 ? 5.527 -3.732 18.625 1 95.56 202 MET A N 1
ATOM 1595 C CA . MET A 1 202 ? 4.75 -4.914 18.984 1 95.56 202 MET A CA 1
ATOM 1596 C C . MET A 1 202 ? 3.275 -4.723 18.656 1 95.56 202 MET A C 1
ATOM 1598 O O . MET A 1 202 ? 2.869 -3.648 18.203 1 95.56 202 MET A O 1
ATOM 1602 N N . GLY A 1 203 ? 2.535 -5.816 18.797 1 95 203 GLY A N 1
ATOM 1603 C CA . GLY A 1 203 ? 1.113 -5.652 18.547 1 95 203 GLY A CA 1
ATOM 1604 C C . GLY A 1 203 ? 0.298 -6.883 18.906 1 95 203 GLY A C 1
ATOM 1605 O O . GLY A 1 203 ? 0.854 -7.957 19.125 1 95 203 GLY A O 1
ATOM 1606 N N . GLU A 1 204 ? -0.96 -6.574 19.062 1 95.88 204 GLU A N 1
ATOM 1607 C CA . GLU A 1 204 ? -1.965 -7.617 19.25 1 95.88 204 GLU A CA 1
ATOM 1608 C C . GLU A 1 204 ? -3.023 -7.562 18.156 1 95.88 204 GLU A C 1
ATOM 1610 O O . GLU A 1 204 ? -3.432 -6.477 17.734 1 95.88 204 GLU A O 1
ATOM 1615 N N . VAL A 1 205 ? -3.443 -8.719 17.75 1 96 205 VAL A N 1
ATOM 1616 C CA . VAL A 1 205 ? -4.422 -8.789 16.672 1 96 205 VAL A CA 1
ATOM 1617 C C . VAL A 1 205 ? -5.812 -8.477 17.219 1 96 205 VAL A C 1
ATOM 1619 O O . VAL A 1 205 ? -6.199 -8.953 18.281 1 96 205 VAL A O 1
ATOM 1622 N N . ILE A 1 206 ? -6.492 -7.574 16.531 1 97.06 206 ILE A N 1
ATOM 1623 C CA . ILE A 1 206 ? -7.887 -7.242 16.812 1 97.06 206 ILE A CA 1
ATOM 1624 C C . ILE A 1 206 ? -8.781 -7.848 15.727 1 97.06 206 ILE A C 1
ATOM 1626 O O . ILE A 1 206 ? -8.602 -7.566 14.539 1 97.06 206 ILE A O 1
ATOM 1630 N N . GLU A 1 207 ? -9.719 -8.688 16.109 1 97.44 207 GLU A N 1
ATOM 1631 C CA . GLU A 1 207 ? -10.688 -9.32 15.227 1 97.44 207 GLU A CA 1
ATOM 1632 C C . GLU A 1 207 ? -12.117 -8.992 15.641 1 97.44 207 GLU A C 1
ATOM 1634 O O . GLU A 1 207 ? -12.828 -9.852 16.172 1 97.44 207 GLU A O 1
ATOM 1639 N N . ASP A 1 208 ? -12.5 -7.766 15.234 1 96.56 208 ASP A N 1
ATOM 1640 C CA . ASP A 1 208 ? -13.773 -7.266 15.734 1 96.56 208 ASP A CA 1
ATOM 1641 C C . ASP A 1 208 ? -14.758 -7.023 14.594 1 96.56 208 ASP A C 1
ATOM 1643 O O . ASP A 1 208 ? -15.68 -6.207 14.727 1 96.56 208 ASP A O 1
ATOM 1647 N N . ASP A 1 209 ? -14.547 -7.711 13.5 1 97.62 209 ASP A N 1
ATOM 1648 C CA . ASP A 1 209 ? -15.484 -7.547 12.391 1 97.62 209 ASP A CA 1
ATOM 1649 C C . ASP A 1 209 ? -16.797 -8.289 12.672 1 97.62 209 ASP A C 1
ATOM 1651 O O . ASP A 1 209 ? -16.781 -9.492 12.938 1 97.62 209 ASP A O 1
ATOM 1655 N N . ASP A 1 210 ? -17.969 -7.559 12.531 1 96.75 210 ASP A N 1
ATOM 1656 C CA . ASP A 1 210 ? -19.266 -8.148 12.867 1 96.75 210 ASP A CA 1
ATOM 1657 C C . ASP A 1 210 ? -19.812 -8.945 11.688 1 96.75 210 ASP A C 1
ATOM 1659 O O . ASP A 1 210 ? -20.734 -9.75 11.859 1 96.75 210 ASP A O 1
ATOM 1663 N N . ARG A 1 211 ? -19.297 -8.766 10.547 1 97.56 211 ARG A N 1
ATOM 1664 C CA . ARG A 1 211 ? -19.797 -9.484 9.375 1 97.56 211 ARG A CA 1
ATOM 1665 C C . ARG A 1 211 ? -19.344 -10.945 9.398 1 97.56 211 ARG A C 1
ATOM 1667 O O . ARG A 1 211 ? -18.25 -11.25 9.875 1 97.56 211 ARG A O 1
ATOM 1674 N N . ASP A 1 212 ? -20.078 -11.82 8.734 1 96.81 212 ASP A N 1
ATOM 1675 C CA . ASP A 1 212 ? -19.781 -13.25 8.797 1 96.81 212 ASP A CA 1
ATOM 1676 C C . ASP A 1 212 ? -18.969 -13.695 7.594 1 96.81 212 ASP A C 1
ATOM 1678 O O . ASP A 1 212 ? -18.266 -14.719 7.656 1 96.81 212 ASP A O 1
ATOM 1682 N N . ASP A 1 213 ? -18.969 -13.039 6.527 1 98.25 213 ASP A N 1
ATOM 1683 C CA . ASP A 1 213 ? -18.328 -13.484 5.293 1 98.25 213 ASP A CA 1
ATOM 1684 C C . ASP A 1 213 ? -16.969 -12.805 5.102 1 98.25 213 ASP A C 1
ATOM 1686 O O . ASP A 1 213 ? -16.641 -12.391 3.992 1 98.25 213 ASP A O 1
ATOM 1690 N N . VAL A 1 214 ? -16.234 -12.703 6.188 1 98.75 214 VAL A N 1
ATOM 1691 C CA . VAL A 1 214 ? -14.961 -12.008 6.117 1 98.75 214 VAL A CA 1
ATOM 1692 C C . VAL A 1 214 ? -13.82 -13.023 6.168 1 98.75 214 VAL A C 1
ATOM 1694 O O . VAL A 1 214 ? -14 -14.148 6.641 1 98.75 214 VAL A O 1
ATOM 1697 N N . ASP A 1 215 ? -12.648 -12.656 5.766 1 98.88 215 ASP A N 1
ATOM 1698 C CA . ASP A 1 215 ? -11.523 -13.531 5.453 1 98.88 215 ASP A CA 1
ATOM 1699 C C . ASP A 1 215 ? -11.062 -14.297 6.688 1 98.88 215 ASP A C 1
ATOM 1701 O O . ASP A 1 215 ? -10.961 -15.531 6.656 1 98.88 215 ASP A O 1
ATOM 1705 N N . TYR A 1 216 ? -10.836 -13.625 7.809 1 98.56 216 TYR A N 1
ATOM 1706 C CA . TYR A 1 216 ? -10.211 -14.336 8.922 1 98.56 216 TYR A CA 1
ATOM 1707 C C . TYR A 1 216 ? -11.18 -15.328 9.547 1 98.56 216 TYR A C 1
ATOM 1709 O O . TYR A 1 216 ? -10.766 -16.344 10.094 1 98.56 216 TYR A O 1
ATOM 1717 N N . LYS A 1 217 ? -12.484 -15.086 9.469 1 98.69 217 LYS A N 1
ATOM 1718 C CA . LYS A 1 217 ? -13.461 -16.031 10.008 1 98.69 217 LYS A CA 1
ATOM 1719 C C . LYS A 1 217 ? -13.523 -17.297 9.164 1 98.69 217 LYS A C 1
ATOM 1721 O O . LYS A 1 217 ? -13.617 -18.406 9.711 1 98.69 217 LYS A O 1
ATOM 1726 N N . ALA A 1 218 ? -13.477 -17.141 7.82 1 98.69 218 ALA A N 1
ATOM 1727 C CA . ALA A 1 218 ? -13.43 -18.312 6.949 1 98.69 218 ALA A CA 1
ATOM 1728 C C . ALA A 1 218 ? -12.219 -19.172 7.27 1 98.69 218 ALA A C 1
ATOM 1730 O O . ALA A 1 218 ? -12.344 -20.391 7.422 1 98.69 218 ALA A O 1
ATOM 1731 N N . VAL A 1 219 ? -11.086 -18.594 7.422 1 98.56 219 VAL A N 1
ATOM 1732 C CA . VAL A 1 219 ? -9.852 -19.312 7.688 1 98.56 219 VAL A CA 1
ATOM 1733 C C . VAL A 1 219 ? -9.945 -20.016 9.039 1 98.56 219 VAL A C 1
ATOM 1735 O O . VAL A 1 219 ? -9.555 -21.172 9.172 1 98.56 219 VAL A O 1
ATOM 1738 N N . ARG A 1 220 ? -10.469 -19.312 10 1 97.25 220 ARG A N 1
ATOM 1739 C CA . ARG A 1 220 ? -10.625 -19.875 11.344 1 97.25 220 ARG A CA 1
ATOM 1740 C C . ARG A 1 220 ? -11.523 -21.109 11.32 1 97.25 220 ARG A C 1
ATOM 1742 O O . ARG A 1 220 ? -11.32 -22.031 12.102 1 97.25 220 ARG A O 1
ATOM 1749 N N . GLU A 1 221 ? -12.484 -21.109 10.438 1 97.69 221 GLU A N 1
ATOM 1750 C CA . GLU A 1 221 ? -13.445 -22.203 10.344 1 97.69 221 GLU A CA 1
ATOM 1751 C C . GLU A 1 221 ? -12.914 -23.328 9.477 1 97.69 221 GLU A C 1
ATOM 1753 O O . GLU A 1 221 ? -13.609 -24.328 9.258 1 97.69 221 GLU A O 1
ATOM 1758 N N . GLY A 1 222 ? -11.727 -23.156 8.961 1 97.94 222 GLY A N 1
ATOM 1759 C CA . GLY A 1 222 ? -11.094 -24.234 8.219 1 97.94 222 GLY A CA 1
ATOM 1760 C C . GLY A 1 222 ? -11.328 -24.156 6.723 1 97.94 222 GLY A C 1
ATOM 1761 O O . GLY A 1 222 ? -11.07 -25.109 5.996 1 97.94 222 GLY A O 1
ATOM 1762 N N . TYR A 1 223 ? -11.867 -23.031 6.293 1 98.69 223 TYR A N 1
ATOM 1763 C CA . TYR A 1 223 ? -12.07 -22.828 4.863 1 98.69 223 TYR A CA 1
ATOM 1764 C C . TYR A 1 223 ? -10.969 -21.953 4.281 1 98.69 223 TYR A C 1
ATOM 1766 O O . TYR A 1 223 ? -10.438 -21.062 4.965 1 98.69 223 TYR A O 1
ATOM 1774 N N . VAL A 1 224 ? -10.578 -22.188 2.992 1 98.88 224 VAL A N 1
ATOM 1775 C CA . VAL A 1 224 ? -9.734 -21.25 2.254 1 98.88 224 VAL A CA 1
ATOM 1776 C C . VAL A 1 224 ? -10.523 -19.969 1.966 1 98.88 224 VAL A C 1
ATOM 1778 O O . VAL A 1 224 ? -11.648 -20.016 1.471 1 98.88 224 VAL A O 1
ATOM 1781 N N . SER A 1 225 ? -9.969 -18.859 2.395 1 98.94 225 SER A N 1
ATOM 1782 C CA . SER A 1 225 ? -10.57 -17.578 2.082 1 98.94 225 SER A CA 1
ATOM 1783 C C . SER A 1 225 ? -10.086 -17.047 0.737 1 98.94 225 SER A C 1
ATOM 1785 O O . SER A 1 225 ? -8.883 -16.969 0.491 1 98.94 225 SER A O 1
ATOM 1787 N N . ILE A 1 226 ? -10.969 -16.688 -0.203 1 98.94 226 ILE A N 1
ATOM 1788 C CA . ILE A 1 226 ? -10.656 -16.078 -1.49 1 98.94 226 ILE A CA 1
ATOM 1789 C C . ILE A 1 226 ? -11.344 -14.719 -1.594 1 98.94 226 ILE A C 1
ATOM 1791 O O . ILE A 1 226 ? -12.578 -14.641 -1.667 1 98.94 226 ILE A O 1
ATOM 1795 N N . THR A 1 227 ? -10.617 -13.664 -1.613 1 98.94 227 THR A N 1
ATOM 1796 C CA . THR A 1 227 ? -11.156 -12.305 -1.624 1 98.94 227 THR A CA 1
ATOM 1797 C C . THR A 1 227 ? -10.75 -11.57 -2.9 1 98.94 227 THR A C 1
ATOM 1799 O O . THR A 1 227 ? -9.57 -11.328 -3.135 1 98.94 227 THR A O 1
ATOM 1802 N N . PRO A 1 228 ? -11.695 -11.227 -3.801 1 98.94 228 PRO A N 1
ATOM 1803 C CA . PRO A 1 228 ? -11.344 -10.359 -4.93 1 98.94 228 PRO A CA 1
ATOM 1804 C C . PRO A 1 228 ? -11.086 -8.914 -4.504 1 98.94 228 PRO A C 1
ATOM 1806 O O . PRO A 1 228 ? -11.945 -8.281 -3.889 1 98.94 228 PRO A O 1
ATOM 1809 N N . ILE A 1 229 ? -9.867 -8.43 -4.82 1 98.88 229 ILE A N 1
ATOM 1810 C CA . ILE A 1 229 ? -9.539 -7.07 -4.414 1 98.88 229 ILE A CA 1
ATOM 1811 C C . ILE A 1 229 ? -8.984 -6.297 -5.609 1 98.88 229 ILE A C 1
ATOM 1813 O O . ILE A 1 229 ? -8.539 -6.895 -6.59 1 98.88 229 ILE A O 1
ATOM 1817 N N . HIS A 1 230 ? -9.102 -4.996 -5.609 1 98.81 230 HIS A N 1
ATOM 1818 C CA . HIS A 1 230 ? -8.641 -4.105 -6.664 1 98.81 230 HIS A CA 1
ATOM 1819 C C . HIS A 1 230 ? -7.98 -2.859 -6.086 1 98.81 230 HIS A C 1
ATOM 1821 O O . HIS A 1 230 ? -8.008 -2.643 -4.871 1 98.81 230 HIS A O 1
ATOM 1827 N N . PRO A 1 231 ? -7.277 -2.033 -6.891 1 98.69 231 PRO A N 1
ATOM 1828 C CA . PRO A 1 231 ? -6.438 -0.954 -6.371 1 98.69 231 PRO A CA 1
ATOM 1829 C C . PRO A 1 231 ? -7.219 0.332 -6.113 1 98.69 231 PRO A C 1
ATOM 1831 O O . PRO A 1 231 ? -6.629 1.36 -5.773 1 98.69 231 PRO A O 1
ATOM 1834 N N . PHE A 1 232 ? -8.531 0.397 -6.23 1 98.56 232 PHE A N 1
ATOM 1835 C CA . PHE A 1 232 ? -9.32 1.616 -6.09 1 98.56 232 PHE A CA 1
ATOM 1836 C C . PHE A 1 232 ? -9.906 1.727 -4.688 1 98.56 232 PHE A C 1
ATOM 1838 O O . PHE A 1 232 ? -10.734 0.911 -4.289 1 98.56 232 PHE A O 1
ATOM 1845 N N . LEU A 1 233 ? -9.531 2.836 -3.967 1 98.69 233 LEU A N 1
ATOM 1846 C CA . LEU A 1 233 ? -9.758 2.951 -2.529 1 98.69 233 LEU A CA 1
ATOM 1847 C C . LEU A 1 233 ? -10.883 3.941 -2.234 1 98.69 233 LEU A C 1
ATOM 1849 O O . LEU A 1 233 ? -11.25 4.141 -1.075 1 98.69 233 LEU A O 1
ATOM 1853 N N . THR A 1 234 ? -11.477 4.551 -3.238 1 98.88 234 THR A N 1
ATOM 1854 C CA . THR A 1 234 ? -12.492 5.574 -2.99 1 98.88 234 THR A CA 1
ATOM 1855 C C . THR A 1 234 ? -13.609 5.023 -2.105 1 98.88 234 THR A C 1
ATOM 1857 O O . THR A 1 234 ? -14.156 3.951 -2.377 1 98.88 234 THR A O 1
ATOM 1860 N N . ASN A 1 235 ? -13.836 5.699 -1.015 1 98.81 235 ASN A N 1
ATOM 1861 C CA . ASN A 1 235 ? -15.055 5.441 -0.245 1 98.81 235 ASN A CA 1
ATOM 1862 C C . ASN A 1 235 ? -16.281 6.066 -0.904 1 98.81 235 ASN A C 1
ATOM 1864 O O . ASN A 1 235 ? -16.641 7.207 -0.607 1 98.81 235 ASN A O 1
ATOM 1868 N N . GLU A 1 236 ? -16.938 5.297 -1.699 1 98.38 236 GLU A N 1
ATOM 1869 C CA . GLU A 1 236 ? -18.016 5.805 -2.541 1 98.38 236 GLU A CA 1
ATOM 1870 C C . GLU A 1 236 ? -19.172 6.34 -1.696 1 98.38 236 GLU A C 1
ATOM 1872 O O . GLU A 1 236 ? -19.781 7.352 -2.045 1 98.38 236 GLU A O 1
ATOM 1877 N N . GLN A 1 237 ? -19.469 5.699 -0.63 1 98.19 237 GLN A N 1
ATOM 1878 C CA . GLN A 1 237 ? -20.547 6.148 0.241 1 98.19 237 GLN A CA 1
ATOM 1879 C C . GLN A 1 237 ? -20.203 7.492 0.884 1 98.19 237 GLN A C 1
ATOM 1881 O O . GLN A 1 237 ? -21.047 8.391 0.925 1 98.19 237 GLN A O 1
ATOM 1886 N N . CYS A 1 238 ? -19.016 7.59 1.364 1 98.75 238 CYS A N 1
ATOM 1887 C CA . CYS A 1 238 ? -18.594 8.836 1.98 1 98.75 238 CYS A CA 1
ATOM 1888 C C . CYS A 1 238 ? -18.547 9.961 0.954 1 98.75 238 CYS A C 1
ATOM 1890 O O . CYS A 1 238 ? -18.906 11.102 1.257 1 98.75 238 CYS A O 1
ATOM 1892 N N . LEU A 1 239 ? -18.062 9.656 -0.223 1 98.75 239 LEU A N 1
ATOM 1893 C CA . LEU A 1 239 ? -18 10.641 -1.304 1 98.75 239 LEU A CA 1
ATOM 1894 C C . LEU A 1 239 ? -19.375 11.227 -1.582 1 98.75 239 LEU A C 1
ATOM 1896 O O . LEU A 1 239 ? -19.531 12.445 -1.71 1 98.75 239 LEU A O 1
ATOM 1900 N N . LYS A 1 240 ? -20.359 10.383 -1.694 1 98.38 240 LYS A N 1
ATOM 1901 C CA . LYS A 1 240 ? -21.719 10.828 -1.938 1 98.38 240 LYS A CA 1
ATOM 1902 C C . LYS A 1 240 ? -22.219 11.742 -0.818 1 98.38 240 LYS A C 1
ATOM 1904 O O . LYS A 1 240 ? -22.812 12.789 -1.081 1 98.38 240 LYS A O 1
ATOM 1909 N N . LYS A 1 241 ? -21.953 11.352 0.409 1 98.44 241 LYS A N 1
ATOM 1910 C CA . LYS A 1 241 ? -22.344 12.133 1.581 1 98.44 241 LYS A CA 1
ATOM 1911 C C . LYS A 1 241 ? -21.703 13.516 1.568 1 98.44 241 LYS A C 1
ATOM 1913 O O . LYS A 1 241 ? -22.359 14.516 1.81 1 98.44 241 LYS A O 1
ATOM 1918 N N . LEU A 1 242 ? -20.422 13.531 1.293 1 98.62 242 LEU A N 1
ATOM 1919 C CA . LEU A 1 242 ? -19.688 14.789 1.288 1 98.62 242 LEU A CA 1
ATOM 1920 C C . LEU A 1 242 ? -20.203 15.719 0.187 1 98.62 242 LEU A C 1
ATOM 1922 O O . LEU A 1 242 ? -20.328 16.922 0.393 1 98.62 242 LEU A O 1
ATOM 1926 N N . ARG A 1 243 ? -20.516 15.195 -0.96 1 98.19 243 ARG A N 1
ATOM 1927 C CA . ARG A 1 243 ? -21.031 15.984 -2.066 1 98.19 243 ARG A CA 1
ATOM 1928 C C . ARG A 1 243 ? -22.406 16.578 -1.728 1 98.19 243 ARG A C 1
ATOM 1930 O O . ARG A 1 243 ? -22.703 17.703 -2.098 1 98.19 243 ARG A O 1
ATOM 1937 N N . GLU A 1 244 ? -23.203 15.805 -1.084 1 97.75 244 GLU A N 1
ATOM 1938 C CA . GLU A 1 244 ? -24.531 16.266 -0.696 1 97.75 244 GLU A CA 1
ATOM 1939 C C . GLU A 1 244 ? -24.438 17.469 0.239 1 97.75 244 GLU A C 1
ATOM 1941 O O . GLU A 1 244 ? -25.297 18.359 0.197 1 97.75 244 GLU A O 1
ATOM 1946 N N . VAL A 1 245 ? -23.422 17.531 1.026 1 97.56 245 VAL A N 1
ATOM 1947 C CA . VAL A 1 245 ? -23.312 18.578 2.035 1 97.56 245 VAL A CA 1
ATOM 1948 C C . VAL A 1 245 ? -22.609 19.812 1.438 1 97.56 245 VAL A C 1
ATOM 1950 O O . VAL A 1 245 ? -23 20.938 1.712 1 97.56 245 VAL A O 1
ATOM 1953 N N . TYR A 1 246 ? -21.562 19.594 0.617 1 96.38 246 TYR A N 1
ATOM 1954 C CA . TYR A 1 246 ? -20.688 20.703 0.249 1 96.38 246 TYR A CA 1
ATOM 1955 C C . TYR A 1 246 ? -20.938 21.125 -1.19 1 96.38 246 TYR A C 1
ATOM 1957 O O . TYR A 1 246 ? -20.578 22.25 -1.578 1 96.38 246 TYR A O 1
ATOM 1965 N N . ASP A 1 247 ? -21.328 20.141 -2.051 1 87.25 247 ASP A N 1
ATOM 1966 C CA . ASP A 1 247 ? -21.547 20.516 -3.447 1 87.25 247 ASP A CA 1
ATOM 1967 C C . ASP A 1 247 ? -22.891 21.203 -3.637 1 87.25 247 ASP A C 1
ATOM 1969 O O . ASP A 1 247 ? -23.859 20.906 -2.93 1 87.25 247 ASP A O 1
ATOM 1973 N N . MET B 1 1 ? -6.289 22.297 17.969 1 97.44 1 MET B N 1
ATOM 1974 C CA . MET B 1 1 ? -6.195 20.844 17.812 1 97.44 1 MET B CA 1
ATOM 1975 C C . MET B 1 1 ? -4.766 20.359 18.047 1 97.44 1 MET B C 1
ATOM 1977 O O . MET B 1 1 ? -3.816 21.141 17.922 1 97.44 1 MET B O 1
ATOM 1981 N N . ARG B 1 2 ? -4.656 19.125 18.531 1 98.44 2 ARG B N 1
ATOM 1982 C CA . ARG B 1 2 ? -3.371 18.438 18.516 1 98.44 2 ARG B CA 1
ATOM 1983 C C . ARG B 1 2 ? -3.16 17.719 17.188 1 98.44 2 ARG B C 1
ATOM 1985 O O . ARG B 1 2 ? -3.832 16.719 16.891 1 98.44 2 ARG B O 1
ATOM 1992 N N . ILE B 1 3 ? -2.217 18.234 16.422 1 98.88 3 ILE B N 1
ATOM 1993 C CA . ILE B 1 3 ? -2.062 17.766 15.047 1 98.88 3 ILE B CA 1
ATOM 1994 C C . ILE B 1 3 ? -0.709 17.078 14.883 1 98.88 3 ILE B C 1
ATOM 1996 O O . ILE B 1 3 ? 0.316 17.594 15.336 1 98.88 3 ILE B O 1
ATOM 2000 N N . LEU B 1 4 ? -0.717 15.898 14.375 1 98.94 4 LEU B N 1
ATOM 2001 C CA . LEU B 1 4 ? 0.498 15.219 13.938 1 98.94 4 LEU B CA 1
ATOM 2002 C C . LEU B 1 4 ? 0.762 15.461 12.461 1 98.94 4 LEU B C 1
ATOM 2004 O O . LEU B 1 4 ? -0.116 15.234 11.625 1 98.94 4 LEU B O 1
ATOM 2008 N N . VAL B 1 5 ? 1.953 15.922 12.148 1 98.94 5 VAL B N 1
ATOM 2009 C CA . VAL B 1 5 ? 2.391 16.109 10.766 1 98.94 5 VAL B CA 1
ATOM 2010 C C . VAL B 1 5 ? 3.482 15.094 10.438 1 98.94 5 VAL B C 1
ATOM 2012 O O . VAL B 1 5 ? 4.391 14.859 11.234 1 98.94 5 VAL B O 1
ATOM 2015 N N . THR B 1 6 ? 3.371 14.422 9.336 1 98.75 6 THR B N 1
ATOM 2016 C CA . THR B 1 6 ? 4.391 13.531 8.789 1 98.75 6 THR B CA 1
ATOM 2017 C C . THR B 1 6 ? 4.508 13.703 7.277 1 98.75 6 THR B C 1
ATOM 2019 O O . THR B 1 6 ? 3.947 14.641 6.711 1 98.75 6 THR B O 1
ATOM 2022 N N . ASN B 1 7 ? 5.383 12.984 6.621 1 96.56 7 ASN B N 1
ATOM 2023 C CA . ASN B 1 7 ? 5.559 12.938 5.172 1 96.56 7 ASN B CA 1
ATOM 2024 C C . ASN B 1 7 ? 6.629 11.93 4.77 1 96.56 7 ASN B C 1
ATOM 2026 O O . ASN B 1 7 ? 7.27 11.32 5.629 1 96.56 7 ASN B O 1
ATOM 2030 N N . ASP B 1 8 ? 6.723 11.734 3.42 1 97.06 8 ASP B N 1
ATOM 2031 C CA . ASP B 1 8 ? 7.746 10.789 2.986 1 97.06 8 ASP B CA 1
ATOM 2032 C C . ASP B 1 8 ? 8.961 11.516 2.41 1 97.06 8 ASP B C 1
ATOM 2034 O O . ASP B 1 8 ? 9.969 10.883 2.092 1 97.06 8 ASP B O 1
ATOM 2038 N N . ASP B 1 9 ? 8.961 12.859 2.404 1 96.5 9 ASP B N 1
ATOM 2039 C CA . ASP B 1 9 ? 10.062 13.609 1.808 1 96.5 9 ASP B CA 1
ATOM 2040 C C . ASP B 1 9 ? 11.211 13.781 2.799 1 96.5 9 ASP B C 1
ATOM 2042 O O . ASP B 1 9 ? 12.305 14.203 2.422 1 96.5 9 ASP B O 1
ATOM 2046 N N . GLY B 1 10 ? 10.906 13.484 4.02 1 97.56 10 GLY B N 1
ATOM 2047 C CA . GLY B 1 10 ? 11.93 13.602 5.043 1 97.56 10 GLY B CA 1
ATOM 2048 C C . GLY B 1 10 ? 11.703 14.773 5.98 1 97.56 10 GLY B C 1
ATOM 2049 O O . GLY B 1 10 ? 11.031 15.742 5.621 1 97.56 10 GLY B O 1
ATOM 2050 N N . ILE B 1 11 ? 12.305 14.766 7.133 1 98.19 11 ILE B N 1
ATOM 2051 C CA . ILE B 1 11 ? 12.062 15.672 8.242 1 98.19 11 ILE B CA 1
ATOM 2052 C C . ILE B 1 11 ? 12.547 17.078 7.887 1 98.19 11 ILE B C 1
ATOM 2054 O O . ILE B 1 11 ? 12.055 18.062 8.422 1 98.19 11 ILE B O 1
ATOM 2058 N N . GLN B 1 12 ? 13.453 17.188 6.91 1 96.94 12 GLN B N 1
ATOM 2059 C CA . GLN B 1 12 ? 14.031 18.484 6.582 1 96.94 12 GLN B CA 1
ATOM 2060 C C . GLN B 1 12 ? 13.438 19.031 5.289 1 96.94 12 GLN B C 1
ATOM 2062 O O . GLN B 1 12 ? 13.922 20.047 4.762 1 96.94 12 GLN B O 1
ATOM 2067 N N . SER B 1 13 ? 12.477 18.375 4.805 1 97.44 13 SER B N 1
ATOM 2068 C CA . SER B 1 13 ? 11.914 18.828 3.529 1 97.44 13 SER B CA 1
ATOM 2069 C C . SER B 1 13 ? 11.148 20.125 3.688 1 97.44 13 SER B C 1
ATOM 2071 O O . SER B 1 13 ? 10.539 20.375 4.73 1 97.44 13 SER B O 1
ATOM 2073 N N . LYS B 1 14 ? 11.117 20.984 2.645 1 97.56 14 LYS B N 1
ATOM 2074 C CA . LYS B 1 14 ? 10.461 22.281 2.664 1 97.56 14 LYS B CA 1
ATOM 2075 C C . LYS B 1 14 ? 8.961 22.141 2.9 1 97.56 14 LYS B C 1
ATOM 2077 O O . LYS B 1 14 ? 8.375 22.906 3.664 1 97.56 14 LYS B O 1
ATOM 2082 N N . GLY B 1 15 ? 8.312 21.188 2.281 1 98 15 GLY B N 1
ATOM 2083 C CA . GLY B 1 15 ? 6.879 21 2.379 1 98 15 GLY B CA 1
ATOM 2084 C C . GLY B 1 15 ? 6.402 20.766 3.799 1 98 15 GLY B C 1
ATOM 2085 O O . GLY B 1 15 ? 5.426 21.359 4.246 1 98 15 GLY B O 1
ATOM 2086 N N . ILE B 1 16 ? 7.109 19.891 4.523 1 98.25 16 ILE B N 1
ATOM 2087 C CA . ILE B 1 16 ? 6.699 19.531 5.879 1 98.25 16 ILE B CA 1
ATOM 2088 C C . ILE B 1 16 ? 6.934 20.719 6.812 1 98.25 16 ILE B C 1
ATOM 2090 O O . ILE B 1 16 ? 6.129 20.984 7.715 1 98.25 16 ILE B O 1
ATOM 2094 N N . ILE B 1 17 ? 8.008 21.484 6.617 1 98.19 17 ILE B N 1
ATOM 2095 C CA . ILE B 1 17 ? 8.367 22.594 7.477 1 98.19 17 ILE B CA 1
ATOM 2096 C C . ILE B 1 17 ? 7.348 23.719 7.312 1 98.19 17 ILE B C 1
ATOM 2098 O O . ILE B 1 17 ? 6.812 24.234 8.297 1 98.19 17 ILE B O 1
ATOM 2102 N N . VAL B 1 18 ? 7.051 24.078 6.074 1 98.12 18 VAL B N 1
ATOM 2103 C CA . VAL B 1 18 ? 6.098 25.156 5.801 1 98.12 18 VAL B CA 1
ATOM 2104 C C . VAL B 1 18 ? 4.73 24.781 6.371 1 98.12 18 VAL B C 1
ATOM 2106 O O . VAL B 1 18 ? 4.07 25.625 6.996 1 98.12 18 VAL B O 1
ATOM 2109 N N . LEU B 1 19 ? 4.309 23.562 6.164 1 98.69 19 LEU B N 1
ATOM 2110 C CA . LEU B 1 19 ? 3.018 23.094 6.664 1 98.69 19 LEU B CA 1
ATOM 2111 C C . LEU B 1 19 ? 2.963 23.172 8.188 1 98.69 19 LEU B C 1
ATOM 2113 O O . LEU B 1 19 ? 1.997 23.688 8.75 1 98.69 19 LEU B O 1
ATOM 2117 N N . ALA B 1 20 ? 3.982 22.609 8.852 1 98.75 20 ALA B N 1
ATOM 2118 C CA . ALA B 1 20 ? 4.039 22.609 10.312 1 98.75 20 ALA B CA 1
ATOM 2119 C C . ALA B 1 20 ? 4.008 24.031 10.875 1 98.75 20 ALA B C 1
ATOM 2121 O O . ALA B 1 20 ? 3.311 24.297 11.852 1 98.75 20 ALA B O 1
ATOM 2122 N N . GLU B 1 21 ? 4.723 24.891 10.273 1 98.38 21 GLU B N 1
ATOM 2123 C CA . GLU B 1 21 ? 4.793 26.281 10.727 1 98.38 21 GLU B CA 1
ATOM 2124 C C . GLU B 1 21 ? 3.436 26.953 10.625 1 98.38 21 GLU B C 1
ATOM 2126 O O . GLU B 1 21 ? 2.979 27.594 11.57 1 98.38 21 GLU B O 1
ATOM 2131 N N . LEU B 1 22 ? 2.859 26.859 9.531 1 98.31 22 LEU B N 1
ATOM 2132 C CA . LEU B 1 22 ? 1.578 27.516 9.32 1 98.31 22 LEU B CA 1
ATOM 2133 C C . LEU B 1 22 ? 0.504 26.938 10.227 1 98.31 22 LEU B C 1
ATOM 2135 O O . LEU B 1 22 ? -0.299 27.672 10.805 1 98.31 22 LEU B O 1
ATOM 2139 N N . LEU B 1 23 ? 0.474 25.594 10.383 1 98.56 23 LEU B N 1
ATOM 2140 C CA . LEU B 1 23 ? -0.479 24.953 11.273 1 98.56 23 LEU B CA 1
ATOM 2141 C C . LEU B 1 23 ? -0.257 25.391 12.719 1 98.56 23 LEU B C 1
ATOM 2143 O O . LEU B 1 23 ? -1.214 25.531 13.484 1 98.56 23 LEU B O 1
ATOM 2147 N N . SER B 1 24 ? 0.97 25.609 13.094 1 98.38 24 SER B N 1
ATOM 2148 C CA . SER B 1 24 ? 1.339 25.891 14.477 1 98.38 24 SER B CA 1
ATOM 2149 C C . SER B 1 24 ? 0.849 27.266 14.914 1 98.38 24 SER B C 1
ATOM 2151 O O . SER B 1 24 ? 0.845 27.578 16.109 1 98.38 24 SER B O 1
ATOM 2153 N N . GLU B 1 25 ? 0.45 28.047 13.961 1 97.56 25 GLU B N 1
ATOM 2154 C CA . GLU B 1 25 ? -0.094 29.359 14.297 1 97.56 25 GLU B CA 1
ATOM 2155 C C . GLU B 1 25 ? -1.396 29.234 15.078 1 97.56 25 GLU B C 1
ATOM 2157 O O . GLU B 1 25 ? -1.725 30.094 15.891 1 97.56 25 GLU B O 1
ATOM 2162 N N . GLU B 1 26 ? -2.076 28.141 14.859 1 97.25 26 GLU B N 1
ATOM 2163 C CA . GLU B 1 26 ? -3.395 28.047 15.484 1 97.25 26 GLU B CA 1
ATOM 2164 C C . GLU B 1 26 ? -3.559 26.719 16.234 1 97.25 26 GLU B C 1
ATOM 2166 O O . GLU B 1 26 ? -4.551 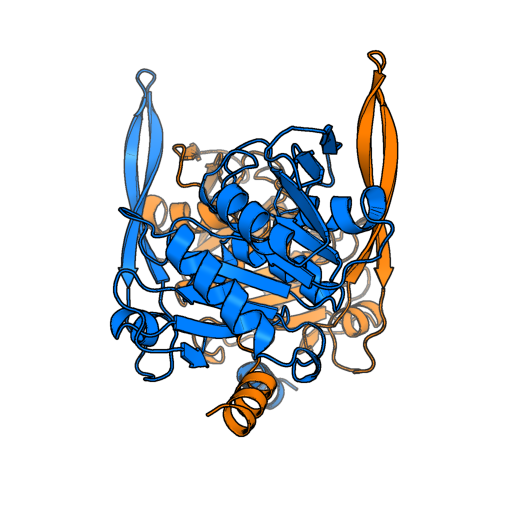26.516 16.938 1 97.25 26 GLU B O 1
ATOM 2171 N N . HIS B 1 27 ? -2.635 25.781 16.078 1 98.12 27 HIS B N 1
ATOM 2172 C CA . HIS B 1 27 ? -2.783 24.438 16.625 1 98.12 27 HIS B CA 1
ATOM 2173 C C . HIS B 1 27 ? -1.515 24 17.344 1 98.12 27 HIS B C 1
ATOM 2175 O O . HIS B 1 27 ? -0.459 24.625 17.188 1 98.12 27 HIS B O 1
ATOM 2181 N N . GLU B 1 28 ? -1.638 23 18.25 1 98.31 28 GLU B N 1
ATOM 2182 C CA . GLU B 1 28 ? -0.48 22.297 18.797 1 98.31 28 GLU B CA 1
ATOM 2183 C C . GLU B 1 28 ? 0.041 21.266 17.812 1 98.31 28 GLU B C 1
ATOM 2185 O O . GLU B 1 28 ? -0.629 20.25 17.547 1 98.31 28 GLU B O 1
ATOM 2190 N N . VAL B 1 29 ? 1.261 21.469 17.328 1 98.69 29 VAL B N 1
ATOM 2191 C CA . VAL B 1 29 ? 1.715 20.672 16.188 1 98.69 29 VAL B CA 1
ATOM 2192 C C . VAL B 1 29 ? 2.902 19.812 16.625 1 98.69 29 VAL B C 1
ATOM 2194 O O . VAL B 1 29 ? 3.85 20.312 17.234 1 98.69 29 VAL B O 1
ATOM 2197 N N . PHE B 1 30 ? 2.834 18.562 16.375 1 98.81 30 PHE B N 1
ATOM 2198 C CA . PHE B 1 30 ? 3.926 17.594 16.453 1 98.81 30 PHE B CA 1
ATOM 2199 C C . PHE B 1 30 ? 4.316 17.109 15.07 1 98.81 30 PHE B C 1
ATOM 2201 O O . PHE B 1 30 ? 3.455 16.859 14.227 1 98.81 30 PHE B O 1
ATOM 2208 N N . VAL B 1 31 ? 5.656 17.016 14.852 1 98.88 31 VAL B N 1
ATOM 2209 C CA . VAL B 1 31 ? 6.156 16.484 13.594 1 98.88 31 VAL B CA 1
ATOM 2210 C C . VAL B 1 31 ? 6.98 15.219 13.859 1 98.88 31 VAL B C 1
ATOM 2212 O O . VAL B 1 31 ? 7.898 15.234 14.68 1 98.88 31 VAL B O 1
ATOM 2215 N N . VAL B 1 32 ? 6.617 14.125 13.32 1 98.88 32 VAL B N 1
ATOM 2216 C CA . VAL B 1 32 ? 7.43 12.914 13.266 1 98.88 32 VAL B CA 1
ATOM 2217 C C . VAL B 1 32 ? 7.578 12.453 11.82 1 98.88 32 VAL B C 1
ATOM 2219 O O . VAL B 1 32 ? 6.586 12.156 11.156 1 98.88 32 VAL B O 1
ATOM 2222 N N . ALA B 1 33 ? 8.758 12.406 11.281 1 98.88 33 ALA B N 1
ATOM 2223 C CA . ALA B 1 33 ? 8.992 12.086 9.875 1 98.88 33 ALA B CA 1
ATOM 2224 C C . ALA B 1 33 ? 10.305 11.328 9.695 1 98.88 33 ALA B C 1
ATOM 2226 O O . ALA B 1 33 ? 11.156 11.336 10.586 1 98.88 33 ALA B O 1
ATOM 2227 N N . PRO B 1 34 ? 10.43 10.648 8.578 1 98.62 34 PRO B N 1
ATOM 2228 C CA . PRO B 1 34 ? 11.68 9.93 8.305 1 98.62 34 PRO B CA 1
ATOM 2229 C C . PRO B 1 34 ? 12.898 10.844 8.281 1 98.62 34 PRO B C 1
ATOM 2231 O O . PRO B 1 34 ? 12.781 12.023 7.941 1 98.62 34 PRO B O 1
ATOM 2234 N N . ASP B 1 35 ? 14.031 10.25 8.531 1 97.94 35 ASP B N 1
ATOM 2235 C CA . ASP B 1 35 ? 15.281 11 8.578 1 97.94 35 ASP B CA 1
ATOM 2236 C C . ASP B 1 35 ? 15.773 11.328 7.168 1 97.94 35 ASP B C 1
ATOM 2238 O O . ASP B 1 35 ? 16.625 12.203 6.988 1 97.94 35 ASP B O 1
ATOM 2242 N N . LYS B 1 36 ? 15.25 10.625 6.211 1 95.69 36 LYS B N 1
ATOM 2243 C CA . LYS B 1 36 ? 15.578 10.859 4.809 1 95.69 36 LYS B CA 1
ATOM 2244 C C . LYS B 1 36 ? 14.359 10.641 3.914 1 95.69 36 LYS B C 1
ATOM 2246 O O . LYS B 1 36 ? 13.32 10.156 4.375 1 95.69 36 LYS B O 1
ATOM 2251 N N . GLU B 1 37 ? 14.516 11.055 2.697 1 93.38 37 GLU B N 1
ATOM 2252 C CA . GLU B 1 37 ? 13.438 10.844 1.739 1 93.38 37 GLU B CA 1
ATOM 2253 C C . GLU B 1 37 ? 13.109 9.359 1.599 1 93.38 37 GLU B C 1
ATOM 2255 O O . GLU B 1 37 ? 14.008 8.523 1.509 1 93.38 37 GLU B O 1
ATOM 2260 N N . ARG B 1 38 ? 11.82 9.031 1.663 1 91.75 38 ARG B N 1
ATOM 2261 C CA . ARG B 1 38 ? 11.281 7.684 1.509 1 91.75 38 ARG B CA 1
ATOM 2262 C C . ARG B 1 38 ? 10.195 7.648 0.443 1 91.75 38 ARG B C 1
ATOM 2264 O O . ARG B 1 38 ? 9.109 7.109 0.672 1 91.75 38 ARG B O 1
ATOM 2271 N N . SER B 1 39 ? 10.5 8.227 -0.685 1 91.06 39 SER B N 1
ATOM 2272 C CA . SER B 1 39 ? 9.492 8.266 -1.745 1 91.06 39 SER B CA 1
ATOM 2273 C C . SER B 1 39 ? 9.195 6.863 -2.266 1 91.06 39 SER B C 1
ATOM 2275 O O . SER B 1 39 ? 10.062 5.984 -2.242 1 91.06 39 SER B O 1
ATOM 2277 N N . ALA B 1 40 ? 7.941 6.613 -2.686 1 93.69 40 ALA B N 1
ATOM 2278 C CA . ALA B 1 40 ? 7.496 5.379 -3.332 1 93.69 40 ALA B CA 1
ATOM 2279 C C . ALA B 1 40 ? 7.652 4.184 -2.398 1 93.69 40 ALA B C 1
ATOM 2281 O O . ALA B 1 40 ? 7.922 3.066 -2.848 1 93.69 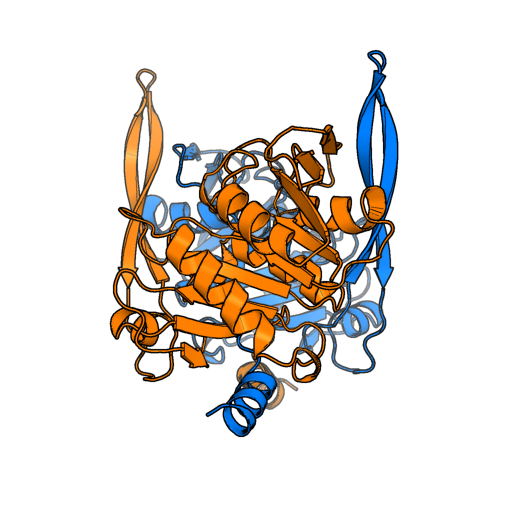40 ALA B O 1
ATOM 2282 N N . THR B 1 41 ? 7.492 4.422 -1.03 1 94.94 41 THR B N 1
ATOM 2283 C CA . THR B 1 41 ? 7.676 3.352 -0.054 1 94.94 41 THR B CA 1
ATOM 2284 C C . THR B 1 41 ? 6.363 2.613 0.189 1 94.94 41 THR B C 1
ATOM 2286 O O . THR B 1 41 ? 6.344 1.567 0.842 1 94.94 41 THR B O 1
ATOM 2289 N N . GLY B 1 42 ? 5.309 3.113 -0.382 1 96.44 42 GLY B N 1
ATOM 2290 C CA . GLY B 1 42 ? 4.02 2.494 -0.114 1 96.44 42 GLY B CA 1
ATOM 2291 C C . GLY B 1 42 ? 3.688 2.42 1.364 1 96.44 42 GLY B C 1
ATOM 2292 O O . GLY B 1 42 ? 4.133 3.262 2.148 1 96.44 42 GLY B O 1
ATOM 2293 N N . HIS B 1 43 ? 2.816 1.504 1.709 1 97.75 43 HIS B N 1
ATOM 2294 C CA . HIS B 1 43 ? 2.387 1.336 3.094 1 97.75 43 HIS B CA 1
ATOM 2295 C C . HIS B 1 43 ? 3.295 0.362 3.838 1 97.75 43 HIS B C 1
ATOM 2297 O O . HIS B 1 43 ? 2.812 -0.562 4.496 1 97.75 43 HIS B O 1
ATOM 2303 N N . SER B 1 44 ? 4.578 0.594 3.803 1 97.38 44 SER B N 1
ATOM 2304 C CA . SER B 1 44 ? 5.578 -0.253 4.449 1 97.38 44 SER B CA 1
ATOM 2305 C C . SER B 1 44 ? 5.715 0.086 5.93 1 97.38 44 SER B C 1
ATOM 2307 O O . SER B 1 44 ? 5.551 1.242 6.324 1 97.38 44 SER B O 1
ATOM 2309 N N . ILE B 1 45 ? 5.961 -0.927 6.758 1 97.12 45 ILE B N 1
ATOM 2310 C CA . ILE B 1 45 ? 6.25 -0.752 8.18 1 97.12 45 ILE B CA 1
ATOM 2311 C C . ILE B 1 45 ? 7.504 -1.538 8.547 1 97.12 45 ILE B C 1
ATOM 2313 O O . ILE B 1 45 ? 7.902 -2.459 7.832 1 97.12 45 ILE B O 1
ATOM 2317 N N . THR B 1 46 ? 8.094 -1.151 9.656 1 95.44 46 THR B N 1
ATOM 2318 C CA . THR B 1 46 ? 9.344 -1.738 10.117 1 95.44 46 THR B CA 1
ATOM 2319 C C . THR B 1 46 ? 9.109 -2.654 11.312 1 95.44 46 THR B C 1
ATOM 2321 O O . THR B 1 46 ? 8.773 -2.188 12.398 1 95.44 46 THR B O 1
ATOM 2324 N N . ILE B 1 47 ? 9.367 -3.912 11.094 1 92.12 47 ILE B N 1
ATOM 2325 C CA . ILE B 1 47 ? 9.055 -4.816 12.195 1 92.12 47 ILE B CA 1
ATOM 2326 C C . ILE B 1 47 ? 10.273 -5.691 12.5 1 92.12 47 ILE B C 1
ATOM 2328 O O . ILE B 1 47 ? 10.32 -6.355 13.547 1 92.12 47 ILE B O 1
ATOM 2332 N N . HIS B 1 48 ? 11.344 -5.711 11.664 1 92.5 48 HIS B N 1
ATOM 2333 C CA . HIS B 1 48 ? 12.445 -6.656 11.852 1 92.5 48 HIS B CA 1
ATOM 2334 C C . HIS B 1 48 ? 13.672 -5.965 12.43 1 92.5 48 HIS B C 1
ATOM 2336 O O . HIS B 1 48 ? 14.641 -6.625 12.805 1 92.5 48 HIS B O 1
ATOM 2342 N N . VAL B 1 49 ? 13.68 -4.73 12.422 1 95.19 49 VAL B N 1
ATOM 2343 C CA . VAL B 1 49 ? 14.742 -3.947 13.039 1 95.19 49 VAL B CA 1
ATOM 2344 C C . VAL B 1 49 ? 14.141 -2.865 13.938 1 95.19 49 VAL B C 1
ATOM 2346 O O . VAL B 1 49 ? 12.984 -2.467 13.75 1 95.19 49 VAL B O 1
ATOM 2349 N N . PRO B 1 50 ? 14.852 -2.439 14.906 1 97.19 50 PRO B N 1
ATOM 2350 C CA . PRO B 1 50 ? 14.297 -1.384 15.758 1 97.19 50 PRO B CA 1
ATOM 2351 C C . PRO B 1 50 ? 14.172 -0.047 15.031 1 97.19 50 PRO B C 1
ATOM 2353 O O . PRO B 1 50 ? 14.828 0.169 14.008 1 97.19 50 PRO B O 1
ATOM 2356 N N . LEU B 1 51 ? 13.328 0.776 15.516 1 98.25 51 LEU B N 1
ATOM 2357 C CA . LEU B 1 51 ? 13.156 2.145 15.039 1 98.25 51 LEU B CA 1
ATOM 2358 C C . LEU B 1 51 ? 13.875 3.131 15.953 1 98.25 51 LEU B C 1
ATOM 2360 O O . LEU B 1 51 ? 13.648 3.141 17.156 1 98.25 51 LEU B O 1
ATOM 2364 N N . TRP B 1 52 ? 14.688 3.895 15.344 1 98.12 52 TRP B N 1
ATOM 2365 C CA . TRP B 1 52 ? 15.367 4.945 16.094 1 98.12 52 TRP B CA 1
ATOM 2366 C C . TRP B 1 52 ? 14.641 6.277 15.945 1 98.12 52 TRP B C 1
ATOM 2368 O O . TRP B 1 52 ? 14.141 6.598 14.859 1 98.12 52 TRP B O 1
ATOM 2378 N N . MET B 1 53 ? 14.531 7.008 16.969 1 97 53 MET B N 1
ATOM 2379 C CA . MET B 1 53 ? 13.859 8.305 16.969 1 97 53 MET B CA 1
ATOM 2380 C C . MET B 1 53 ? 14.672 9.336 17.75 1 97 53 MET B C 1
ATOM 2382 O O . MET B 1 53 ? 15.164 9.039 18.844 1 97 53 MET B O 1
ATOM 2386 N N . LYS B 1 54 ? 14.82 10.492 17.219 1 96.62 54 LYS B N 1
ATOM 2387 C CA . LYS B 1 54 ? 15.539 11.562 17.891 1 96.62 54 LYS B CA 1
ATOM 2388 C C . LYS B 1 54 ? 14.828 12.898 17.703 1 96.62 54 LYS B C 1
ATOM 2390 O O . LYS B 1 54 ? 14.281 13.18 16.641 1 96.62 54 LYS B O 1
ATOM 2395 N N . LYS B 1 55 ? 14.859 13.68 18.75 1 97.12 55 LYS B N 1
ATOM 2396 C CA . LYS B 1 55 ? 14.32 15.031 18.672 1 97.12 55 LYS B CA 1
ATOM 2397 C C . LYS B 1 55 ? 15.188 15.922 17.781 1 97.12 55 LYS B C 1
ATOM 2399 O O . LYS B 1 55 ? 16.422 15.859 17.859 1 97.12 55 LYS B O 1
ATOM 2404 N N . VAL B 1 56 ? 14.516 16.734 16.922 1 97.81 56 VAL B N 1
ATOM 2405 C CA . VAL B 1 56 ? 15.242 17.625 16.031 1 97.81 56 VAL B CA 1
ATOM 2406 C C . VAL B 1 56 ? 14.57 19 16.016 1 97.81 56 VAL B C 1
ATOM 2408 O O . VAL B 1 56 ? 13.414 19.125 16.422 1 97.81 56 VAL B O 1
ATOM 2411 N N . PHE B 1 57 ? 15.336 20.016 15.586 1 97.56 57 PHE B N 1
ATOM 2412 C CA . PHE B 1 57 ? 14.789 21.359 15.414 1 97.56 57 PHE B CA 1
ATOM 2413 C C . PHE B 1 57 ? 14.414 21.609 13.961 1 97.56 57 PHE B C 1
ATOM 2415 O O . PHE B 1 57 ? 15.258 21.484 13.07 1 97.56 57 PHE B O 1
ATOM 2422 N N . ILE B 1 58 ? 13.109 21.953 13.797 1 95.62 58 ILE B N 1
ATOM 2423 C CA . ILE B 1 58 ? 12.758 22.328 12.438 1 95.62 58 ILE B CA 1
ATOM 2424 C C . ILE B 1 58 ? 12.086 23.703 12.445 1 95.62 58 ILE B C 1
ATOM 2426 O O . ILE B 1 58 ? 12.07 24.406 11.43 1 95.62 58 ILE B O 1
ATOM 2430 N N . SER B 1 59 ? 11.516 24.062 13.523 1 94 59 SER B N 1
ATOM 2431 C CA . SER B 1 59 ? 10.867 25.359 13.711 1 94 59 SER B CA 1
ATOM 2432 C C . SER B 1 59 ? 10.625 25.641 15.188 1 94 59 SER B C 1
ATOM 2434 O O . SER B 1 59 ? 10.508 24.719 15.992 1 94 59 SER B O 1
ATOM 2436 N N . GLU B 1 60 ? 10.508 26.906 15.617 1 92.81 60 GLU B N 1
ATOM 2437 C CA . GLU B 1 60 ? 10.406 27.312 17.016 1 92.81 60 GLU B CA 1
ATOM 2438 C C . GLU B 1 60 ? 9.102 26.844 17.641 1 92.81 60 GLU B C 1
ATOM 2440 O O . GLU B 1 60 ? 9.062 26.531 18.828 1 92.81 60 GLU B O 1
ATOM 2445 N N . ARG B 1 61 ? 8.047 26.672 16.969 1 94.12 61 ARG B N 1
ATOM 2446 C CA . ARG B 1 61 ? 6.73 26.438 17.562 1 94.12 61 ARG B CA 1
ATOM 2447 C C . ARG B 1 61 ? 6.297 24.984 17.359 1 94.12 61 ARG B C 1
ATOM 2449 O O . ARG B 1 61 ? 5.125 24.656 17.531 1 94.12 61 ARG B O 1
ATOM 2456 N N . VAL B 1 62 ? 7.281 24.141 16.984 1 96.69 62 VAL B N 1
ATOM 2457 C CA . VAL B 1 62 ? 6.891 22.766 16.672 1 96.69 62 VAL B CA 1
ATOM 2458 C C . VAL B 1 62 ? 7.789 21.781 17.406 1 96.69 62 VAL B C 1
ATOM 2460 O O . VAL B 1 62 ? 8.977 22.047 17.609 1 96.69 62 VAL B O 1
ATOM 2463 N N . VAL B 1 63 ? 7.184 20.75 17.969 1 97.75 63 VAL B N 1
ATOM 2464 C CA . VAL B 1 63 ? 7.949 19.625 18.484 1 97.75 63 VAL B CA 1
ATOM 2465 C C . VAL B 1 63 ? 8.18 18.609 17.359 1 97.75 63 VAL B C 1
ATOM 2467 O O . VAL B 1 63 ? 7.227 18.094 16.781 1 97.75 63 VAL B O 1
ATOM 2470 N N . ALA B 1 64 ? 9.469 18.344 17.094 1 98.62 64 ALA B N 1
ATOM 2471 C CA . ALA B 1 64 ? 9.758 17.531 15.906 1 98.62 64 ALA B CA 1
ATOM 2472 C C . ALA B 1 64 ? 10.711 16.391 16.25 1 98.62 64 ALA B C 1
ATOM 2474 O O . ALA B 1 64 ? 11.641 16.562 17.031 1 98.62 64 ALA B O 1
ATOM 2475 N N . TYR B 1 65 ? 10.445 15.25 15.68 1 98.56 65 TYR B N 1
ATOM 2476 C CA . TYR B 1 65 ? 11.289 14.07 15.797 1 98.56 65 TYR B CA 1
ATOM 2477 C C . TYR B 1 65 ? 11.617 13.492 14.43 1 98.56 65 TYR B C 1
ATOM 2479 O O . TYR B 1 65 ? 10.758 13.461 13.547 1 98.56 65 TYR B O 1
ATOM 2487 N N . SER B 1 66 ? 12.82 13.008 14.258 1 98.31 66 SER B N 1
ATOM 2488 C CA . SER B 1 66 ? 13.273 12.258 13.094 1 98.31 66 SER B CA 1
ATOM 2489 C C . SER B 1 66 ? 13.383 10.766 13.414 1 98.31 66 SER B C 1
ATOM 2491 O O . SER B 1 66 ? 13.82 10.391 14.5 1 98.31 66 SER B O 1
ATOM 2493 N N . THR B 1 67 ? 12.969 9.969 12.492 1 98.06 67 THR B N 1
ATOM 2494 C CA . THR B 1 67 ? 12.984 8.523 12.711 1 98.06 67 THR B CA 1
ATOM 2495 C C . THR B 1 67 ? 13.602 7.805 11.523 1 98.06 67 THR B C 1
ATOM 2497 O O . THR B 1 67 ? 13.617 8.328 10.406 1 98.06 67 THR B O 1
ATOM 2500 N N . THR B 1 68 ? 14.102 6.578 11.758 1 97.88 68 THR B N 1
ATOM 2501 C CA . THR B 1 68 ? 14.625 5.719 10.703 1 97.88 68 THR B CA 1
ATOM 2502 C C . THR B 1 68 ? 13.492 4.969 10.008 1 97.88 68 THR B C 1
ATOM 2504 O O . THR B 1 68 ? 13.727 4.191 9.078 1 97.88 68 THR B O 1
ATOM 2507 N N . GLY B 1 69 ? 12.289 5.176 10.445 1 97.75 69 GLY B N 1
ATOM 2508 C CA . GLY B 1 69 ? 11.156 4.426 9.93 1 97.75 69 GLY B CA 1
ATOM 2509 C C . GLY B 1 69 ? 10.531 5.055 8.703 1 97.75 69 GLY B C 1
ATOM 2510 O O . GLY B 1 69 ? 11.062 6.02 8.148 1 97.75 69 GLY B O 1
ATOM 2511 N N . THR B 1 70 ? 9.461 4.43 8.195 1 97.94 70 THR B N 1
ATOM 2512 C CA . THR B 1 70 ? 8.625 4.906 7.098 1 97.94 70 THR B CA 1
ATOM 2513 C C . THR B 1 70 ? 7.555 5.867 7.609 1 97.94 70 THR B C 1
ATOM 2515 O O . THR B 1 70 ? 7.387 6.031 8.82 1 97.94 70 THR B O 1
ATOM 2518 N N . PRO B 1 71 ? 6.828 6.543 6.676 1 98.56 71 PRO B N 1
ATOM 2519 C CA . PRO B 1 71 ? 5.75 7.418 7.141 1 98.56 71 PRO B CA 1
ATOM 2520 C C . PRO B 1 71 ? 4.727 6.684 8.008 1 98.56 71 PRO B C 1
ATOM 2522 O O . PRO B 1 71 ? 4.242 7.234 9 1 98.56 71 PRO B O 1
ATOM 2525 N N . ALA B 1 72 ? 4.406 5.445 7.645 1 98.31 72 ALA B N 1
ATOM 2526 C CA . ALA B 1 72 ? 3.506 4.656 8.477 1 98.31 72 ALA B CA 1
ATOM 2527 C C . ALA B 1 72 ? 4.094 4.438 9.867 1 98.31 72 ALA B C 1
ATOM 2529 O O . ALA B 1 72 ? 3.395 4.586 10.875 1 98.31 72 ALA B O 1
ATOM 2530 N N . ASP B 1 73 ? 5.387 4.121 9.961 1 98.38 73 ASP B N 1
ATOM 2531 C CA . ASP B 1 73 ? 6.066 3.975 11.242 1 98.38 73 ASP B CA 1
ATOM 2532 C C . ASP B 1 73 ? 5.98 5.258 12.062 1 98.38 73 ASP B C 1
ATOM 2534 O O . ASP B 1 73 ? 5.777 5.215 13.281 1 98.38 73 ASP B O 1
ATOM 2538 N N . CYS B 1 74 ? 6.184 6.344 11.367 1 98.75 74 CYS B N 1
ATOM 2539 C CA . CYS B 1 74 ? 6.191 7.641 12.039 1 98.75 74 CYS B CA 1
ATOM 2540 C C . CYS B 1 74 ? 4.859 7.895 12.734 1 98.75 74 CYS B C 1
ATOM 2542 O O . CYS B 1 74 ? 4.836 8.367 13.875 1 98.75 74 CYS B O 1
ATOM 2544 N N . VAL B 1 75 ? 3.791 7.594 12.062 1 98.81 75 VAL B N 1
ATOM 2545 C CA . VAL B 1 75 ? 2.463 7.812 12.625 1 98.81 75 VAL B CA 1
ATOM 2546 C C . VAL B 1 75 ? 2.27 6.922 13.852 1 98.81 75 VAL B C 1
ATOM 2548 O O . VAL B 1 75 ? 1.819 7.391 14.906 1 98.81 75 VAL B O 1
ATOM 2551 N N . LYS B 1 76 ? 2.668 5.668 13.734 1 98.19 76 LYS B N 1
ATOM 2552 C CA . LYS B 1 76 ? 2.516 4.73 14.844 1 98.19 76 LYS B CA 1
ATOM 2553 C C . LYS B 1 76 ? 3.363 5.156 16.047 1 98.19 76 LYS B C 1
ATOM 2555 O O . LYS B 1 76 ? 2.896 5.125 17.188 1 98.19 76 LYS B O 1
ATOM 2560 N N . LEU B 1 77 ? 4.566 5.543 15.781 1 98.25 77 LEU B N 1
ATOM 2561 C CA . LEU B 1 77 ? 5.473 5.984 16.844 1 98.25 77 LEU B CA 1
ATOM 2562 C C . LEU B 1 77 ? 4.945 7.246 17.516 1 98.25 77 LEU B C 1
ATOM 2564 O O . LEU B 1 77 ? 4.945 7.34 18.75 1 98.25 77 LEU B O 1
ATOM 2568 N N . ALA B 1 78 ? 4.543 8.219 16.688 1 98.69 78 ALA B N 1
ATOM 2569 C CA . ALA B 1 78 ? 4.039 9.484 17.234 1 98.69 78 ALA B CA 1
ATOM 2570 C C . ALA B 1 78 ? 2.836 9.25 18.141 1 98.69 78 ALA B C 1
ATOM 2572 O O . ALA B 1 78 ? 2.791 9.758 19.266 1 98.69 78 ALA B O 1
ATOM 2573 N N . TYR B 1 79 ? 1.916 8.484 17.688 1 98.5 79 TYR B N 1
ATOM 2574 C CA . TYR B 1 79 ? 0.678 8.219 18.406 1 98.5 79 TYR B CA 1
ATOM 2575 C C . TYR B 1 79 ? 0.958 7.52 19.734 1 98.5 79 TYR B C 1
ATOM 2577 O O . TYR B 1 79 ? 0.399 7.891 20.766 1 98.5 79 TYR B O 1
ATOM 2585 N N . ASN B 1 80 ? 1.852 6.531 19.719 1 97.69 80 ASN B N 1
ATOM 2586 C CA . ASN B 1 80 ? 2.035 5.656 20.875 1 97.69 80 ASN B CA 1
ATOM 2587 C C . ASN B 1 80 ? 3.074 6.211 21.844 1 97.69 80 ASN B C 1
ATOM 2589 O O . ASN B 1 80 ? 2.99 5.984 23.047 1 97.69 80 ASN B O 1
ATOM 2593 N N . VAL B 1 81 ? 4.039 6.863 21.328 1 97.31 81 VAL B N 1
ATOM 2594 C CA . VAL B 1 81 ? 5.219 7.164 22.125 1 97.31 81 VAL B CA 1
ATOM 2595 C C . VAL B 1 81 ? 5.297 8.664 22.391 1 97.31 81 VAL B C 1
ATOM 2597 O O . VAL B 1 81 ? 5.633 9.094 23.5 1 97.31 81 VAL B O 1
ATOM 2600 N N . VAL B 1 82 ? 4.961 9.477 21.422 1 97.69 82 VAL B N 1
ATOM 2601 C CA . VAL B 1 82 ? 5.238 10.906 21.5 1 97.69 82 VAL B CA 1
ATOM 2602 C C . VAL B 1 82 ? 4.012 11.641 22.031 1 97.69 82 VAL B C 1
ATOM 2604 O O . VAL B 1 82 ? 4.133 12.5 22.906 1 97.69 82 VAL B O 1
ATOM 2607 N N . MET B 1 83 ? 2.826 11.227 21.578 1 97.94 83 MET B N 1
ATOM 2608 C CA . MET B 1 83 ? 1.663 12.086 21.797 1 97.94 83 MET B CA 1
ATOM 2609 C C . MET B 1 83 ? 0.687 11.43 22.781 1 97.94 83 MET B C 1
ATOM 2611 O O . MET B 1 83 ? -0.437 11.906 22.953 1 97.94 83 MET B O 1
ATOM 2615 N N . ASP B 1 84 ? 1.015 10.32 23.391 1 95.06 84 ASP B N 1
ATOM 2616 C CA . ASP B 1 84 ? 0.239 9.633 24.422 1 95.06 84 ASP B CA 1
ATOM 2617 C C . ASP B 1 84 ? -1.171 9.312 23.922 1 95.06 84 ASP B C 1
ATOM 2619 O O . ASP B 1 84 ? -2.15 9.547 24.641 1 95.06 84 ASP B O 1
ATOM 2623 N N . LYS B 1 85 ? -1.313 9.039 22.672 1 95.19 85 LYS B N 1
ATOM 2624 C CA . LYS B 1 85 ? -2.533 8.547 22.047 1 95.19 85 LYS B CA 1
ATOM 2625 C C . LYS B 1 85 ? -3.602 9.641 22 1 95.19 85 LYS B C 1
ATOM 2627 O O . LYS B 1 85 ? -4.797 9.344 22 1 95.19 85 LYS B O 1
ATOM 2632 N N . ARG B 1 86 ? -3.156 10.891 22.062 1 97.5 86 ARG B N 1
ATOM 2633 C CA . ARG B 1 86 ? -4.055 12.039 21.922 1 97.5 86 ARG B CA 1
ATOM 2634 C C . ARG B 1 86 ? -3.744 12.836 20.656 1 97.5 86 ARG B C 1
ATOM 2636 O O . ARG B 1 86 ? -2.934 13.758 20.688 1 97.5 86 ARG B O 1
ATOM 2643 N N . VAL B 1 87 ? -4.406 12.523 19.609 1 98.62 87 VAL B N 1
ATOM 2644 C CA . VAL B 1 87 ? -4.238 13.164 18.312 1 98.62 87 VAL B CA 1
ATOM 2645 C C . VAL B 1 87 ? -5.602 13.523 17.719 1 98.62 87 VAL B C 1
ATOM 2647 O O . VAL B 1 87 ? -6.488 12.672 17.625 1 98.62 87 VAL B O 1
ATOM 2650 N N . ASP B 1 88 ? -5.785 14.766 17.328 1 98.69 88 ASP B N 1
ATOM 2651 C CA . ASP B 1 88 ? -7.059 15.219 16.766 1 98.69 88 ASP B CA 1
ATOM 2652 C C . ASP B 1 88 ? -7.07 15.078 15.25 1 98.69 88 ASP B C 1
ATOM 2654 O O . ASP B 1 88 ? -8.133 14.875 14.648 1 98.69 88 ASP B O 1
ATOM 2658 N N . LEU B 1 89 ? -5.898 15.234 14.672 1 98.88 89 LEU B N 1
ATOM 2659 C CA . LEU B 1 89 ? -5.77 15.234 13.219 1 98.88 89 LEU B CA 1
ATOM 2660 C C . LEU B 1 89 ? -4.363 14.82 12.797 1 98.88 89 LEU B C 1
ATOM 2662 O O . LEU B 1 89 ? -3.379 15.234 13.414 1 98.88 89 LEU B O 1
ATOM 2666 N N . ILE B 1 90 ? -4.281 13.984 11.875 1 98.94 90 ILE B N 1
ATOM 2667 C CA . ILE B 1 90 ? -3.014 13.641 11.242 1 98.94 90 ILE B CA 1
ATOM 2668 C C . ILE B 1 90 ? -2.963 14.219 9.828 1 98.94 90 ILE B C 1
ATOM 2670 O O . ILE B 1 90 ? -3.906 14.055 9.055 1 98.94 90 ILE B O 1
ATOM 2674 N N . VAL B 1 91 ? -1.907 14.945 9.523 1 98.94 91 VAL B N 1
ATOM 2675 C CA . VAL B 1 91 ? -1.682 15.477 8.18 1 98.94 91 VAL B CA 1
ATOM 2676 C C . VAL B 1 91 ? -0.349 14.969 7.641 1 98.94 91 VAL B C 1
ATOM 2678 O O . VAL B 1 91 ? 0.704 15.211 8.234 1 98.94 91 VAL B O 1
ATOM 2681 N N . SER B 1 92 ? -0.388 14.266 6.559 1 98.94 92 SER B N 1
ATOM 2682 C CA . SER B 1 92 ? 0.805 13.82 5.844 1 98.94 92 SER B CA 1
ATOM 2683 C C . SER B 1 92 ? 1.062 14.688 4.613 1 98.94 92 SER B C 1
ATOM 2685 O O . SER B 1 92 ? 0.28 14.672 3.662 1 98.94 92 SER B O 1
ATOM 2687 N N . GLY B 1 93 ? 2.068 15.469 4.551 1 98.44 93 GLY B N 1
ATOM 2688 C CA . GLY B 1 93 ? 2.383 16.391 3.479 1 98.44 93 GLY B CA 1
ATOM 2689 C C . GLY B 1 93 ? 3.07 17.656 3.969 1 98.44 93 GLY B C 1
ATOM 2690 O O . GLY B 1 93 ? 3.564 17.703 5.098 1 98.44 93 GLY B O 1
ATOM 2691 N N . VAL B 1 94 ? 3.266 18.703 3.166 1 98.69 94 VAL B N 1
ATOM 2692 C CA . VAL B 1 94 ? 2.879 18.766 1.761 1 98.69 94 VAL B CA 1
ATOM 2693 C C . VAL B 1 94 ? 3.881 18 0.91 1 98.69 94 VAL B C 1
ATOM 2695 O O . VAL B 1 94 ? 5.082 18.266 0.948 1 98.69 94 VAL B O 1
ATOM 2698 N N . ASN B 1 95 ? 3.385 17.078 0.181 1 98.56 95 ASN B N 1
ATOM 2699 C CA . ASN B 1 95 ? 4.219 16.234 -0.673 1 98.56 95 ASN B CA 1
ATOM 2700 C C . ASN B 1 95 ? 4.648 16.984 -1.937 1 98.56 95 ASN B C 1
ATOM 2702 O O . ASN B 1 95 ? 3.865 17.734 -2.52 1 98.56 95 ASN B O 1
ATOM 2706 N N . ARG B 1 96 ? 5.922 16.719 -2.344 1 97.69 96 ARG B N 1
ATOM 2707 C CA . ARG B 1 96 ? 6.398 17.172 -3.643 1 97.69 96 ARG B CA 1
ATOM 2708 C C . ARG B 1 96 ? 5.844 16.312 -4.77 1 97.69 96 ARG B C 1
ATOM 2710 O O . ARG B 1 96 ? 6.277 15.172 -4.949 1 97.69 96 ARG B O 1
ATOM 2717 N N . GLY B 1 97 ? 4.887 16.875 -5.574 1 97.06 97 GLY B N 1
ATOM 2718 C CA . GLY B 1 97 ? 4.281 16.125 -6.664 1 97.06 97 GLY B CA 1
ATOM 2719 C C . GLY B 1 97 ? 2.953 15.5 -6.289 1 97.06 97 GLY B C 1
ATOM 2720 O O . GLY B 1 97 ? 2.615 15.406 -5.105 1 97.06 97 GLY B O 1
ATOM 2721 N N . PRO B 1 98 ? 2.225 15.055 -7.273 1 97.88 98 PRO B N 1
ATOM 2722 C CA . PRO B 1 98 ? 0.869 14.547 -7.047 1 97.88 98 PRO B CA 1
ATOM 2723 C C . PRO B 1 98 ? 0.854 13.117 -6.516 1 97.88 98 PRO B C 1
ATOM 2725 O O . PRO B 1 98 ? 1.823 12.375 -6.703 1 97.88 98 PRO B O 1
ATOM 2728 N N . ASN B 1 99 ? -0.133 12.734 -5.785 1 98.19 99 ASN B N 1
ATOM 2729 C CA . ASN B 1 99 ? -0.539 11.375 -5.449 1 98.19 99 ASN B CA 1
ATOM 2730 C C . ASN B 1 99 ? -1.958 11.078 -5.926 1 98.19 99 ASN B C 1
ATOM 2732 O O . ASN B 1 99 ? -2.908 11.172 -5.145 1 98.19 99 ASN B O 1
ATOM 2736 N N . MET B 1 100 ? -2.039 10.734 -7.188 1 98.56 100 MET B N 1
ATOM 2737 C CA . MET B 1 100 ? -3.336 10.547 -7.832 1 98.56 100 MET B CA 1
ATOM 2738 C C . MET B 1 100 ? -3.41 9.188 -8.523 1 98.56 100 MET B C 1
ATOM 2740 O O . MET B 1 100 ? -2.381 8.578 -8.82 1 98.56 100 MET B O 1
ATOM 2744 N N . GLY B 1 101 ? -4.633 8.75 -8.766 1 98.56 101 GLY B N 1
ATOM 2745 C CA . GLY B 1 101 ? -4.828 7.469 -9.43 1 98.56 101 GLY B CA 1
ATOM 2746 C C . GLY B 1 101 ? -4.199 6.305 -8.68 1 98.56 101 GLY B C 1
ATOM 2747 O O . GLY B 1 101 ? -4.363 6.184 -7.461 1 98.56 101 GLY B O 1
ATOM 2748 N N . MET B 1 102 ? -3.553 5.469 -9.391 1 98.12 102 MET B N 1
ATOM 2749 C CA . MET B 1 102 ? -3.021 4.25 -8.789 1 98.12 102 MET B CA 1
ATOM 2750 C C . MET B 1 102 ? -1.704 4.527 -8.07 1 98.12 102 MET B C 1
ATOM 2752 O O . MET B 1 102 ? -1.218 3.691 -7.309 1 98.12 102 MET B O 1
ATOM 2756 N N . ASP B 1 103 ? -1.192 5.781 -8.195 1 97.06 103 ASP B N 1
ATOM 2757 C CA . ASP B 1 103 ? -0.01 6.176 -7.438 1 97.06 103 ASP B CA 1
ATOM 2758 C C . ASP B 1 103 ? -0.272 6.109 -5.934 1 97.06 103 ASP B C 1
ATOM 2760 O O . ASP B 1 103 ? 0.663 5.984 -5.141 1 97.06 103 ASP B O 1
ATOM 2764 N N . ILE B 1 104 ? -1.487 6.195 -5.578 1 98.5 104 ILE B N 1
ATOM 2765 C CA . ILE B 1 104 ? -1.909 6.23 -4.184 1 98.5 104 ILE B CA 1
ATOM 2766 C C . ILE B 1 104 ? -1.373 5 -3.451 1 98.5 104 ILE B C 1
ATOM 2768 O O . ILE B 1 104 ? -0.949 5.094 -2.297 1 98.5 104 ILE B O 1
ATOM 2772 N N . LEU B 1 105 ? -1.271 3.855 -4.102 1 98.19 105 LEU B N 1
ATOM 2773 C CA . LEU B 1 105 ? -0.858 2.609 -3.463 1 98.19 105 LEU B CA 1
ATOM 2774 C C . LEU B 1 105 ? 0.641 2.613 -3.182 1 98.19 105 LEU B C 1
ATOM 2776 O O . LEU B 1 105 ? 1.104 1.951 -2.25 1 98.19 105 LEU B O 1
ATOM 2780 N N . HIS B 1 106 ? 1.391 3.42 -3.949 1 97.81 106 HIS B N 1
ATOM 2781 C CA . HIS B 1 106 ? 2.844 3.473 -3.822 1 97.81 106 HIS B CA 1
ATOM 2782 C C . HIS B 1 106 ? 3.275 4.621 -2.918 1 97.81 106 HIS B C 1
ATOM 2784 O O . HIS B 1 106 ? 4.453 4.738 -2.574 1 97.81 106 HIS B O 1
ATOM 2790 N N . SER B 1 107 ? 2.408 5.457 -2.533 1 98.19 107 SER B N 1
ATOM 2791 C CA . SER B 1 107 ? 2.727 6.754 -1.941 1 98.19 107 SER B CA 1
ATOM 2792 C C . SER B 1 107 ? 2.973 6.629 -0.442 1 98.19 107 SER B C 1
ATOM 2794 O O . SER B 1 107 ? 2.062 6.285 0.315 1 98.19 107 SER B O 1
ATOM 2796 N N . GLY B 1 108 ? 4.168 7.008 -0.05 1 98.31 108 GLY B N 1
ATOM 2797 C CA . GLY B 1 108 ? 4.438 7.121 1.374 1 98.31 108 GLY B CA 1
ATOM 2798 C C . GLY B 1 108 ? 3.605 8.188 2.059 1 98.31 108 GLY B C 1
ATOM 2799 O O . GLY B 1 108 ? 3.189 8.016 3.205 1 98.31 108 GLY B O 1
ATOM 2800 N N . THR B 1 109 ? 3.34 9.344 1.371 1 98.69 109 THR B N 1
ATOM 2801 C CA . THR B 1 109 ? 2.5 10.422 1.878 1 98.69 109 THR B CA 1
ATOM 2802 C C . THR B 1 109 ? 1.098 9.914 2.197 1 98.69 109 THR B C 1
ATOM 2804 O O . THR B 1 109 ? 0.592 10.125 3.301 1 98.69 109 THR B O 1
ATOM 2807 N N . VAL B 1 110 ? 0.522 9.211 1.271 1 98.88 110 VAL B N 1
ATOM 2808 C CA . VAL B 1 110 ? -0.825 8.688 1.46 1 98.88 110 VAL B CA 1
ATOM 2809 C C . VAL B 1 110 ? -0.818 7.633 2.568 1 98.88 110 VAL B C 1
ATOM 2811 O O . VAL B 1 110 ? -1.738 7.578 3.387 1 98.88 110 VAL B O 1
ATOM 2814 N N . SER B 1 111 ? 0.208 6.852 2.623 1 98.69 111 SER B N 1
ATOM 2815 C CA . SER B 1 111 ? 0.301 5.785 3.613 1 98.69 111 SER B CA 1
ATOM 2816 C C . SER B 1 111 ? 0.367 6.352 5.027 1 98.69 111 SER B C 1
ATOM 2818 O O . SER B 1 111 ? -0.163 5.754 5.969 1 98.69 111 SER B O 1
ATOM 2820 N N . GLY B 1 112 ? 1.105 7.445 5.18 1 98.69 112 GLY B N 1
ATOM 2821 C CA . GLY B 1 112 ? 1.118 8.094 6.48 1 98.69 112 GLY B CA 1
ATOM 2822 C C . GLY B 1 112 ? -0.267 8.461 6.98 1 98.69 112 GLY B C 1
ATOM 2823 O O . GLY B 1 112 ? -0.647 8.086 8.094 1 98.69 112 GLY B O 1
ATOM 2824 N N . ALA B 1 113 ? -1.048 9.117 6.148 1 98.94 113 ALA B N 1
ATOM 2825 C CA . ALA B 1 113 ? -2.412 9.5 6.504 1 98.94 113 ALA B CA 1
ATOM 2826 C C . ALA B 1 113 ? -3.301 8.266 6.664 1 98.94 113 ALA B C 1
ATOM 2828 O O . ALA B 1 113 ? -4.156 8.227 7.551 1 98.94 113 ALA B O 1
ATOM 2829 N N . MET B 1 114 ? -3.076 7.277 5.836 1 98.88 114 MET B N 1
ATOM 2830 C CA . MET B 1 114 ? -3.879 6.059 5.883 1 98.88 114 MET B CA 1
ATOM 2831 C C . MET B 1 114 ? -3.697 5.34 7.215 1 98.88 114 MET B C 1
ATOM 2833 O O . MET B 1 114 ? -4.648 4.773 7.754 1 98.88 114 MET B O 1
ATOM 2837 N N . GLU B 1 115 ? -2.518 5.355 7.723 1 98.38 115 GLU B N 1
ATOM 2838 C CA . GLU B 1 115 ? -2.281 4.734 9.023 1 98.38 115 GLU B CA 1
ATOM 2839 C C . GLU B 1 115 ? -3.143 5.379 10.109 1 98.38 115 GLU B C 1
ATOM 2841 O O . GLU B 1 115 ? -3.662 4.688 10.984 1 98.38 115 GLU B O 1
ATOM 2846 N N . GLY B 1 116 ? -3.27 6.684 10.07 1 98.44 116 GLY B N 1
ATOM 2847 C CA . GLY B 1 116 ? -4.16 7.379 10.984 1 98.44 116 GLY B CA 1
ATOM 2848 C C . GLY B 1 116 ? -5.617 6.988 10.812 1 98.44 116 GLY B C 1
ATOM 2849 O O . GLY B 1 116 ? -6.32 6.75 11.797 1 98.44 116 GLY B O 1
ATOM 2850 N N . ALA B 1 117 ? -6.016 6.914 9.547 1 98.62 117 ALA B N 1
ATOM 2851 C CA . ALA B 1 117 ? -7.395 6.527 9.258 1 98.62 117 ALA B CA 1
ATOM 2852 C C . ALA B 1 117 ? -7.699 5.133 9.797 1 98.62 117 ALA B C 1
ATOM 2854 O O . ALA B 1 117 ? -8.789 4.887 10.32 1 98.62 117 ALA B O 1
ATOM 2855 N N . MET B 1 118 ? -6.73 4.258 9.68 1 98 118 MET B N 1
ATOM 2856 C CA . MET B 1 118 ? -6.895 2.883 10.148 1 98 118 MET B CA 1
ATOM 2857 C C . MET B 1 118 ? -7.102 2.842 11.656 1 98 118 MET B C 1
ATOM 2859 O O . MET B 1 118 ? -7.586 1.846 12.195 1 98 118 MET B O 1
ATOM 2863 N N . MET B 1 119 ? -6.73 3.877 12.352 1 96.81 119 MET B N 1
ATOM 2864 C CA . MET B 1 119 ? -6.949 4.008 13.789 1 96.81 119 MET B CA 1
ATOM 2865 C C . MET B 1 119 ? -8.164 4.879 14.078 1 96.81 119 MET B C 1
ATOM 2867 O O . MET B 1 119 ? -8.398 5.277 15.227 1 96.81 119 MET B O 1
ATOM 2871 N N . ASN B 1 120 ? -8.883 5.258 13.016 1 96.94 120 ASN B N 1
ATOM 2872 C CA . ASN B 1 120 ? -10.086 6.078 13.062 1 96.94 120 ASN B CA 1
ATOM 2873 C C . ASN B 1 120 ? -9.781 7.492 13.555 1 96.94 120 ASN B C 1
ATOM 2875 O O . ASN B 1 120 ? -10.586 8.094 14.273 1 96.94 120 ASN B O 1
ATOM 2879 N N . ILE B 1 121 ? -8.602 7.926 13.297 1 98.44 121 ILE B N 1
ATOM 2880 C CA . ILE B 1 121 ? -8.234 9.32 13.523 1 98.44 121 ILE B CA 1
ATOM 2881 C C . ILE B 1 121 ? -8.43 10.125 12.234 1 98.44 121 ILE B C 1
ATOM 2883 O O . ILE B 1 121 ? -8.031 9.68 11.156 1 98.44 121 ILE B O 1
ATOM 2887 N N . PRO B 1 122 ? -9.148 11.305 12.359 1 98.75 122 PRO B N 1
ATOM 2888 C CA . PRO B 1 122 ? -9.203 12.156 11.172 1 98.75 122 PRO B CA 1
ATOM 2889 C C . PRO B 1 122 ? -7.828 12.359 10.531 1 98.75 122 PRO B C 1
ATOM 2891 O O . PRO B 1 122 ? -6.867 12.711 11.219 1 98.75 122 PRO B O 1
ATOM 2894 N N . SER B 1 123 ? -7.68 12.07 9.219 1 98.94 123 SER B N 1
ATOM 2895 C CA . SER B 1 123 ? -6.383 12.078 8.547 1 98.94 123 SER B CA 1
ATOM 2896 C C . SER B 1 123 ? -6.48 12.68 7.148 1 98.94 123 SER B C 1
ATOM 2898 O O . SER B 1 123 ? -7.477 12.469 6.449 1 98.94 123 SER B O 1
ATOM 2900 N N . ILE B 1 124 ? -5.449 13.43 6.75 1 98.94 124 ILE B N 1
ATOM 2901 C CA . ILE B 1 124 ? -5.363 14.055 5.438 1 98.94 124 ILE B CA 1
ATOM 2902 C C . ILE B 1 124 ? -3.986 13.805 4.832 1 98.94 124 ILE B C 1
ATOM 2904 O O . ILE B 1 124 ? -2.965 13.969 5.508 1 98.94 124 ILE B O 1
ATOM 2908 N N . ALA B 1 125 ? -3.924 13.328 3.633 1 98.94 125 ALA B N 1
ATOM 2909 C CA . ALA B 1 125 ? -2.73 13.445 2.799 1 98.94 125 ALA B CA 1
ATOM 2910 C C . ALA B 1 125 ? -2.84 14.633 1.847 1 98.94 125 ALA B C 1
ATOM 2912 O O . ALA B 1 125 ? -3.854 14.797 1.163 1 98.94 125 ALA B O 1
ATOM 2913 N N . ILE B 1 126 ? -1.844 15.492 1.793 1 98.94 126 ILE B N 1
ATOM 2914 C CA . ILE B 1 126 ? -1.917 16.672 0.925 1 98.94 126 ILE B CA 1
ATOM 2915 C C . ILE B 1 126 ? -0.651 16.766 0.076 1 98.94 126 ILE B C 1
ATOM 2917 O O . ILE B 1 126 ? 0.459 16.594 0.588 1 98.94 126 ILE B O 1
ATOM 2921 N N . SER B 1 127 ? -0.814 17.047 -1.193 1 98.88 127 SER B N 1
ATOM 2922 C CA . SER B 1 127 ? 0.269 17.109 -2.17 1 98.88 127 SER B CA 1
ATOM 2923 C C . SER B 1 127 ? 0.185 18.391 -2.998 1 98.88 127 SER B C 1
ATOM 2925 O O . SER B 1 127 ? -0.907 18.828 -3.365 1 98.88 127 SER B O 1
ATOM 2927 N N . SER B 1 128 ? 1.35 19.031 -3.182 1 98.69 128 SER B N 1
ATOM 2928 C CA . SER B 1 128 ? 1.47 20 -4.266 1 98.69 128 SER B CA 1
ATOM 2929 C C . SER B 1 128 ? 1.645 19.312 -5.609 1 98.69 128 SER B C 1
ATOM 2931 O O . SER B 1 128 ? 2.684 18.703 -5.871 1 98.69 128 SER B O 1
ATOM 2933 N N . ALA B 1 129 ? 0.71 19.438 -6.508 1 98 129 ALA B N 1
ATOM 2934 C CA . ALA B 1 129 ? 0.58 18.531 -7.645 1 98 129 ALA B CA 1
ATOM 2935 C C . ALA B 1 129 ? 1.562 18.891 -8.758 1 98 129 ALA B C 1
ATOM 2937 O O . ALA B 1 129 ? 1.542 18.297 -9.836 1 98 129 ALA B O 1
ATOM 2938 N N . ASN B 1 130 ? 2.457 19.797 -8.578 1 96.44 130 ASN B N 1
ATOM 2939 C CA . ASN B 1 130 ? 3.527 20.109 -9.516 1 96.44 130 ASN B CA 1
ATOM 2940 C C . ASN B 1 130 ? 4.887 19.656 -8.984 1 96.44 130 ASN B C 1
ATOM 2942 O O . ASN B 1 130 ? 5.43 20.266 -8.062 1 96.44 130 ASN B O 1
ATOM 2946 N N . TYR B 1 131 ? 5.43 18.703 -9.617 1 94.75 131 TYR B N 1
ATOM 2947 C CA . TYR B 1 131 ? 6.68 18.125 -9.125 1 94.75 131 TYR B CA 1
ATOM 2948 C C . TYR B 1 131 ? 7.848 19.062 -9.375 1 94.75 131 TYR B C 1
ATOM 2950 O O . TYR B 1 131 ? 8.727 19.219 -8.523 1 94.75 131 TYR B O 1
ATOM 2958 N N . GLU B 1 132 ? 7.883 19.703 -10.492 1 95.19 132 GLU B N 1
ATOM 2959 C CA . GLU B 1 132 ? 9.008 20.531 -10.906 1 95.19 132 GLU B CA 1
ATOM 2960 C C . GLU B 1 132 ? 9.047 21.844 -10.117 1 95.19 132 GLU B C 1
ATOM 2962 O O . GLU B 1 132 ? 10.125 22.312 -9.742 1 95.19 132 GLU B O 1
ATOM 2967 N N . SER B 1 133 ? 7.891 22.391 -9.969 1 95.94 133 SER B N 1
ATOM 2968 C CA . SER B 1 133 ? 7.773 23.656 -9.258 1 95.94 133 SER B CA 1
ATOM 2969 C C . SER B 1 133 ? 6.66 23.609 -8.219 1 95.94 133 SER B C 1
ATOM 2971 O O . SER B 1 133 ? 5.621 24.25 -8.375 1 95.94 133 SER B O 1
ATOM 2973 N N . PRO B 1 134 ? 6.953 22.875 -7.168 1 97.12 134 PRO B N 1
ATOM 2974 C CA . PRO B 1 134 ? 5.902 22.734 -6.156 1 97.12 134 PRO B CA 1
ATOM 2975 C C . PRO B 1 134 ? 5.605 24.031 -5.422 1 97.12 134 PRO B C 1
ATOM 2977 O O . PRO B 1 134 ? 6.527 24.766 -5.059 1 97.12 134 PRO B O 1
ATOM 2980 N N . ASP B 1 135 ? 4.359 24.344 -5.254 1 97.69 135 ASP B N 1
ATOM 2981 C CA . ASP B 1 135 ? 3.916 25.469 -4.426 1 97.69 135 ASP B CA 1
ATOM 2982 C C . ASP B 1 135 ? 3.506 24.984 -3.033 1 97.69 135 ASP B C 1
ATOM 2984 O O . ASP B 1 135 ? 2.316 24.953 -2.707 1 97.69 135 ASP B O 1
ATOM 2988 N N . PHE B 1 136 ? 4.496 24.75 -2.166 1 98.12 136 PHE B N 1
ATOM 2989 C CA . PHE B 1 136 ? 4.262 24.219 -0.828 1 98.12 136 PHE B CA 1
ATOM 2990 C C . PHE B 1 136 ? 3.445 25.188 0.009 1 98.12 136 PHE B C 1
ATOM 2992 O O . PHE B 1 136 ? 2.52 24.797 0.715 1 98.12 136 PHE B O 1
ATOM 2999 N N . GLU B 1 137 ? 3.77 26.422 -0.076 1 97.44 137 GLU B N 1
ATOM 3000 C CA . GLU B 1 137 ? 3.062 27.438 0.708 1 97.44 137 GLU B CA 1
ATOM 3001 C C . GLU B 1 137 ? 1.601 27.531 0.285 1 97.44 137 GLU B C 1
ATOM 3003 O O . GLU B 1 137 ? 0.708 27.625 1.132 1 97.44 137 GLU B O 1
ATOM 3008 N N . GLY B 1 138 ? 1.418 27.578 -1.066 1 97.69 138 GLY B N 1
ATOM 3009 C CA . GLY B 1 138 ? 0.053 27.609 -1.564 1 97.69 138 GLY B CA 1
ATOM 3010 C C . GLY B 1 138 ? -0.784 26.438 -1.104 1 97.69 138 GLY B C 1
ATOM 3011 O O . GLY B 1 138 ? -1.933 26.609 -0.691 1 97.69 138 GLY B O 1
ATOM 3012 N N . ALA B 1 139 ? -0.224 25.281 -1.157 1 98.62 139 ALA B N 1
ATOM 3013 C CA . ALA B 1 139 ? -0.93 24.078 -0.72 1 98.62 139 ALA B CA 1
ATOM 3014 C C . ALA B 1 139 ? -1.22 24.125 0.777 1 98.62 139 ALA B C 1
ATOM 3016 O O . ALA B 1 139 ? -2.322 23.781 1.214 1 98.62 139 ALA B O 1
ATOM 3017 N N . ALA B 1 140 ? -0.259 24.547 1.594 1 98.5 140 ALA B N 1
ATOM 3018 C CA . ALA B 1 140 ? -0.432 24.641 3.041 1 98.5 140 ALA B CA 1
ATOM 3019 C C . ALA B 1 140 ? -1.518 25.656 3.396 1 98.5 140 ALA B C 1
ATOM 3021 O O . ALA B 1 140 ? -2.35 25.391 4.27 1 98.5 140 ALA B O 1
ATOM 3022 N N . ARG B 1 141 ? -1.514 26.766 2.76 1 97.88 141 ARG B N 1
ATOM 3023 C CA . ARG B 1 141 ? -2.514 27.797 3.025 1 97.88 141 ARG B CA 1
ATOM 3024 C C . ARG B 1 141 ? -3.91 27.312 2.646 1 97.88 141 ARG B C 1
ATOM 3026 O O . ARG B 1 141 ? -4.883 27.594 3.35 1 97.88 141 ARG B O 1
ATOM 3033 N N . PHE B 1 142 ? -4 26.656 1.553 1 98.56 142 PHE B N 1
ATOM 3034 C CA . PHE B 1 142 ? -5.281 26.047 1.21 1 98.56 142 PHE B CA 1
ATOM 3035 C C . PHE B 1 142 ? -5.785 25.156 2.35 1 98.56 142 PHE B C 1
ATOM 3037 O O . PHE B 1 142 ? -6.953 25.234 2.732 1 98.56 142 PHE B O 1
ATOM 3044 N N . LEU B 1 143 ? -4.875 24.281 2.85 1 98.81 143 LEU B N 1
ATOM 3045 C CA . LEU B 1 143 ? -5.27 23.359 3.902 1 98.81 143 LEU B CA 1
ATOM 3046 C C . LEU B 1 143 ? -5.762 24.109 5.133 1 98.81 143 LEU B C 1
ATOM 3048 O O . LEU B 1 143 ? -6.75 23.703 5.758 1 98.81 143 LEU B O 1
ATOM 3052 N N . ILE B 1 144 ? -5.074 25.203 5.52 1 98.38 144 ILE B N 1
ATOM 3053 C CA . ILE B 1 144 ? -5.457 26 6.684 1 98.38 144 ILE B CA 1
ATOM 3054 C C . ILE B 1 144 ? -6.895 26.5 6.523 1 98.38 144 ILE B C 1
ATOM 3056 O O . ILE B 1 144 ? -7.703 26.391 7.445 1 98.38 144 ILE B O 1
ATOM 3060 N N . ASP B 1 145 ? -7.18 26.969 5.387 1 97.88 145 ASP B N 1
ATOM 3061 C CA . ASP B 1 145 ? -8.523 27.469 5.109 1 97.88 145 ASP B CA 1
ATOM 3062 C C . ASP B 1 145 ? -9.539 26.328 5.074 1 97.88 145 ASP B C 1
ATOM 3064 O O . ASP B 1 145 ? -10.656 26.469 5.582 1 97.88 145 ASP B O 1
ATOM 3068 N N . PHE B 1 146 ? -9.156 25.297 4.422 1 98.5 146 PHE B N 1
ATOM 3069 C CA . PHE B 1 146 ? -10.023 24.125 4.309 1 98.5 146 PHE B CA 1
ATOM 3070 C C . PHE B 1 146 ? -10.406 23.594 5.684 1 98.5 146 PHE B C 1
ATOM 3072 O O . PHE B 1 146 ? -11.555 23.203 5.906 1 98.5 146 PHE B O 1
ATOM 3079 N N . LEU B 1 147 ? -9.453 23.578 6.652 1 98.44 147 LEU B N 1
ATOM 3080 C CA . LEU B 1 147 ? -9.664 23.047 7.996 1 98.44 147 LEU B CA 1
ATOM 3081 C C . LEU B 1 147 ? -10.703 23.875 8.742 1 98.44 147 LEU B C 1
ATOM 3083 O O . LEU B 1 147 ? -11.391 23.375 9.633 1 98.44 147 LEU B O 1
ATOM 3087 N N . LYS B 1 148 ? -10.852 25.125 8.375 1 97.44 148 LYS B N 1
ATOM 3088 C CA . LYS B 1 148 ? -11.82 26 9.031 1 97.44 148 LYS B CA 1
ATOM 3089 C C . LYS B 1 148 ? -13.242 25.703 8.555 1 97.44 148 LYS B C 1
ATOM 3091 O O . LYS B 1 148 ? -14.211 25.984 9.258 1 97.44 148 LYS B O 1
ATOM 3096 N N . GLU B 1 149 ? -13.32 25.125 7.418 1 96.5 149 GLU B N 1
ATOM 3097 C CA . GLU B 1 149 ? -14.625 24.969 6.781 1 96.5 149 GLU B CA 1
ATOM 3098 C C . GLU B 1 149 ? -15.094 23.516 6.844 1 96.5 149 GLU B C 1
ATOM 3100 O O . GLU B 1 149 ? -16.297 23.25 6.906 1 96.5 149 GLU B O 1
ATOM 3105 N N . PHE B 1 150 ? -14.258 22.594 6.805 1 98.12 150 PHE B N 1
ATOM 3106 C CA . PHE B 1 150 ? -14.617 21.203 6.637 1 98.12 150 PHE B CA 1
ATOM 3107 C C . PHE B 1 150 ? -15 20.578 7.973 1 98.12 150 PHE B C 1
ATOM 3109 O O . PHE B 1 150 ? -14.336 20.812 8.984 1 98.12 150 PHE B O 1
ATOM 3116 N N . ASP B 1 151 ? -16.047 19.797 8.047 1 98.25 151 ASP B N 1
ATOM 3117 C CA . ASP B 1 151 ? -16.516 19.078 9.227 1 98.25 151 ASP B CA 1
ATOM 3118 C C . ASP B 1 151 ? -16.109 17.609 9.18 1 98.25 151 ASP B C 1
ATOM 3120 O O . ASP B 1 151 ? -16.766 16.781 8.539 1 98.25 151 ASP B O 1
ATOM 3124 N N . PHE B 1 152 ? -15.188 17.203 9.953 1 98.06 152 PHE B N 1
ATOM 3125 C CA . PHE B 1 152 ? -14.609 15.859 9.938 1 98.06 152 PHE B CA 1
ATOM 3126 C C . PHE B 1 152 ? -15.594 14.836 10.469 1 98.06 152 PHE B C 1
ATOM 3128 O O . PHE B 1 152 ? -15.406 13.625 10.281 1 98.06 152 PHE B O 1
ATOM 3135 N N . SER B 1 153 ? -16.609 15.266 11.164 1 97.62 153 SER B N 1
ATOM 3136 C CA . SER B 1 153 ? -17.609 14.328 11.672 1 97.62 153 SER B CA 1
ATOM 3137 C C . SER B 1 153 ? -18.375 13.672 10.531 1 97.62 153 SER B C 1
ATOM 3139 O O . SER B 1 153 ? -19.062 12.664 10.734 1 97.62 153 SER B O 1
ATOM 3141 N N . LEU B 1 154 ? -18.25 14.188 9.312 1 98.25 154 LEU B N 1
ATOM 3142 C CA . LEU B 1 154 ? -18.938 13.664 8.141 1 98.25 154 LEU B CA 1
ATOM 3143 C C . LEU B 1 154 ? -18.203 12.461 7.57 1 98.25 154 LEU B C 1
ATOM 3145 O O . LEU B 1 154 ? -18.734 11.727 6.738 1 98.25 154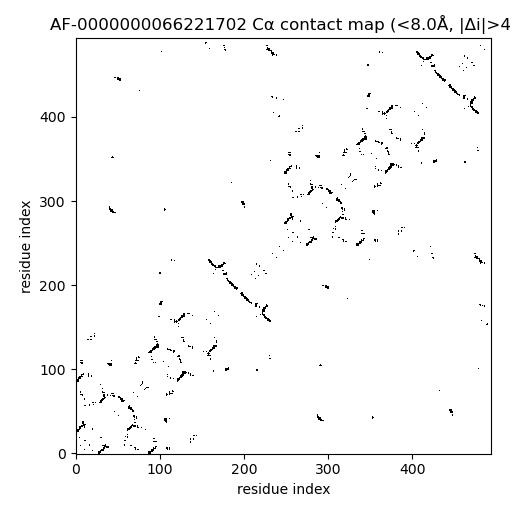 LEU B O 1
ATOM 3149 N N . LEU B 1 155 ? -16.953 12.219 7.969 1 98.69 155 LEU B N 1
ATOM 3150 C CA . LEU B 1 155 ? -16.188 11.102 7.43 1 98.69 155 LEU B CA 1
ATOM 3151 C C . LEU B 1 155 ? -16.672 9.773 8.008 1 98.69 155 LEU B C 1
ATOM 3153 O O . LEU B 1 155 ? -16.953 9.688 9.203 1 98.69 155 LEU B O 1
ATOM 3157 N N . ASP B 1 156 ? -16.828 8.82 7.137 1 98.44 156 ASP B N 1
ATOM 3158 C CA . ASP B 1 156 ? -17.094 7.465 7.594 1 98.44 156 ASP B CA 1
ATOM 3159 C C . ASP B 1 156 ? -15.898 6.906 8.375 1 98.44 156 ASP B C 1
ATOM 3161 O O . ASP B 1 156 ? -14.773 7.398 8.234 1 98.44 156 ASP B O 1
ATOM 3165 N N . PRO B 1 157 ? -16.156 5.855 9.211 1 97.69 157 PRO B N 1
ATOM 3166 C CA . PRO B 1 157 ? -15.023 5.188 9.867 1 97.69 157 PRO B CA 1
ATOM 3167 C C . PRO B 1 157 ? -13.938 4.758 8.891 1 97.69 157 PRO B C 1
ATOM 3169 O O . PRO B 1 157 ? -14.242 4.352 7.762 1 97.69 157 PRO B O 1
ATOM 3172 N N . PHE B 1 158 ? -12.664 4.941 9.219 1 98.38 158 PHE B N 1
ATOM 3173 C CA . PHE B 1 158 ? -11.469 4.488 8.523 1 98.38 158 PHE B CA 1
ATOM 3174 C C . PHE B 1 158 ? -11.219 5.32 7.27 1 98.38 158 PHE B C 1
ATOM 3176 O O . PHE B 1 158 ? -10.367 4.977 6.445 1 98.38 158 PHE B O 1
ATOM 3183 N N . THR B 1 159 ? -11.914 6.441 7.125 1 98.81 159 THR B N 1
ATOM 3184 C CA . THR B 1 159 ? -11.812 7.211 5.895 1 98.81 159 THR B CA 1
ATOM 3185 C C . THR B 1 159 ? -10.891 8.414 6.082 1 98.81 159 THR B C 1
ATOM 3187 O O . THR B 1 159 ? -10.953 9.094 7.105 1 98.81 159 THR B O 1
ATOM 3190 N N . MET B 1 160 ? -10 8.648 5.141 1 98.88 160 MET B N 1
ATOM 3191 C CA . MET B 1 160 ? -9.141 9.82 5.082 1 98.88 160 MET B CA 1
ATOM 3192 C C . MET B 1 160 ? -9.414 10.633 3.822 1 98.88 160 MET B C 1
ATOM 3194 O O . MET B 1 160 ? -10.109 10.172 2.92 1 98.88 160 MET B O 1
ATOM 3198 N N . LEU B 1 161 ? -8.891 11.852 3.818 1 99 161 LEU B N 1
ATOM 3199 C CA . LEU B 1 161 ? -8.953 12.68 2.619 1 99 161 LEU B CA 1
ATOM 3200 C C . LEU B 1 161 ? -7.594 12.75 1.931 1 99 161 LEU B C 1
ATOM 3202 O O . LEU B 1 161 ? -6.586 13.062 2.568 1 99 161 LEU B O 1
ATOM 3206 N N . ASN B 1 162 ? -7.566 12.359 0.677 1 99 162 ASN B N 1
ATOM 3207 C CA . ASN B 1 162 ? -6.418 12.578 -0.193 1 99 162 ASN B CA 1
ATOM 3208 C C . ASN B 1 162 ? -6.582 13.852 -1.021 1 99 162 ASN B C 1
ATOM 3210 O O . ASN B 1 162 ? -7.48 13.938 -1.86 1 99 162 ASN B O 1
ATOM 3214 N N . ILE B 1 163 ? -5.68 14.797 -0.788 1 99 163 ILE B N 1
ATOM 3215 C CA . ILE B 1 163 ? -5.84 16.125 -1.37 1 99 163 ILE B CA 1
ATOM 3216 C C . ILE B 1 163 ? -4.668 16.422 -2.305 1 99 163 ILE B C 1
ATOM 3218 O O . ILE B 1 163 ? -3.508 16.297 -1.916 1 99 163 ILE B O 1
ATOM 3222 N N . ASN B 1 164 ? -4.945 16.844 -3.525 1 98.94 164 ASN B N 1
ATOM 3223 C CA . ASN B 1 164 ? -3.961 17.312 -4.492 1 98.94 164 ASN B CA 1
ATOM 3224 C C . ASN B 1 164 ? -4.246 18.734 -4.93 1 98.94 164 ASN B C 1
ATOM 3226 O O . ASN B 1 164 ? -5.316 19.031 -5.465 1 98.94 164 ASN B O 1
ATOM 3230 N N . VAL B 1 165 ? -3.309 19.625 -4.715 1 98.94 165 VAL B N 1
ATOM 3231 C CA . VAL B 1 165 ? -3.465 21.047 -4.977 1 98.94 165 VAL B CA 1
ATOM 3232 C C . VAL B 1 165 ? -2.758 21.406 -6.277 1 98.94 165 VAL B C 1
ATOM 3234 O O . VAL B 1 165 ? -1.558 21.172 -6.43 1 98.94 165 VAL B O 1
ATOM 3237 N N . PRO B 1 166 ? -3.488 21.969 -7.23 1 98.25 166 PRO B N 1
ATOM 3238 C CA . PRO B 1 166 ? -2.865 22.344 -8.508 1 98.25 166 PRO B CA 1
ATOM 3239 C C . PRO B 1 166 ? -1.86 23.484 -8.367 1 98.25 166 PRO B C 1
ATOM 3241 O O . PRO B 1 166 ? -1.86 24.188 -7.359 1 98.25 166 PRO B O 1
ATOM 3244 N N . ALA B 1 167 ? -1.017 23.531 -9.414 1 91.31 167 ALA B N 1
ATOM 3245 C CA . ALA B 1 167 ? -0.12 24.688 -9.508 1 91.31 167 ALA B CA 1
ATOM 3246 C C . ALA B 1 167 ? -0.869 25.938 -9.977 1 91.31 167 ALA B C 1
ATOM 3248 O O . ALA B 1 167 ? -1.856 25.828 -10.711 1 91.31 167 ALA B O 1
ATOM 3249 N N . GLY B 1 168 ? -0.463 27.031 -9.539 1 89.88 168 GLY B N 1
ATOM 3250 C CA . GLY B 1 168 ? -1.033 28.297 -10 1 89.88 168 GLY B CA 1
ATOM 3251 C C . GLY B 1 168 ? -2.279 28.703 -9.242 1 89.88 168 GLY B C 1
ATOM 3252 O O . GLY B 1 168 ? -2.385 28.453 -8.039 1 89.88 168 GLY B O 1
ATOM 3253 N N . GLU B 1 169 ? -3.148 29.391 -9.93 1 93.12 169 GLU B N 1
ATOM 3254 C CA . GLU B 1 169 ? -4.371 29.906 -9.312 1 93.12 169 GLU B CA 1
ATOM 3255 C C . GLU B 1 169 ? -5.332 28.766 -8.977 1 93.12 169 GLU B C 1
ATOM 3257 O O . GLU B 1 169 ? -5.625 27.922 -9.836 1 93.12 169 GLU B O 1
ATOM 3262 N N . ILE B 1 170 ? -5.789 28.656 -7.777 1 97.06 170 ILE B N 1
ATOM 3263 C CA . ILE B 1 170 ? -6.746 27.672 -7.309 1 97.06 170 ILE B CA 1
ATOM 3264 C C . ILE B 1 170 ? -8.172 28.156 -7.578 1 97.06 170 ILE B C 1
ATOM 3266 O O . ILE B 1 170 ? -8.602 29.172 -7.023 1 97.06 170 ILE B O 1
ATOM 3270 N N . LYS B 1 171 ? -8.906 27.453 -8.352 1 97.81 171 LYS B N 1
ATOM 3271 C CA . LYS B 1 171 ? -10.25 27.859 -8.758 1 97.81 171 LYS B CA 1
ATOM 3272 C C . LYS B 1 171 ? -11.289 27.438 -7.727 1 97.81 171 LYS B C 1
ATOM 3274 O O . LYS B 1 171 ? -12.422 27.906 -7.746 1 97.81 171 LYS B O 1
ATOM 3279 N N . GLY B 1 172 ? -10.945 26.594 -6.867 1 97.81 172 GLY B N 1
ATOM 3280 C CA . GLY B 1 172 ? -11.805 25.969 -5.875 1 97.81 172 GLY B CA 1
ATOM 3281 C C . GLY B 1 172 ? -11.43 24.531 -5.582 1 97.81 172 GLY B C 1
ATOM 3282 O O . GLY B 1 172 ? -10.312 24.109 -5.871 1 97.81 172 GLY B O 1
ATOM 3283 N N . TRP B 1 173 ? -12.25 23.828 -4.902 1 98.56 173 TRP B N 1
ATOM 3284 C CA . TRP B 1 173 ? -11.992 22.406 -4.648 1 98.56 173 TRP B CA 1
ATOM 3285 C C . TRP B 1 173 ? -13.227 21.578 -4.969 1 98.56 173 TRP B C 1
ATOM 3287 O O . TRP B 1 173 ? -14.352 22.078 -4.949 1 98.56 173 TRP B O 1
ATOM 3297 N N . ARG B 1 174 ? -12.938 20.391 -5.363 1 98.19 174 ARG B N 1
ATOM 3298 C CA . ARG B 1 174 ? -13.961 19.406 -5.719 1 98.19 174 ARG B CA 1
ATOM 3299 C C . ARG B 1 174 ? -13.68 18.062 -5.051 1 98.19 174 ARG B C 1
ATOM 3301 O O . ARG B 1 174 ? -12.531 17.641 -4.93 1 98.19 174 ARG B O 1
ATOM 3308 N N . PHE B 1 175 ? -14.852 17.469 -4.633 1 98.88 175 PHE B N 1
ATOM 3309 C CA . PHE B 1 175 ? -14.727 16.062 -4.266 1 98.88 175 PHE B CA 1
ATOM 3310 C C . PHE B 1 175 ? -14.609 15.18 -5.508 1 98.88 175 PHE B C 1
ATOM 3312 O O . PHE B 1 175 ? -15.375 15.336 -6.457 1 98.88 175 PHE B O 1
ATOM 3319 N N . THR B 1 176 ? -13.609 14.32 -5.512 1 98.88 176 THR B N 1
ATOM 3320 C CA . THR B 1 176 ? -13.328 13.5 -6.684 1 98.88 176 THR B CA 1
ATOM 3321 C C . THR B 1 176 ? -13.25 12.023 -6.309 1 98.88 176 THR B C 1
ATOM 3323 O O . THR B 1 176 ? -13.305 11.68 -5.125 1 98.88 176 THR B O 1
ATOM 3326 N N . ARG B 1 177 ? -13.195 11.172 -7.367 1 98.69 177 ARG B N 1
ATOM 3327 C CA . ARG B 1 177 ? -12.867 9.758 -7.262 1 98.69 177 ARG B CA 1
ATOM 3328 C C . ARG B 1 177 ? -11.414 9.5 -7.648 1 98.69 177 ARG B C 1
ATOM 3330 O O . ARG B 1 177 ? -10.828 10.266 -8.422 1 98.69 177 ARG B O 1
ATOM 3337 N N . GLN B 1 178 ? -10.914 8.484 -6.969 1 98.88 178 GLN B N 1
ATOM 3338 C CA . GLN B 1 178 ? -9.633 7.992 -7.453 1 98.88 178 GLN B CA 1
ATOM 3339 C C . GLN B 1 178 ? -9.727 7.559 -8.914 1 98.88 178 GLN B C 1
ATOM 3341 O O . GLN B 1 178 ? -10.633 6.812 -9.289 1 98.88 178 GLN B O 1
ATOM 3346 N N . SER B 1 179 ? -8.82 8.023 -9.742 1 98.75 179 SER B N 1
ATOM 3347 C CA . SER B 1 179 ? -8.805 7.691 -11.164 1 98.75 179 SER B CA 1
ATOM 3348 C C . SER B 1 179 ? -8.016 6.414 -11.43 1 98.75 179 SER B C 1
ATOM 3350 O O . SER B 1 179 ? -7.43 5.84 -10.516 1 98.75 179 SER B O 1
ATOM 3352 N N . ARG B 1 180 ? -8.031 6.02 -12.742 1 97.75 180 ARG B N 1
ATOM 3353 C CA . ARG B 1 180 ? -7.207 4.91 -13.211 1 97.75 180 ARG B CA 1
ATOM 3354 C C . ARG B 1 180 ? -5.844 5.402 -13.695 1 97.75 180 ARG B C 1
ATOM 3356 O O . ARG B 1 180 ? -5.117 4.676 -14.367 1 97.75 180 ARG B O 1
ATOM 3363 N N . ARG B 1 181 ? -5.566 6.711 -13.422 1 97.94 181 ARG B N 1
ATOM 3364 C CA . ARG B 1 181 ? -4.258 7.238 -13.781 1 97.94 181 ARG B CA 1
ATOM 3365 C C . ARG B 1 181 ? -3.141 6.34 -13.258 1 97.94 181 ARG B C 1
ATOM 3367 O O . ARG B 1 181 ? -3.174 5.906 -12.109 1 97.94 181 ARG B O 1
ATOM 3374 N N . ARG B 1 182 ? -2.26 5.938 -14.133 1 97.06 182 ARG B N 1
ATOM 3375 C CA . ARG B 1 182 ? -1.177 5.031 -13.766 1 97.06 182 ARG B CA 1
ATOM 3376 C C . ARG B 1 182 ? 0.038 5.238 -14.664 1 97.06 182 ARG B C 1
ATOM 3378 O O . ARG B 1 182 ? -0.016 6.008 -15.625 1 97.06 182 ARG B O 1
ATOM 3385 N N . TRP B 1 183 ? 1.105 4.566 -14.305 1 95.19 183 TRP B N 1
ATOM 3386 C CA . TRP B 1 183 ? 2.328 4.613 -15.102 1 95.19 183 TRP B CA 1
ATOM 3387 C C . TRP B 1 183 ? 2.426 3.396 -16.016 1 95.19 183 TRP B C 1
ATOM 3389 O O . TRP B 1 183 ? 2.092 2.279 -15.609 1 95.19 183 TRP B O 1
ATOM 3399 N N . ASN B 1 184 ? 2.754 3.646 -17.25 1 94.94 184 ASN B N 1
ATOM 3400 C CA . ASN B 1 184 ? 3.281 2.6 -18.109 1 94.94 184 ASN B CA 1
ATOM 3401 C C . ASN B 1 184 ? 4.801 2.506 -18.016 1 94.94 184 ASN B C 1
ATOM 3403 O O . ASN B 1 184 ? 5.516 3.236 -18.703 1 94.94 184 ASN B O 1
ATOM 3407 N N . ASP B 1 185 ? 5.266 1.483 -17.297 1 95.19 185 ASP B N 1
ATOM 3408 C CA . ASP B 1 185 ? 6.684 1.42 -16.953 1 95.19 185 ASP B CA 1
ATOM 3409 C C . ASP B 1 185 ? 7.48 0.68 -18.016 1 95.19 185 ASP B C 1
ATOM 3411 O O . ASP B 1 185 ? 6.953 -0.206 -18.688 1 95.19 185 ASP B O 1
ATOM 3415 N N . TYR B 1 186 ? 8.641 1.129 -18.219 1 95.81 186 TYR B N 1
ATOM 3416 C CA . TYR B 1 186 ? 9.648 0.403 -18.984 1 95.81 186 TYR B CA 1
ATOM 3417 C C . TYR B 1 186 ? 11.016 0.507 -18.312 1 95.81 186 TYR B C 1
ATOM 3419 O O . TYR B 1 186 ? 11.18 1.24 -17.344 1 95.81 186 TYR B O 1
ATOM 3427 N N . PHE B 1 187 ? 11.945 -0.351 -18.812 1 97.5 187 PHE B N 1
ATOM 3428 C CA . PHE B 1 187 ? 13.234 -0.405 -18.125 1 97.5 187 PHE B CA 1
ATOM 3429 C C . PHE B 1 187 ? 14.367 -0.146 -19.109 1 97.5 187 PHE B C 1
ATOM 3431 O O . PHE B 1 187 ? 14.336 -0.613 -20.25 1 97.5 187 PHE B O 1
ATOM 3438 N N . GLU B 1 188 ? 15.312 0.668 -18.688 1 97.81 188 GLU B N 1
ATOM 3439 C CA . GLU B 1 188 ? 16.578 0.816 -19.391 1 97.81 188 GLU B CA 1
ATOM 3440 C C . GLU B 1 188 ? 17.656 -0.088 -18.781 1 97.81 188 GLU B C 1
ATOM 3442 O O . GLU B 1 188 ? 17.938 -0.017 -17.594 1 97.81 188 GLU B O 1
ATOM 3447 N N . GLU B 1 189 ? 18.188 -0.924 -19.672 1 97.69 189 GLU B N 1
ATOM 3448 C CA . GLU B 1 189 ? 19.25 -1.83 -19.25 1 97.69 189 GLU B CA 1
ATOM 3449 C C . GLU B 1 189 ? 20.625 -1.164 -19.359 1 97.69 189 GLU B C 1
ATOM 3451 O O . GLU B 1 189 ? 20.906 -0.48 -20.344 1 97.69 189 GLU B O 1
ATOM 3456 N N . ARG B 1 190 ? 21.391 -1.32 -18.328 1 97.69 190 ARG B N 1
ATOM 3457 C CA . ARG B 1 190 ? 22.781 -0.892 -18.312 1 97.69 190 ARG B CA 1
ATOM 3458 C C . ARG B 1 190 ? 23.688 -2.006 -17.812 1 97.69 190 ARG B C 1
ATOM 3460 O O . ARG B 1 190 ? 23.219 -3.016 -17.297 1 97.69 190 ARG B O 1
ATOM 3467 N N . VAL B 1 191 ? 24.984 -1.87 -18.078 1 96.94 191 VAL B N 1
ATOM 3468 C CA . VAL B 1 191 ? 25.969 -2.877 -17.688 1 96.94 191 VAL B CA 1
ATOM 3469 C C . VAL B 1 191 ? 27.062 -2.227 -16.844 1 96.94 191 VAL B C 1
ATOM 3471 O O . VAL B 1 191 ? 27.609 -1.189 -17.234 1 96.94 191 VAL B O 1
ATOM 3474 N N . SER B 1 192 ? 27.312 -2.834 -15.766 1 96.19 192 SER B N 1
ATOM 3475 C CA . SER B 1 192 ? 28.391 -2.338 -14.906 1 96.19 192 SER B CA 1
ATOM 3476 C C . SER B 1 192 ? 29.75 -2.596 -15.523 1 96.19 192 SER B C 1
ATOM 3478 O O . SER B 1 192 ? 29.875 -3.375 -16.469 1 96.19 192 SER B O 1
ATOM 3480 N N . PRO B 1 193 ? 30.781 -1.946 -14.969 1 96.31 193 PRO B N 1
ATOM 3481 C CA . PRO B 1 193 ? 32.125 -2.211 -15.469 1 96.31 193 PRO B CA 1
ATOM 3482 C C . PRO B 1 193 ? 32.531 -3.676 -15.32 1 96.31 193 PRO B C 1
ATOM 3484 O O . PRO B 1 193 ? 33.469 -4.129 -15.977 1 96.31 193 PRO B O 1
ATOM 3487 N N . PHE B 1 194 ? 31.938 -4.348 -14.445 1 95.06 194 PHE B N 1
ATOM 3488 C CA . PHE B 1 194 ? 32.281 -5.738 -14.188 1 95.06 194 PHE B CA 1
ATOM 3489 C C . PHE B 1 194 ? 31.359 -6.684 -14.938 1 95.06 194 PHE B C 1
ATOM 3491 O O . PHE B 1 194 ? 31.391 -7.895 -14.719 1 95.06 194 PHE B O 1
ATOM 3498 N N . GLY B 1 195 ? 30.469 -6.199 -15.75 1 94 195 GLY B N 1
ATOM 3499 C CA . GLY B 1 195 ? 29.672 -7.012 -16.656 1 94 195 GLY B CA 1
ATOM 3500 C C . GLY B 1 195 ? 28.297 -7.34 -16.109 1 94 195 GLY B C 1
ATOM 3501 O O . GLY B 1 195 ? 27.5 -7.988 -16.781 1 94 195 GLY B O 1
ATOM 3502 N N . GLU B 1 196 ? 27.969 -6.863 -14.945 1 94.06 196 GLU B N 1
ATOM 3503 C CA . GLU B 1 196 ? 26.672 -7.152 -14.336 1 94.06 196 GLU B CA 1
ATOM 3504 C C . GLU B 1 196 ? 25.594 -6.211 -14.867 1 94.06 196 GLU B C 1
ATOM 3506 O O . GLU B 1 196 ? 25.828 -5.012 -15.039 1 94.06 196 GLU B O 1
ATOM 3511 N N . LYS B 1 197 ? 24.469 -6.766 -15.133 1 95.56 197 LYS B N 1
ATOM 3512 C CA . LYS B 1 197 ? 23.359 -5.969 -15.656 1 95.56 197 LYS B CA 1
ATOM 3513 C C . LYS B 1 197 ? 22.578 -5.316 -14.523 1 95.56 197 LYS B C 1
ATOM 3515 O O . LYS B 1 197 ? 22.391 -5.914 -13.469 1 95.56 197 LYS B O 1
ATOM 3520 N N . TYR B 1 198 ? 22.156 -4.121 -14.734 1 97.75 198 TYR B N 1
ATOM 3521 C CA . TYR B 1 198 ? 21.234 -3.418 -13.844 1 97.75 198 TYR B CA 1
ATOM 3522 C C . TYR B 1 198 ? 20.25 -2.566 -14.641 1 97.75 198 TYR B C 1
ATOM 3524 O O . TYR B 1 198 ? 20.438 -2.354 -15.836 1 97.75 198 TYR B O 1
ATOM 3532 N N . TYR B 1 199 ? 19.141 -2.176 -13.969 1 98.44 199 TYR B N 1
ATOM 3533 C CA . TYR B 1 199 ? 18 -1.614 -14.688 1 98.44 199 TYR B CA 1
ATOM 3534 C C . TYR B 1 199 ? 17.484 -0.366 -13.984 1 98.44 199 TYR B C 1
ATOM 3536 O O . TYR B 1 199 ? 17.406 -0.324 -12.75 1 98.44 199 TYR B O 1
ATOM 3544 N N . TRP B 1 200 ? 17.203 0.625 -14.812 1 98.25 200 TRP B N 1
ATOM 3545 C CA . TRP B 1 200 ? 16.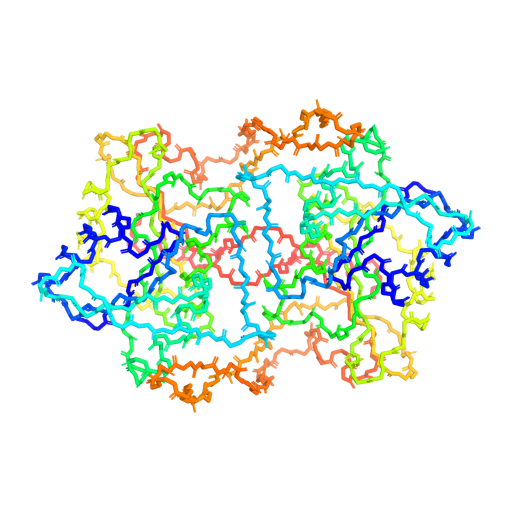5 1.811 -14.336 1 98.25 200 TRP B CA 1
ATOM 3546 C C . TRP B 1 200 ? 15.039 1.782 -14.766 1 98.25 200 TRP B C 1
ATOM 3548 O O . TRP B 1 200 ? 14.734 1.596 -15.953 1 98.25 200 TRP B O 1
ATOM 3558 N N . MET B 1 201 ? 14.195 1.922 -13.828 1 96.81 201 MET B N 1
ATOM 3559 C CA . MET B 1 201 ? 12.773 1.986 -14.156 1 96.81 201 MET B CA 1
ATOM 3560 C C . MET B 1 201 ? 12.398 3.373 -14.672 1 96.81 201 MET B C 1
ATOM 3562 O O . MET B 1 201 ? 12.703 4.379 -14.031 1 96.81 201 MET B O 1
ATOM 3566 N N . MET B 1 202 ? 11.75 3.389 -15.812 1 95.56 202 MET B N 1
ATOM 3567 C CA . MET B 1 202 ? 11.172 4.578 -16.422 1 95.56 202 MET B CA 1
ATOM 3568 C C . MET B 1 202 ? 9.664 4.406 -16.641 1 95.56 202 MET B C 1
ATOM 3570 O O . MET B 1 202 ? 9.117 3.34 -16.344 1 95.56 202 MET B O 1
ATOM 3574 N N . GLY B 1 203 ? 9.031 5.508 -17.031 1 95 203 GLY B N 1
ATOM 3575 C CA . GLY B 1 203 ? 7.613 5.359 -17.281 1 95 203 GLY B CA 1
ATOM 3576 C C . GLY B 1 203 ? 6.984 6.598 -17.891 1 95 203 GLY B C 1
ATOM 3577 O O . GLY B 1 203 ? 7.598 7.668 -17.906 1 95 203 GLY B O 1
ATOM 3578 N N . GLU B 1 204 ? 5.852 6.309 -18.469 1 95.88 204 GLU B N 1
ATOM 3579 C CA . GLU B 1 204 ? 4.984 7.367 -18.984 1 95.88 204 GLU B CA 1
ATOM 3580 C C . GLU B 1 204 ? 3.611 7.324 -18.328 1 95.88 204 GLU B C 1
ATOM 3582 O O . GLU B 1 204 ? 3.068 6.246 -18.078 1 95.88 204 GLU B O 1
ATOM 3587 N N . VAL B 1 205 ? 3.092 8.484 -18.094 1 96 205 VAL B N 1
ATOM 3588 C CA . VAL B 1 205 ? 1.8 8.57 -17.422 1 96 205 VAL B CA 1
ATOM 3589 C C . VAL B 1 205 ? 0.678 8.266 -18.422 1 96 205 VAL B C 1
ATOM 3591 O O . VAL B 1 205 ? 0.696 8.758 -19.547 1 96 205 VAL B O 1
ATOM 3594 N N . ILE B 1 206 ? -0.204 7.383 -18.016 1 97 206 ILE B N 1
ATOM 3595 C CA . ILE B 1 206 ? -1.421 7.066 -18.766 1 97 206 ILE B CA 1
ATOM 3596 C C . ILE B 1 206 ? -2.629 7.684 -18.062 1 97 206 ILE B C 1
ATOM 3598 O O . ILE B 1 206 ? -2.879 7.402 -16.875 1 97 206 ILE B O 1
ATOM 3602 N N . GLU B 1 207 ? -3.367 8.531 -18.75 1 97.38 207 GLU B N 1
ATOM 3603 C CA . GLU B 1 207 ? -4.578 9.18 -18.25 1 97.38 207 GLU B CA 1
ATOM 3604 C C . GLU B 1 207 ? -5.777 8.867 -19.141 1 97.38 207 GLU B C 1
ATOM 3606 O O . GLU B 1 207 ? -6.242 9.727 -19.891 1 97.38 207 GLU B O 1
ATOM 3611 N N . ASP B 1 208 ? -6.309 7.656 -18.891 1 96.56 208 ASP B N 1
ATOM 3612 C CA . ASP B 1 208 ? -7.332 7.168 -19.812 1 96.56 208 ASP B CA 1
ATOM 3613 C C . ASP B 1 208 ? -8.656 6.941 -19.078 1 96.56 208 ASP B C 1
ATOM 3615 O O . ASP B 1 208 ? -9.484 6.148 -19.531 1 96.56 208 ASP B O 1
ATOM 3619 N N . ASP B 1 209 ? -8.82 7.621 -17.969 1 97.62 209 ASP B N 1
ATOM 3620 C CA . ASP B 1 209 ? -10.078 7.469 -17.266 1 97.62 209 ASP B CA 1
ATOM 3621 C C . ASP B 1 209 ? -11.211 8.211 -17.984 1 97.62 209 ASP B C 1
ATOM 3623 O O . ASP B 1 209 ? -11.102 9.406 -18.234 1 97.62 209 ASP B O 1
ATOM 3627 N N . ASP B 1 210 ? -12.367 7.496 -18.25 1 96.81 210 ASP B N 1
ATOM 3628 C CA . ASP B 1 210 ? -13.461 8.094 -19.016 1 96.81 210 ASP B CA 1
ATOM 3629 C C . ASP B 1 210 ? -14.383 8.906 -18.109 1 96.81 210 ASP B C 1
ATOM 3631 O O . ASP B 1 210 ? -15.172 9.727 -18.594 1 96.81 210 ASP B O 1
ATOM 3635 N N . ARG B 1 211 ? -14.297 8.727 -16.844 1 97.56 211 ARG B N 1
ATOM 3636 C CA . ARG B 1 211 ? -15.148 9.453 -15.922 1 97.56 211 ARG B CA 1
ATOM 3637 C C . ARG B 1 211 ? -14.703 10.906 -15.781 1 97.56 211 ARG B C 1
ATOM 3639 O O . ARG B 1 211 ? -13.508 11.203 -15.859 1 97.56 211 ARG B O 1
ATOM 3646 N N . ASP B 1 212 ? -15.609 11.797 -15.422 1 96.81 212 ASP B N 1
ATOM 3647 C CA . ASP B 1 212 ? -15.297 13.219 -15.383 1 96.81 212 ASP B CA 1
ATOM 3648 C C . ASP B 1 212 ? -14.938 13.664 -13.961 1 96.81 212 ASP B C 1
ATOM 3650 O O . ASP B 1 212 ? -14.258 14.672 -13.781 1 96.81 212 ASP B O 1
ATOM 3654 N N . ASP B 1 213 ? -15.32 13.008 -12.961 1 98.25 213 ASP B N 1
ATOM 3655 C CA . ASP B 1 213 ? -15.141 13.445 -11.586 1 98.25 213 ASP B CA 1
ATOM 3656 C C . ASP B 1 213 ? -13.953 12.75 -10.93 1 98.25 213 ASP B C 1
ATOM 3658 O O . ASP B 1 213 ? -14.023 12.336 -9.773 1 98.25 213 ASP B O 1
ATOM 3662 N N . VAL B 1 214 ? -12.883 12.633 -11.695 1 98.81 214 VAL B N 1
ATOM 3663 C CA . VAL B 1 214 ? -11.719 11.93 -11.18 1 98.81 214 VAL B CA 1
ATOM 3664 C C . VAL B 1 214 ? -10.625 12.93 -10.82 1 98.81 214 VAL B C 1
ATOM 3666 O O . VAL B 1 214 ? -10.617 14.055 -11.328 1 98.81 214 VAL B O 1
ATOM 3669 N N . ASP B 1 215 ? -9.664 12.539 -10.039 1 98.88 215 ASP B N 1
ATOM 3670 C CA . ASP B 1 215 ? -8.711 13.406 -9.352 1 98.88 215 ASP B CA 1
ATOM 3671 C C . ASP B 1 215 ? -7.84 14.172 -10.344 1 98.88 215 ASP B C 1
ATOM 3673 O O . ASP B 1 215 ? -7.738 15.398 -10.281 1 98.88 215 ASP B O 1
ATOM 3677 N N . TYR B 1 216 ? -7.242 13.492 -11.328 1 98.5 216 TYR B N 1
ATOM 3678 C CA . TYR B 1 216 ? -6.266 14.188 -12.148 1 98.5 216 TYR B CA 1
ATOM 3679 C C . TYR B 1 216 ? -6.949 15.195 -13.07 1 98.5 216 TYR B C 1
ATOM 3681 O O . TYR B 1 216 ? -6.352 16.219 -13.438 1 98.5 216 TYR B O 1
ATOM 3689 N N . LYS B 1 217 ? -8.203 14.969 -13.445 1 98.75 217 LYS B N 1
ATOM 3690 C CA . LYS B 1 217 ? -8.914 15.914 -14.289 1 98.75 217 LYS B CA 1
ATOM 3691 C C . LYS B 1 217 ? -9.258 17.188 -13.523 1 98.75 217 LYS B C 1
ATOM 3693 O O . LYS B 1 217 ? -9.148 18.297 -14.055 1 98.75 217 LYS B O 1
ATOM 3698 N N . ALA B 1 218 ? -9.68 17.031 -12.25 1 98.69 218 ALA B N 1
ATOM 3699 C CA . ALA B 1 218 ? -9.93 18.203 -11.414 1 98.69 218 ALA B CA 1
ATOM 3700 C C . ALA B 1 218 ? -8.672 19.062 -11.289 1 98.69 218 ALA B C 1
ATOM 3702 O O . ALA B 1 218 ? -8.727 20.281 -11.469 1 98.69 218 ALA B O 1
ATOM 3703 N N . VAL B 1 219 ? -7.566 18.453 -11.039 1 98.56 219 VAL B N 1
ATOM 3704 C CA . VAL B 1 219 ? -6.309 19.172 -10.852 1 98.56 219 VAL B CA 1
ATOM 3705 C C . VAL B 1 219 ? -5.914 19.875 -12.156 1 98.56 219 VAL B C 1
ATOM 3707 O O . VAL B 1 219 ? -5.492 21.031 -12.141 1 98.56 219 VAL B O 1
ATOM 3710 N N . ARG B 1 220 ? -6.078 19.172 -13.234 1 97.25 220 ARG B N 1
ATOM 3711 C CA . ARG B 1 220 ? -5.754 19.734 -14.547 1 97.25 220 ARG B CA 1
ATOM 3712 C C . ARG B 1 220 ? -6.59 20.984 -14.836 1 97.25 220 ARG B C 1
ATOM 3714 O O . ARG B 1 220 ? -6.121 21.906 -15.492 1 97.25 220 ARG B O 1
ATOM 3721 N N . GLU B 1 221 ? -7.805 20.984 -14.336 1 97.69 221 GLU B N 1
ATOM 3722 C CA . GLU B 1 221 ? -8.727 22.094 -14.586 1 97.69 221 GLU B CA 1
ATOM 3723 C C . GLU B 1 221 ? -8.516 23.234 -13.586 1 97.69 221 GLU B C 1
ATOM 3725 O O . GLU B 1 221 ? -9.227 24.234 -13.625 1 97.69 221 GLU B O 1
ATOM 3730 N N . GLY B 1 222 ? -7.582 23.031 -12.688 1 97.94 222 GLY B N 1
ATOM 3731 C CA . GLY B 1 222 ? -7.234 24.109 -11.766 1 97.94 222 GLY B CA 1
ATOM 3732 C C . GLY B 1 222 ? -7.98 24.031 -10.445 1 97.94 222 GLY B C 1
ATOM 3733 O O . GLY B 1 222 ? -7.977 24.984 -9.672 1 97.94 222 GLY B O 1
ATOM 3734 N N . TYR B 1 223 ? -8.641 22.922 -10.227 1 98.69 223 TYR B N 1
ATOM 3735 C CA . TYR B 1 223 ? -9.328 22.703 -8.961 1 98.69 223 TYR B CA 1
ATOM 3736 C C . TYR B 1 223 ? -8.508 21.828 -8.031 1 98.69 223 TYR B C 1
ATOM 3738 O O . TYR B 1 223 ? -7.773 20.938 -8.492 1 98.69 223 TYR B O 1
ATOM 3746 N N . VAL B 1 224 ? -8.594 22.062 -6.695 1 98.88 224 VAL B N 1
ATOM 3747 C CA . VAL B 1 224 ? -8.07 21.109 -5.715 1 98.88 224 VAL B CA 1
ATOM 3748 C C . VAL B 1 224 ? -8.922 19.844 -5.719 1 98.88 224 VAL B C 1
ATOM 3750 O O . VAL B 1 224 ? -10.148 19.906 -5.648 1 98.88 224 VAL B O 1
ATOM 3753 N N . SER B 1 225 ? -8.258 18.734 -5.93 1 98.94 225 SER B N 1
ATOM 3754 C CA . SER B 1 225 ? -8.953 17.453 -5.852 1 98.94 225 SER B CA 1
ATOM 3755 C C . SER B 1 225 ? -8.969 16.922 -4.422 1 98.94 225 SER B C 1
ATOM 3757 O O . SER B 1 225 ? -7.922 16.828 -3.775 1 98.94 225 SER B O 1
ATOM 3759 N N . ILE B 1 226 ? -10.125 16.578 -3.85 1 98.94 226 ILE B N 1
ATOM 3760 C CA . ILE B 1 226 ? -10.297 15.953 -2.537 1 98.94 226 ILE B CA 1
ATOM 3761 C C . ILE B 1 226 ? -10.992 14.602 -2.686 1 98.94 226 ILE B C 1
ATOM 3763 O O . ILE B 1 226 ? -12.172 14.539 -3.043 1 98.94 226 ILE B O 1
ATOM 3767 N N . THR B 1 227 ? -10.32 13.539 -2.418 1 98.94 227 THR B N 1
ATOM 3768 C CA . THR B 1 227 ? -10.844 12.188 -2.602 1 98.94 227 THR B CA 1
ATOM 3769 C C . THR B 1 227 ? -10.914 11.453 -1.266 1 98.94 227 THR B C 1
ATOM 3771 O O . THR B 1 227 ? -9.891 11.195 -0.637 1 98.94 227 THR B O 1
ATOM 3774 N N . PRO B 1 228 ? -12.117 11.109 -0.75 1 98.94 228 PRO B N 1
ATOM 3775 C CA . PRO B 1 228 ? -12.188 10.242 0.427 1 98.94 228 PRO B CA 1
ATOM 3776 C C . PRO B 1 228 ? -11.812 8.797 0.116 1 98.94 228 PRO B C 1
ATOM 3778 O O . PRO B 1 228 ? -12.414 8.172 -0.763 1 98.94 228 PRO B O 1
ATOM 3781 N N . ILE B 1 229 ? -10.797 8.305 0.827 1 98.88 229 ILE B N 1
ATOM 3782 C CA . ILE B 1 229 ? -10.359 6.934 0.562 1 98.88 229 ILE B CA 1
ATOM 3783 C C . ILE B 1 229 ? -10.266 6.16 1.874 1 98.88 229 ILE B C 1
ATOM 3785 O O . ILE B 1 229 ? -10.18 6.754 2.951 1 98.88 229 ILE B O 1
ATOM 3789 N N . HIS B 1 230 ? -10.391 4.871 1.833 1 98.81 230 HIS B N 1
ATOM 3790 C CA . HIS B 1 230 ? -10.328 3.977 2.984 1 98.81 230 HIS B CA 1
ATOM 3791 C C . HIS B 1 230 ? -9.523 2.721 2.664 1 98.81 230 HIS B C 1
ATOM 3793 O O . HIS B 1 230 ? -9.141 2.5 1.514 1 98.81 230 HIS B O 1
ATOM 3799 N N . PRO B 1 231 ? -9.148 1.88 3.658 1 98.69 231 PRO B N 1
ATOM 3800 C CA . PRO B 1 231 ? -8.195 0.788 3.459 1 98.69 231 PRO B CA 1
ATOM 3801 C C . PRO B 1 231 ? -8.859 -0.489 2.945 1 98.69 231 PRO B C 1
ATOM 3803 O O . PRO B 1 231 ? -8.203 -1.527 2.836 1 98.69 231 PRO B O 1
ATOM 3806 N N . PHE B 1 232 ? -10.125 -0.535 2.596 1 98.56 232 PHE B N 1
ATOM 3807 C CA . PHE B 1 232 ? -10.836 -1.744 2.191 1 98.56 232 PHE B CA 1
ATOM 3808 C C . PHE B 1 232 ? -10.891 -1.853 0.672 1 98.56 232 PHE B C 1
ATOM 3810 O O . PHE B 1 232 ? -11.539 -1.033 0.011 1 98.56 232 PHE B O 1
ATOM 3817 N N . LEU B 1 233 ? -10.305 -2.959 0.121 1 98.69 233 LEU B N 1
ATOM 3818 C CA . LEU B 1 233 ? -10.016 -3.076 -1.305 1 98.69 233 LEU B CA 1
ATOM 3819 C C . LEU B 1 233 ? -10.977 -4.059 -1.972 1 98.69 233 LEU B C 1
ATOM 3821 O O . LEU B 1 233 ? -10.914 -4.262 -3.186 1 98.69 233 LEU B O 1
ATOM 3825 N N . THR B 1 234 ? -11.891 -4.656 -1.236 1 98.88 234 THR B N 1
ATOM 3826 C CA . THR B 1 234 ? -12.766 -5.668 -1.822 1 98.88 234 THR B CA 1
ATOM 3827 C C . THR B 1 234 ? -13.5 -5.113 -3.037 1 98.88 234 THR B C 1
ATOM 3829 O O . THR B 1 234 ? -14.102 -4.039 -2.967 1 98.88 234 THR B O 1
ATOM 3832 N N . ASN B 1 235 ? -13.344 -5.781 -4.145 1 98.81 235 ASN B N 1
ATOM 3833 C CA . ASN B 1 235 ? -14.211 -5.512 -5.285 1 98.81 235 ASN B CA 1
ATOM 3834 C C . ASN B 1 235 ? -15.602 -6.125 -5.094 1 98.81 235 ASN B C 1
ATOM 3836 O O . ASN B 1 235 ? -15.836 -7.262 -5.5 1 98.81 235 ASN B O 1
ATOM 3840 N N . GLU B 1 236 ? -16.469 -5.355 -4.574 1 98.38 236 GLU B N 1
ATOM 3841 C CA . GLU B 1 236 ? -17.781 -5.852 -4.156 1 98.38 236 GLU B CA 1
ATOM 3842 C C . GLU B 1 236 ? -18.578 -6.379 -5.352 1 98.38 236 GLU B C 1
ATOM 3844 O O . GLU B 1 236 ? -19.281 -7.383 -5.234 1 98.38 236 GLU B O 1
ATOM 3849 N N . GLN B 1 237 ? -18.484 -5.734 -6.457 1 98.19 237 GLN B N 1
ATOM 3850 C CA . GLN B 1 237 ? -19.188 -6.18 -7.652 1 98.19 237 GLN B CA 1
ATOM 3851 C C . GLN B 1 237 ? -18.672 -7.527 -8.133 1 98.19 237 GLN B C 1
ATOM 3853 O O . GLN B 1 237 ? -19.453 -8.422 -8.469 1 98.19 237 GLN B O 1
ATOM 3858 N N . CYS B 1 238 ? -17.391 -7.637 -8.18 1 98.75 238 CYS B N 1
ATOM 3859 C CA . CYS B 1 238 ? -16.781 -8.891 -8.602 1 98.75 238 CYS B CA 1
ATOM 3860 C C . CYS B 1 238 ? -17.109 -10.016 -7.621 1 98.75 238 CYS B C 1
AT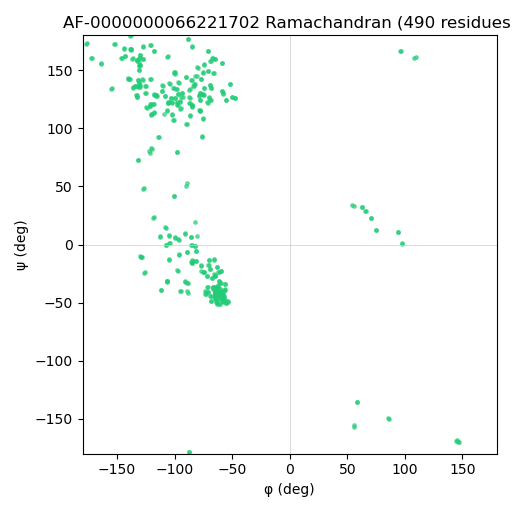OM 3862 O O . CYS B 1 238 ? -17.359 -11.148 -8.031 1 98.75 238 CYS B O 1
ATOM 3864 N N . LEU B 1 239 ? -17.062 -9.711 -6.352 1 98.75 239 LEU B N 1
ATOM 3865 C CA . LEU B 1 239 ? -17.391 -10.688 -5.316 1 98.75 239 LEU B CA 1
ATOM 3866 C C . LEU B 1 239 ? -18.797 -11.258 -5.539 1 98.75 239 LEU B C 1
ATOM 3868 O O . LEU B 1 239 ? -18.984 -12.477 -5.473 1 98.75 239 LEU B O 1
ATOM 3872 N N . LYS B 1 240 ? -19.734 -10.406 -5.766 1 98.38 240 LYS B N 1
ATOM 3873 C CA . LYS B 1 240 ? -21.109 -10.836 -6.016 1 98.38 240 LYS B CA 1
ATOM 3874 C C . LYS B 1 240 ? -21.188 -11.75 -7.234 1 98.38 240 LYS B C 1
ATOM 3876 O O . LYS B 1 240 ? -21.844 -12.789 -7.199 1 98.38 240 LYS B O 1
ATOM 3881 N N . LYS B 1 241 ? -20.516 -11.367 -8.297 1 98.44 241 LYS B N 1
ATOM 3882 C CA . LYS B 1 241 ? -20.484 -12.141 -9.539 1 98.44 241 LYS B CA 1
ATOM 3883 C C . LYS B 1 241 ? -19.906 -13.523 -9.305 1 98.44 241 LYS B C 1
ATOM 3885 O O . LYS B 1 241 ? -20.453 -14.531 -9.758 1 98.44 241 LYS B O 1
ATOM 3890 N N . LEU B 1 242 ? -18.797 -13.562 -8.602 1 98.62 242 LEU B N 1
ATOM 3891 C CA . LEU B 1 242 ? -18.125 -14.836 -8.336 1 98.62 242 LEU B CA 1
ATOM 3892 C C . LEU B 1 242 ? -19 -15.75 -7.484 1 98.62 242 LEU B C 1
ATOM 3894 O O . LEU B 1 242 ? -19.062 -16.953 -7.723 1 98.62 242 LEU B O 1
ATOM 3898 N N . ARG B 1 243 ? -19.688 -15.219 -6.512 1 98.19 243 ARG B N 1
ATOM 3899 C CA . ARG B 1 243 ? -20.562 -16 -5.656 1 98.19 243 ARG B CA 1
ATOM 3900 C C . ARG B 1 243 ? -21.734 -16.578 -6.449 1 98.19 243 ARG B C 1
ATOM 3902 O O . ARG B 1 243 ? -22.172 -17.703 -6.211 1 98.19 243 ARG B O 1
ATOM 3909 N N . GLU B 1 244 ? -22.25 -15.797 -7.344 1 97.75 244 GLU B N 1
ATOM 3910 C CA . GLU B 1 244 ? -23.359 -16.25 -8.172 1 97.75 244 GLU B CA 1
ATOM 3911 C C . GLU B 1 244 ? -22.969 -17.453 -9.016 1 97.75 244 GLU B C 1
ATOM 3913 O O . GLU B 1 244 ? -23.797 -18.344 -9.273 1 97.75 244 GLU B O 1
ATOM 3918 N N . VAL B 1 245 ? -21.75 -17.531 -9.398 1 97.62 245 VAL B N 1
ATOM 3919 C CA . VAL B 1 245 ? -21.297 -18.578 -10.305 1 97.62 245 VAL B CA 1
ATOM 3920 C C . VAL B 1 245 ? -20.875 -19.812 -9.5 1 97.62 245 VAL B C 1
ATOM 3922 O O . VAL B 1 245 ? -21.141 -20.938 -9.898 1 97.62 245 VAL B O 1
ATOM 3925 N N . TYR B 1 246 ? -20.172 -19.609 -8.367 1 96.38 246 TYR B N 1
ATOM 3926 C CA . TYR B 1 246 ? -19.484 -20.719 -7.719 1 96.38 246 TYR B CA 1
ATOM 3927 C C . TYR B 1 246 ? -20.219 -21.141 -6.457 1 96.38 246 TYR B C 1
ATOM 3929 O O . TYR B 1 246 ? -20.016 -22.266 -5.965 1 96.38 246 TYR B O 1
ATOM 3937 N N . ASP B 1 247 ? -20.891 -20.156 -5.785 1 87.19 247 ASP B N 1
ATOM 3938 C CA . ASP B 1 247 ? -21.578 -20.516 -4.551 1 87.19 247 ASP B CA 1
ATOM 3939 C C . ASP B 1 247 ? -22.906 -21.188 -4.844 1 87.19 247 ASP B C 1
ATOM 3941 O O . ASP B 1 247 ? -23.562 -20.875 -5.84 1 87.19 247 ASP B O 1
#

Organism: Thermotoga maritima (strain ATCC 43589 / DSM 3109 / JCM 10099 / NBRC 100826 / MSB8) (NCBI:txid243274)

Sequence (494 aa):
MRILVTNDDGIQSKGIIVLAELLSEEHEVFVVAPDKERSATGHSITIHVPLWMKKVFISERVVAYSTTGTPADCVKLAYNVVMDKRVDLIVSGVNRGPNMGMDILHSGTVSGAMEGAMMNIPSIAISSANYESPDFEGAARFLIDFLKEFDFSLLDPFTMLNINVPAGEIKGWRFTRQSRRRWNDYFEERVSPFGEKYYWMMGEVIEDDDRDDVDYKAVREGYVSITPIHPFLTNEQCLKKLREVYDMRILVTNDDGIQSKGIIVLAELLSEEHEVFVVAPDKERSATGHSITIHVPLWMKKVFISERVVAYSTTGTPADCVKLAYNVVMDKRVDLIVSGVNRGPNMGMDILHSGTVSGAMEGAMMNIPSIAISSANYESPDFEGAARFLIDFLKEFDFSLLDPFTMLNINVPAGEIKGWRFTRQSRRRWNDYFEERVSPFGEKYYWMMGEVIEDDDRDDVDYKAVREGYVSITPIHPFLTNEQCLKKLREVYD

Nearest PDB structures (foldseek):
  1ilv-assembly2_B  TM=9.984E-01  e=7.256E-52  Thermotoga maritima
  3ty2-assembly1_B  TM=9.022E-01  e=6.182E-26  Coxiella burnetii
  5kss-assembly1_B-2  TM=8.439E-01  e=1.538E-26  Xylella fastidiosa 9a5c
  4g9o-assembly1_B  TM=7.978E-01  e=1.532E-25  Salmonella enterica subsp. enterica serovar Typhimurium str. LT2
  4xh8-assembly1_A  TM=8.235E-01  e=5.415E-23  Salmonella enterica subsp. enterica serovar Typhimurium str. LT2

Secondary structure (DSSP, 8-state):
-EEEEE-SS-TT-HHHHHHHHHHHTTSEEEEEEESS--TT-TT----SSPEEEEEE-S-TT-EEEEESS-HHHHHHHIIIIISTT--SEEEEEEEES---GGGGGG-HHHHHHHHHHHTT--EEEEEES-SSS--HHHHHHHHHHHHHH--GGGSPTT-EEEEEEPSS----EEE-B----EEEEEEEEEE-TTS-EEEEEEEEEE-----SSBHHHHHHTTPEEEEEE-S--B-HHHHHHHHHHH-/-EEEEE-SS-TT-HHHHHHHHHHHTTSEEEEEEESS--TT-TT----SSPEEEEEE-S-TT-EEEEESS-HHHHHHHIIIIISTT--SEEEEEEEES---GGGGGG-HHHHHHHHHHHTT--EEEEEES-SSS--HHHHHHHHHHHHHH--GGGSPTT-EEEEEEPSS----EEE-B----EEEEEEEEEE-TTS-EEEEEEEEEE-----SSBHHHHHHTTPEEEEEE-S--B-HHHHHHHHHHH-

Foldseek 3Di:
DEEEEEEQAAQQDPLRLLLQVVCLVPYAYEYEYEHHHRFLQFLDWDDPDDKDKDWDDRDDRYTYIYINIALLHRLVCCCVPPPPNDHQEYEQDQAQAACAAPSLRRGSSNSNQLSCLQVQHAGERHYQHHNVDGDSNVRSVVVVVVVVPDDSVPDDRSKYKYKYAAPDAAPEADEAEGFNWDWDKDWDWDADPVGDIDIDIDTDIDHDGPDCRGQVNCRVVRHMYIYIDGDDDDPPVVVVVVVVVPD/DEEEEEEQAAQQDPLRLLLQVVCLVPYAYEYEYEHHHRFLQFLDWDDPDDKDKDWDDRDDRYTYIYINIALLHRLVCCCVPPPPNDHQEYEQDQAQAACAAPSLRRGSLNSNQLSCLQVQHAGERHYQHHNVDGDSNVRSVVVVVVVVPDDSVPDDRSKYKYKYAAPDAAPEADEAEGFNWDWDKDWDWDADPVGDIDIDIDTDIDHDGPDCRGQVNCRVVRHMYIYIDGDDDDPPVVVVVVVVVPD